Protein AF-A0A7S4AY14-F1 (afdb_monomer_lite)

Radius of gyration: 30.66 Å; chains: 1; bounding box: 81×50×84 Å

Organism: Chrysotila carterae (NCBI:txid13221)

Sequence (378 aa):
GSTLKLVDFGSAQRVGVTATPAHTRRYCPPELAARIAERRSHEPIVMRPQFDSWAAGLLVYELLAGRPFFGESVEYWDIATSADTALQARLKELPEGTISDPQARLLKCMIRLQPDLRSTAHDLSEKKVFSSADDTFDRKKLEVAAFFCDPRRDLGLMREIELLLSVFVDNRRKQVIPAATLSSVANVFDRGFLPRVISFSGHQFCGHLLFEKEGPGSSSHGALPTADDLISLLCPQRAPELQIVFLNACKTEALSHEVHRALPHLSFVCWRTLALNAAAKVFSLGFYEALARGERVPVDTAFEAGRARLLRAGYKEGDPEDHLHHPDHPHPKTDFRRCPDGAWRKCWGCNPPVHGQPVLVIRGKSHPEYVAFTPTAV

Structure (mmCIF, N/CA/C/O backbone):
data_AF-A0A7S4AY14-F1
#
_entry.id   AF-A0A7S4AY14-F1
#
loop_
_atom_site.group_PDB
_atom_site.id
_atom_site.type_symbol
_atom_site.label_atom_id
_atom_site.label_alt_id
_atom_site.label_comp_id
_atom_site.label_asym_id
_atom_site.label_entity_id
_atom_site.label_seq_id
_atom_site.pdbx_PDB_ins_code
_atom_site.Cartn_x
_atom_site.Cartn_y
_atom_site.Cartn_z
_atom_site.occupancy
_atom_site.B_iso_or_equiv
_atom_site.auth_seq_id
_atom_site.auth_comp_id
_atom_site.auth_asym_id
_atom_site.auth_atom_id
_atom_site.pdbx_PDB_model_num
ATOM 1 N N . GLY A 1 1 ? -25.460 -16.265 14.300 1.00 53.09 1 GLY A N 1
ATOM 2 C CA . GLY A 1 1 ? -25.112 -14.871 14.620 1.00 53.09 1 GLY A CA 1
ATOM 3 C C . GLY A 1 1 ? -26.214 -14.291 15.467 1.00 53.09 1 GLY A C 1
ATOM 4 O O . GLY A 1 1 ? -27.373 -14.445 15.104 1.00 53.09 1 GLY A O 1
ATOM 5 N N . SER A 1 2 ? -25.874 -13.704 16.606 1.00 72.62 2 SER A N 1
ATOM 6 C CA . SER A 1 2 ? -26.838 -13.022 17.469 1.00 72.62 2 SER A CA 1
ATOM 7 C C . SER A 1 2 ? -27.307 -11.738 16.780 1.00 72.62 2 SER A C 1
ATOM 9 O O . SER A 1 2 ? -26.481 -10.980 16.276 1.00 72.62 2 SER A O 1
ATOM 11 N N . THR A 1 3 ? -28.614 -11.489 16.724 1.00 89.25 3 THR A N 1
ATOM 12 C CA . THR A 1 3 ? -29.167 -10.252 16.152 1.00 89.25 3 THR A CA 1
ATOM 13 C C . THR A 1 3 ? -29.408 -9.237 17.264 1.00 89.25 3 THR A C 1
ATOM 15 O O . THR A 1 3 ? -30.150 -9.526 18.200 1.00 89.25 3 THR A O 1
ATOM 18 N N . LEU A 1 4 ? -28.822 -8.043 17.147 1.00 88.12 4 LEU A N 1
ATOM 19 C CA . LEU A 1 4 ? -29.134 -6.900 18.009 1.00 88.12 4 LEU A CA 1
ATOM 20 C C . LEU A 1 4 ? -30.281 -6.091 17.393 1.00 88.12 4 LEU A C 1
ATOM 22 O O . LEU A 1 4 ? -30.293 -5.852 16.186 1.00 88.12 4 LEU A O 1
ATOM 26 N N . LYS A 1 5 ? -31.250 -5.679 18.215 1.00 94.19 5 LYS A N 1
ATOM 27 C CA . LYS A 1 5 ? -32.392 -4.854 17.800 1.00 94.19 5 LYS A CA 1
ATOM 28 C C . LYS A 1 5 ? -32.566 -3.702 18.783 1.00 94.19 5 LYS A C 1
ATOM 30 O O . LYS A 1 5 ? -32.551 -3.933 19.989 1.00 94.19 5 LYS A O 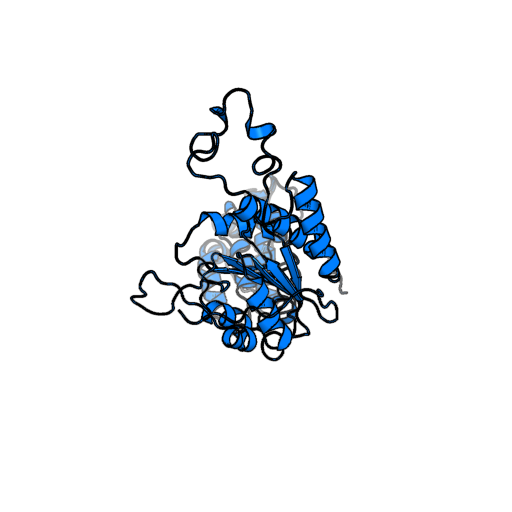1
ATOM 35 N N . LEU A 1 6 ? -32.752 -2.490 18.264 1.00 94.12 6 LEU A N 1
ATOM 36 C CA . LEU A 1 6 ? -33.176 -1.345 19.066 1.00 94.12 6 LEU A CA 1
ATOM 37 C C . LEU A 1 6 ? -34.681 -1.461 19.347 1.00 94.12 6 LEU A C 1
ATOM 39 O O . LEU A 1 6 ? -35.445 -1.855 18.464 1.00 94.12 6 LEU A O 1
ATOM 43 N N . VAL A 1 7 ? -35.090 -1.154 20.575 1.00 96.19 7 VAL A N 1
ATOM 44 C CA . VAL A 1 7 ? -36.477 -1.255 21.056 1.00 96.19 7 VAL A CA 1
ATOM 45 C C . VAL A 1 7 ? -36.861 0.016 21.818 1.00 96.19 7 VAL A C 1
ATOM 47 O O . VAL A 1 7 ? -36.018 0.885 22.010 1.00 96.19 7 VAL A O 1
ATOM 50 N N . ASP A 1 8 ? -38.121 0.094 22.254 1.00 94.44 8 ASP A N 1
ATOM 51 C CA . ASP A 1 8 ? -38.673 1.200 23.052 1.00 94.44 8 ASP A CA 1
ATOM 52 C C . ASP A 1 8 ? -38.667 2.569 22.342 1.00 94.44 8 ASP A C 1
ATOM 54 O O . ASP A 1 8 ? -38.032 3.537 22.747 1.00 94.44 8 ASP A O 1
ATOM 58 N N . PHE A 1 9 ? -39.426 2.658 21.247 1.00 95.00 9 PHE A N 1
ATOM 59 C CA . PHE A 1 9 ? -39.584 3.889 20.464 1.00 95.00 9 PHE A CA 1
ATOM 60 C C . PHE A 1 9 ? -40.647 4.853 21.033 1.00 95.00 9 PHE A C 1
ATOM 62 O O . PHE A 1 9 ? -41.056 5.782 20.339 1.00 95.00 9 PHE A O 1
ATOM 69 N N . GLY A 1 10 ? -41.118 4.655 22.273 1.00 94.69 10 GLY A N 1
ATOM 70 C CA . GLY A 1 10 ? -42.203 5.453 22.867 1.00 94.69 10 GLY A CA 1
ATOM 71 C C . GLY A 1 10 ? -41.859 6.934 23.070 1.00 94.69 10 GLY A C 1
ATOM 72 O O . GLY A 1 10 ? -42.751 7.779 23.113 1.00 94.69 10 GLY A O 1
ATOM 73 N N . SER A 1 11 ? -40.567 7.257 23.148 1.00 92.81 11 SER A N 1
ATOM 74 C CA . SER A 1 11 ? -40.036 8.618 23.285 1.00 92.81 11 SER A CA 1
ATOM 75 C C . SER A 1 11 ? -39.478 9.202 21.982 1.00 92.81 11 SER A C 1
ATOM 77 O O . SER A 1 11 ? -38.982 10.330 21.990 1.00 92.81 11 SER A O 1
ATOM 79 N N . ALA A 1 12 ? -39.549 8.467 20.866 1.00 94.31 12 ALA A N 1
ATOM 80 C CA . ALA A 1 12 ? -38.938 8.878 19.608 1.00 94.31 12 ALA A CA 1
ATOM 81 C C . ALA A 1 12 ? -39.570 10.167 19.060 1.00 94.31 12 ALA A C 1
ATOM 83 O O . ALA A 1 12 ? -40.789 10.338 19.043 1.00 94.31 12 ALA A O 1
ATOM 84 N N . GLN A 1 13 ? -38.723 11.069 18.567 1.00 95.50 13 GLN A N 1
ATOM 85 C CA . GLN A 1 13 ? -39.127 12.339 17.969 1.00 95.50 13 GLN A CA 1
ATOM 86 C C . GLN A 1 13 ? -38.498 12.492 16.584 1.00 95.50 13 GLN A C 1
ATOM 88 O O . GLN A 1 13 ? -37.452 11.916 16.287 1.00 95.50 13 GLN A O 1
ATOM 93 N N . ARG A 1 14 ? -39.126 13.294 15.717 1.00 96.19 14 ARG A N 1
ATOM 94 C CA . ARG A 1 14 ? -38.534 13.643 14.417 1.00 96.19 14 ARG A CA 1
ATOM 95 C C . ARG A 1 14 ? -37.356 14.598 14.614 1.00 96.19 14 ARG A C 1
ATOM 97 O O . ARG A 1 14 ? -37.424 15.514 15.425 1.00 96.19 14 ARG A O 1
ATOM 104 N N . VAL A 1 15 ? -36.299 14.435 13.825 1.00 95.50 15 VAL A N 1
ATOM 105 C CA . VAL A 1 15 ? -35.175 15.383 13.816 1.00 95.50 15 VAL A CA 1
ATOM 106 C C . VAL A 1 15 ? -35.672 16.783 13.436 1.00 95.50 15 VAL A C 1
ATOM 108 O O . VAL A 1 15 ? -36.480 16.931 12.521 1.00 95.50 15 VAL A O 1
ATOM 111 N N . GLY A 1 16 ? -35.193 17.806 14.146 1.00 95.88 16 GLY A N 1
ATOM 112 C CA . GLY A 1 16 ? -35.516 19.213 13.900 1.00 95.88 16 GLY A CA 1
ATOM 113 C C . GLY A 1 16 ? -36.785 19.724 14.587 1.00 95.88 16 GLY A C 1
ATOM 114 O O . GLY A 1 16 ? -37.003 20.933 14.594 1.00 95.88 16 GLY A O 1
ATOM 115 N N . VAL A 1 17 ? -37.603 18.858 15.196 1.00 96.62 17 VAL A N 1
ATOM 116 C CA . VAL A 1 17 ? -38.779 19.312 15.959 1.00 96.62 17 VAL A CA 1
ATOM 117 C C . VAL A 1 17 ? -38.370 19.814 17.335 1.00 96.62 17 VAL A C 1
ATOM 119 O O . VAL A 1 17 ? -37.401 19.331 17.920 1.00 96.62 17 VAL A O 1
ATOM 122 N N . THR A 1 18 ? -39.127 20.764 17.871 1.00 95.62 18 THR A N 1
ATOM 123 C CA . THR A 1 18 ? -38.929 21.246 19.236 1.00 95.62 18 THR A CA 1
ATOM 124 C C . THR A 1 18 ? -39.803 20.439 20.193 1.00 95.62 18 THR A C 1
ATOM 126 O O . THR A 1 18 ? -41.022 20.431 20.046 1.00 95.62 18 THR A O 1
ATOM 129 N N . ALA A 1 19 ? -39.201 19.755 21.165 1.00 92.56 19 ALA A N 1
ATOM 130 C CA . ALA A 1 19 ? -39.925 18.930 22.135 1.00 92.56 19 ALA A CA 1
ATOM 131 C C . ALA A 1 19 ? -39.189 18.861 23.484 1.00 92.56 19 ALA A C 1
ATOM 133 O O . ALA A 1 19 ? -38.037 19.285 23.596 1.00 92.56 19 ALA A O 1
ATOM 134 N N . THR A 1 20 ? -39.851 18.324 24.510 1.00 88.75 20 THR A N 1
ATOM 135 C CA . THR A 1 20 ? -39.228 17.994 25.800 1.00 88.75 20 THR A CA 1
ATOM 136 C C . THR A 1 20 ? -38.817 16.518 25.773 1.00 88.75 20 THR A C 1
ATOM 138 O O . THR A 1 20 ? -39.689 15.650 25.798 1.00 88.75 20 THR A O 1
ATOM 141 N N . PRO A 1 21 ? -37.517 16.202 25.670 1.00 87.19 21 PRO A N 1
ATOM 142 C CA . PRO A 1 21 ? -37.063 14.833 25.474 1.00 87.19 21 PRO A CA 1
ATOM 143 C C . PRO A 1 21 ? -37.178 14.027 26.772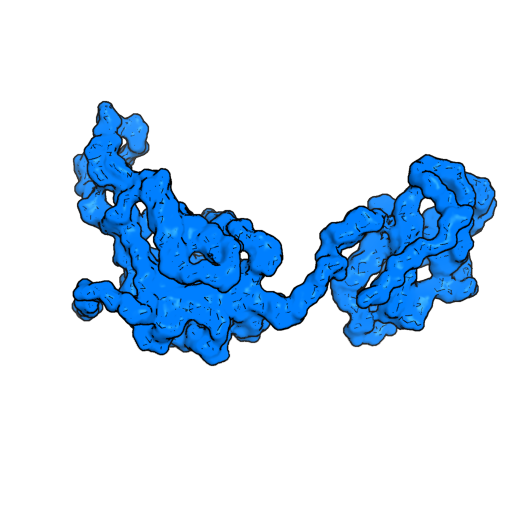 1.00 87.19 21 PRO A C 1
ATOM 145 O O . PRO A 1 21 ? -36.636 14.408 27.817 1.00 87.19 21 PRO A O 1
ATOM 148 N N . ALA A 1 22 ? -37.844 12.876 26.696 1.00 89.75 22 ALA A N 1
ATOM 149 C CA . ALA A 1 22 ? -37.750 11.867 27.742 1.00 89.75 22 ALA A CA 1
ATOM 150 C C . ALA A 1 22 ? -36.335 11.276 27.740 1.00 89.75 22 ALA A C 1
ATOM 152 O O . ALA A 1 22 ? -35.763 11.018 26.683 1.00 89.75 22 ALA A O 1
ATOM 153 N N . HIS A 1 23 ? -35.757 11.086 28.922 1.00 92.44 23 HIS A N 1
ATOM 154 C CA . HIS A 1 23 ? -34.392 10.594 29.053 1.00 92.44 23 HIS A CA 1
ATOM 155 C C . HIS A 1 23 ? -34.183 9.915 30.404 1.00 92.44 23 HIS A C 1
ATOM 157 O O . HIS A 1 23 ? -34.817 10.247 31.406 1.00 92.44 23 HIS A O 1
ATOM 163 N N . THR A 1 24 ? -33.227 8.996 30.442 1.00 94.81 24 THR A N 1
ATOM 164 C CA . THR A 1 24 ? -32.657 8.494 31.690 1.00 94.81 24 THR A CA 1
ATOM 165 C C . THR A 1 24 ? -31.478 9.378 32.071 1.00 94.81 24 THR A C 1
ATOM 167 O O . THR A 1 24 ? -30.591 9.615 31.251 1.00 94.81 24 THR A O 1
ATOM 170 N N . ARG A 1 25 ? -31.439 9.845 33.325 1.00 95.38 25 ARG A N 1
ATOM 171 C CA . ARG A 1 25 ? -30.470 10.846 33.800 1.00 95.38 25 ARG A CA 1
ATOM 172 C C . ARG A 1 25 ? -29.021 10.539 33.406 1.00 95.38 25 ARG A C 1
ATOM 174 O O . ARG A 1 25 ? -28.369 11.387 32.811 1.00 95.38 25 ARG A O 1
ATOM 181 N N . ARG A 1 26 ? -28.539 9.319 33.660 1.00 95.56 26 ARG A N 1
ATOM 182 C CA . ARG A 1 26 ? -27.143 8.920 33.392 1.00 95.56 26 ARG A CA 1
ATOM 183 C C . ARG A 1 26 ? -26.756 8.860 31.907 1.00 95.56 26 ARG A C 1
ATOM 185 O O . ARG A 1 26 ? -25.576 8.745 31.610 1.00 95.56 26 ARG A O 1
ATOM 192 N N . TYR A 1 27 ? -27.724 8.934 30.993 1.00 96.62 27 TYR A N 1
ATOM 193 C CA . TYR A 1 27 ? -27.494 8.993 29.545 1.00 96.62 27 TYR A CA 1
ATOM 194 C C . TYR A 1 27 ? -27.889 10.349 28.940 1.00 96.62 27 TYR A C 1
ATOM 196 O O . TYR A 1 27 ? -27.850 10.518 27.723 1.00 96.62 27 TYR A O 1
ATOM 204 N N . CYS A 1 28 ? -28.270 11.318 29.779 1.00 95.62 28 CYS A N 1
ATOM 205 C CA . CYS A 1 28 ? -28.648 12.659 29.355 1.00 95.62 28 CYS A CA 1
ATOM 206 C C . CYS A 1 28 ? -27.456 13.360 28.682 1.00 95.62 28 CYS A C 1
ATOM 208 O O . CYS A 1 28 ? -26.353 13.320 29.236 1.00 95.62 28 CYS A O 1
ATOM 210 N N . PRO A 1 29 ? -27.632 13.991 27.508 1.00 95.56 29 PRO A N 1
ATOM 211 C CA . PRO A 1 29 ? -26.565 14.754 26.882 1.00 95.56 29 PRO A CA 1
ATOM 212 C C . PRO A 1 29 ? -26.351 16.117 27.575 1.00 95.56 29 PRO A C 1
ATOM 214 O O . PRO A 1 29 ? -27.303 16.677 28.131 1.00 95.56 29 PRO A O 1
ATOM 217 N N . PRO A 1 30 ? -25.129 16.686 27.546 1.00 94.94 30 PRO A N 1
ATOM 218 C CA . PRO A 1 30 ? -24.771 17.890 28.304 1.00 94.94 30 PRO A CA 1
ATOM 219 C C . PRO A 1 30 ? -25.644 19.104 27.991 1.00 94.94 30 PRO A C 1
ATOM 221 O O . PRO A 1 30 ? -26.021 19.845 28.894 1.00 94.94 30 PRO A O 1
ATOM 224 N N . GLU A 1 31 ? -26.021 19.280 26.725 1.00 93.56 31 GLU A N 1
ATOM 225 C CA . GLU A 1 31 ? -26.879 20.371 26.265 1.00 93.56 31 GLU A CA 1
ATOM 226 C C . GLU A 1 31 ? -28.295 20.333 26.866 1.00 93.56 31 GLU A C 1
ATOM 228 O O . GLU A 1 31 ? -28.911 21.379 27.072 1.00 93.56 31 GLU A O 1
ATOM 233 N N . LEU A 1 32 ? -28.808 19.139 27.178 1.00 94.06 32 LEU A N 1
ATOM 234 C CA . LEU A 1 32 ? -30.088 18.959 27.858 1.00 94.06 32 LEU A CA 1
ATOM 235 C C . LEU A 1 32 ? -29.915 19.080 29.374 1.00 94.06 32 LEU A C 1
ATOM 237 O O . LEU A 1 32 ? -30.713 19.744 30.037 1.00 94.06 32 LEU A O 1
ATOM 241 N N . ALA A 1 33 ? -28.849 18.486 29.913 1.00 94.50 33 ALA A N 1
ATOM 242 C CA . ALA A 1 33 ? -28.525 18.546 31.331 1.00 94.50 33 ALA A CA 1
ATOM 243 C C . ALA A 1 33 ? -28.341 19.994 31.817 1.00 94.50 33 ALA A C 1
ATOM 245 O O . ALA A 1 33 ? -28.896 20.359 32.852 1.00 94.50 33 ALA A O 1
ATOM 246 N N . ALA A 1 34 ? -27.659 20.839 31.036 1.00 92.94 34 ALA A N 1
ATOM 247 C CA . ALA A 1 34 ? -27.481 22.261 31.331 1.00 92.94 34 ALA A CA 1
ATOM 248 C C . ALA A 1 34 ? -28.827 22.986 31.491 1.00 92.94 34 ALA A C 1
ATOM 250 O O . ALA A 1 34 ? -29.060 23.658 32.494 1.00 92.94 34 ALA A O 1
ATOM 251 N N . ARG A 1 35 ? -29.766 22.773 30.558 1.00 91.12 35 ARG A N 1
ATOM 252 C CA . ARG A 1 35 ? -31.105 23.382 30.627 1.00 91.12 35 ARG A CA 1
ATOM 253 C C . ARG A 1 35 ? -31.891 22.928 31.851 1.00 91.12 35 ARG A C 1
ATOM 255 O O . ARG A 1 35 ? -32.560 23.734 32.493 1.00 91.12 35 ARG A O 1
ATOM 262 N N . ILE A 1 36 ? -31.821 21.641 32.185 1.00 91.88 36 ILE A N 1
ATOM 263 C CA . ILE A 1 36 ? -32.515 21.105 33.360 1.00 91.88 36 ILE A CA 1
ATOM 264 C C . ILE A 1 36 ? -31.909 21.678 34.646 1.00 91.88 36 ILE A C 1
ATOM 266 O O . ILE A 1 36 ? -32.656 22.100 35.529 1.00 91.88 36 ILE A O 1
ATOM 270 N N . ALA A 1 37 ? -30.577 21.746 34.736 1.00 90.00 37 ALA A N 1
ATOM 271 C CA . ALA A 1 37 ? -29.872 22.312 35.884 1.00 90.00 37 ALA A CA 1
ATOM 272 C C . ALA A 1 37 ? -30.213 23.798 36.100 1.00 90.00 37 ALA A C 1
ATOM 274 O O . ALA A 1 37 ? -30.416 24.229 37.234 1.00 90.00 37 ALA A O 1
ATOM 275 N N . GLU A 1 38 ? -30.389 24.561 35.019 1.00 90.25 38 GLU A N 1
ATOM 276 C CA . GLU A 1 38 ? -30.843 25.960 35.039 1.00 90.25 38 GLU A CA 1
ATOM 277 C C . GLU A 1 38 ? -32.342 26.130 35.363 1.00 90.25 38 GLU A C 1
ATOM 279 O O . GLU A 1 38 ? -32.877 27.235 35.271 1.00 90.25 38 GLU A O 1
ATOM 284 N N . ARG A 1 39 ? -33.044 25.052 35.748 1.00 81.88 39 ARG A N 1
ATOM 285 C CA . ARG A 1 39 ? -34.500 25.014 35.995 1.00 81.88 39 ARG A CA 1
ATOM 286 C C . ARG A 1 39 ? -35.346 25.399 34.777 1.00 81.88 39 ARG A C 1
ATOM 288 O O . ARG A 1 39 ? -36.505 25.777 34.918 1.00 81.88 39 ARG A O 1
ATOM 295 N N . ARG A 1 40 ? -34.800 25.227 33.572 1.00 76.12 40 ARG A N 1
ATOM 296 C CA . ARG A 1 40 ? -35.500 25.376 32.286 1.00 76.12 40 ARG A CA 1
ATOM 297 C C . ARG A 1 40 ? -35.987 24.027 31.752 1.00 76.12 40 ARG A C 1
ATOM 299 O O . ARG A 1 40 ? -36.078 23.820 30.548 1.00 76.12 40 ARG A O 1
ATOM 306 N N . SER A 1 41 ? -36.298 23.084 32.644 1.00 68.62 41 SER A N 1
ATOM 307 C CA . SER A 1 41 ? -36.685 21.704 32.302 1.00 68.62 41 SER A CA 1
ATOM 308 C C . SER A 1 41 ? -37.942 21.606 31.428 1.00 68.62 41 SER A C 1
ATOM 310 O O . SER A 1 41 ? -38.132 20.604 30.742 1.00 68.62 41 SER A O 1
ATOM 312 N N . HIS A 1 42 ? -38.787 22.639 31.438 1.00 73.00 42 HIS A N 1
ATOM 313 C CA . HIS A 1 42 ? -39.993 22.723 30.615 1.00 73.00 42 HIS A CA 1
ATOM 314 C C . HIS A 1 42 ? -39.768 23.401 29.259 1.00 73.00 42 HIS A C 1
ATOM 316 O O . HIS A 1 42 ? -40.678 23.386 28.434 1.00 73.00 42 HIS A O 1
ATOM 322 N N . GLU A 1 43 ? -38.590 23.980 29.000 1.00 83.44 43 GLU A N 1
ATOM 323 C CA . GLU A 1 43 ? -38.310 24.630 27.722 1.00 83.44 43 GLU A CA 1
ATOM 324 C C . GLU A 1 43 ? -38.027 23.588 26.632 1.00 83.44 43 GLU A C 1
ATOM 326 O O . GLU A 1 43 ? -37.063 22.819 26.738 1.00 83.44 43 GLU A O 1
ATOM 331 N N . PRO A 1 44 ? -38.820 23.572 25.550 1.00 86.44 44 PRO A N 1
ATOM 332 C CA . PRO A 1 44 ? -38.586 22.671 24.435 1.00 86.44 44 PRO A CA 1
ATOM 333 C C . PRO A 1 44 ? -37.192 22.886 23.807 1.00 86.44 44 PRO A C 1
ATOM 335 O O . PRO A 1 44 ? -36.707 24.014 23.668 1.00 86.44 44 PRO A O 1
ATOM 338 N N . ILE A 1 45 ? -36.537 21.798 23.393 1.00 92.75 45 ILE A N 1
ATOM 339 C CA . ILE A 1 45 ? -35.259 21.817 22.665 1.00 92.75 45 ILE A CA 1
ATOM 340 C C . ILE A 1 45 ? -35.441 21.227 21.269 1.00 92.75 45 ILE A C 1
ATOM 342 O O . ILE A 1 45 ? -36.267 20.341 21.059 1.00 92.75 45 ILE A O 1
ATOM 346 N N . VAL A 1 46 ? -34.669 21.732 20.308 1.00 95.62 46 VAL A N 1
ATOM 347 C CA . VAL A 1 46 ? -34.634 21.184 18.950 1.00 95.62 46 VAL A CA 1
ATOM 348 C C . VAL A 1 46 ? -33.961 19.815 18.985 1.00 95.62 46 VAL A C 1
ATOM 350 O O . VAL A 1 46 ? -32.801 19.706 19.383 1.00 95.62 46 VAL A O 1
ATOM 353 N N . MET A 1 47 ? -34.682 18.785 18.550 1.00 95.69 47 MET A N 1
ATOM 354 C CA . MET A 1 47 ? -34.202 17.406 18.501 1.00 95.69 47 MET A CA 1
ATOM 355 C C . MET A 1 47 ? -33.109 17.248 17.446 1.00 95.69 47 MET A C 1
ATOM 357 O O . MET A 1 47 ? -33.293 17.628 16.286 1.00 95.69 47 MET A O 1
ATOM 361 N N . ARG A 1 48 ? -31.973 16.665 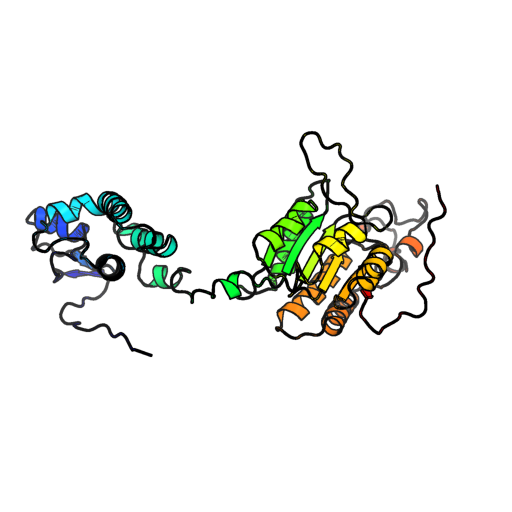17.836 1.00 95.69 48 ARG A N 1
ATOM 362 C CA . ARG A 1 48 ? -30.812 16.447 16.964 1.00 95.69 48 ARG A CA 1
ATOM 363 C C . ARG A 1 48 ? -30.302 15.004 17.091 1.00 95.69 48 ARG A C 1
ATOM 365 O O . ARG A 1 48 ? -30.310 14.484 18.205 1.00 95.69 48 ARG A O 1
ATOM 372 N N . PRO A 1 49 ? -29.774 14.379 16.019 1.00 96.06 49 PRO A N 1
ATOM 373 C CA . PRO A 1 49 ? -29.219 13.018 16.082 1.00 96.06 49 PRO A CA 1
ATOM 374 C C . PRO A 1 49 ? -28.090 12.853 17.109 1.00 96.06 49 PRO A C 1
ATOM 376 O O . PRO A 1 49 ? -27.833 11.762 17.607 1.00 96.06 49 PRO A O 1
ATOM 379 N N . GLN A 1 50 ? -27.398 13.943 17.441 1.00 96.81 50 GLN A N 1
ATOM 380 C CA . GLN A 1 50 ? -26.287 13.940 18.386 1.00 96.81 50 GLN A CA 1
ATOM 381 C C . GLN A 1 50 ? -26.705 13.564 19.814 1.00 96.81 50 GLN A C 1
ATOM 383 O O . GLN A 1 50 ? -25.848 13.123 20.581 1.00 96.81 50 GLN A O 1
ATOM 388 N N . PHE A 1 51 ? -27.985 13.689 20.175 1.00 95.88 51 PHE A N 1
ATOM 389 C CA . PHE A 1 51 ? -28.502 13.205 21.460 1.00 95.88 51 PHE A CA 1
ATOM 390 C C . PHE A 1 51 ? -28.301 11.687 21.563 1.00 95.88 51 PHE A C 1
ATOM 392 O O . PHE A 1 51 ? -27.746 11.197 22.547 1.00 95.88 51 PHE A O 1
ATOM 399 N N . ASP A 1 52 ? -28.643 10.964 20.495 1.00 96.19 52 ASP A N 1
ATOM 400 C CA . ASP A 1 52 ? -28.505 9.510 20.425 1.00 96.19 52 ASP A CA 1
ATOM 401 C C . ASP A 1 52 ? -27.037 9.090 20.340 1.00 96.19 52 ASP A C 1
ATOM 403 O O . ASP A 1 52 ? -26.629 8.148 21.016 1.00 96.19 52 ASP A O 1
ATOM 407 N N . SER A 1 53 ? -26.207 9.816 19.578 1.00 96.62 53 SER A N 1
ATOM 408 C CA . SER A 1 53 ? -24.760 9.551 19.524 1.00 96.62 53 SER A CA 1
ATOM 409 C C . SER A 1 53 ? -24.103 9.634 20.902 1.00 96.62 53 SER A C 1
ATOM 411 O O . SER A 1 53 ? -23.217 8.837 21.208 1.00 96.62 53 SER A O 1
ATOM 413 N N . TRP A 1 54 ? -24.533 10.579 21.742 1.00 96.81 54 TRP A N 1
ATOM 414 C CA . TRP A 1 54 ? -24.042 10.700 23.112 1.00 96.81 54 TRP A CA 1
ATOM 415 C C . TRP A 1 54 ? -24.447 9.497 23.960 1.00 96.81 54 TRP A C 1
ATOM 417 O O . TRP A 1 54 ? -23.583 8.827 24.527 1.00 96.81 54 TRP A O 1
ATOM 427 N N . ALA A 1 55 ? -25.746 9.187 24.004 1.00 96.88 55 ALA A N 1
ATOM 428 C CA . ALA A 1 55 ? -26.266 8.070 24.786 1.00 96.88 55 ALA A CA 1
ATOM 429 C C . ALA A 1 55 ? -25.636 6.735 24.348 1.00 96.88 55 ALA A C 1
ATOM 431 O O . ALA A 1 55 ? -25.179 5.957 25.185 1.00 96.88 55 ALA A O 1
ATOM 432 N N . ALA A 1 56 ? -25.513 6.511 23.036 1.00 96.62 56 ALA A N 1
ATOM 433 C CA . ALA A 1 56 ? -24.825 5.355 22.475 1.00 96.62 56 ALA A CA 1
ATOM 434 C C . ALA A 1 56 ? -23.337 5.322 22.857 1.00 96.62 56 ALA A C 1
ATOM 436 O O . ALA A 1 56 ? -22.812 4.254 23.155 1.00 96.62 56 ALA A O 1
ATOM 437 N N . GLY A 1 57 ? -22.654 6.470 22.898 1.00 96.38 57 GLY A N 1
ATOM 438 C CA . GLY A 1 57 ? -21.257 6.555 23.328 1.00 96.38 57 GLY A CA 1
ATOM 439 C C . GLY A 1 57 ? -21.071 6.106 24.775 1.00 96.38 57 GLY A C 1
ATOM 440 O O . GLY A 1 57 ? -20.162 5.332 25.072 1.00 96.38 57 GLY A O 1
ATOM 441 N N . LEU A 1 58 ? -21.970 6.531 25.665 1.00 96.75 58 LEU A N 1
ATOM 442 C CA . LEU A 1 58 ? -21.969 6.106 27.065 1.00 96.75 58 LEU A CA 1
ATOM 443 C C . LEU A 1 58 ? -22.279 4.608 27.218 1.00 96.75 58 LEU A C 1
ATOM 445 O O . LEU A 1 58 ? -21.645 3.951 28.040 1.00 96.75 58 LEU A O 1
ATOM 449 N N . LEU A 1 59 ? -23.179 4.052 26.397 1.00 96.69 59 LEU A N 1
ATOM 450 C CA . LEU A 1 59 ? -23.449 2.607 26.353 1.00 96.69 59 LEU A CA 1
ATOM 451 C C . LEU A 1 59 ? -22.240 1.808 25.852 1.00 96.69 59 LEU A C 1
ATOM 453 O O . LEU A 1 59 ? -21.892 0.788 26.439 1.00 96.69 59 LEU A O 1
ATOM 457 N N . VAL A 1 60 ? -21.569 2.269 24.792 1.00 95.31 60 VAL A N 1
ATOM 458 C CA . VAL A 1 60 ? -20.340 1.633 24.289 1.00 95.31 60 VAL A CA 1
ATOM 459 C C . VAL A 1 60 ? -19.253 1.668 25.359 1.00 95.31 60 VAL A C 1
ATOM 461 O O . VAL A 1 60 ? -18.589 0.659 25.575 1.00 95.31 60 VAL A O 1
ATOM 464 N N . TYR A 1 61 ? -19.091 2.792 26.064 1.00 96.31 61 TYR A N 1
ATOM 465 C CA . TYR A 1 61 ? -18.176 2.859 27.200 1.00 96.31 61 TYR A CA 1
ATOM 466 C C . TYR A 1 61 ? -18.555 1.834 28.273 1.00 96.31 61 TYR A C 1
ATOM 468 O O . TYR A 1 61 ? -17.689 1.097 28.722 1.00 96.31 61 TYR A O 1
ATOM 476 N N . GLU A 1 62 ? -19.830 1.750 28.656 1.00 97.00 62 GLU A N 1
ATOM 477 C CA . GLU A 1 62 ? -20.305 0.826 29.690 1.00 97.00 62 GLU A CA 1
ATOM 478 C C . GLU A 1 62 ? -20.058 -0.643 29.327 1.00 97.00 62 GLU A C 1
ATOM 480 O O . GLU A 1 62 ? -19.576 -1.405 30.165 1.00 97.00 62 GLU A O 1
ATOM 485 N N . LEU A 1 63 ? -20.288 -1.019 28.065 1.00 95.62 63 LEU A N 1
ATOM 486 C CA . LEU A 1 63 ? -19.992 -2.358 27.551 1.00 95.62 63 LEU A CA 1
ATOM 487 C C . LEU A 1 63 ? -18.493 -2.683 27.581 1.00 95.62 63 LEU A C 1
ATOM 489 O O . LEU A 1 63 ? -18.122 -3.811 27.894 1.00 95.62 63 LEU A O 1
ATOM 493 N N . LEU A 1 64 ? -17.633 -1.715 27.248 1.00 94.12 64 LEU A N 1
ATOM 494 C CA . LEU A 1 64 ? -16.181 -1.917 27.197 1.00 94.12 64 LEU A CA 1
ATOM 495 C C . LEU A 1 64 ? -15.524 -1.864 28.583 1.00 94.12 64 LEU A C 1
ATOM 497 O O . LEU A 1 64 ? -14.598 -2.618 28.859 1.00 94.12 64 LEU A O 1
ATOM 501 N N . ALA A 1 65 ? -15.987 -0.967 29.451 1.00 95.31 65 ALA A N 1
ATOM 502 C CA . ALA A 1 65 ? -15.433 -0.741 30.782 1.00 95.31 65 ALA A CA 1
ATOM 503 C C . ALA A 1 65 ? -16.054 -1.646 31.858 1.00 95.31 65 ALA A C 1
ATOM 505 O O . ALA A 1 65 ? -15.539 -1.696 32.975 1.00 95.31 65 ALA A O 1
ATOM 506 N N . GLY A 1 66 ? -17.184 -2.300 31.566 1.00 96.00 66 GLY A N 1
ATOM 507 C CA . GLY A 1 66 ? -17.935 -3.121 32.521 1.00 96.00 66 GLY A CA 1
ATOM 508 C C . GLY A 1 66 ? -18.639 -2.324 33.627 1.00 96.00 66 GLY A C 1
ATOM 509 O O . GLY A 1 66 ? -19.060 -2.904 34.625 1.00 96.00 66 GLY A O 1
ATOM 510 N N . ARG A 1 67 ? -18.739 -0.995 33.489 1.00 95.25 67 ARG A N 1
ATOM 511 C CA . ARG A 1 67 ? -19.373 -0.087 34.461 1.00 95.25 67 ARG A CA 1
ATOM 512 C C . ARG A 1 67 ? -19.902 1.175 33.775 1.00 95.25 67 ARG A C 1
ATOM 514 O O . ARG A 1 67 ? -19.275 1.632 32.815 1.00 95.25 67 ARG A O 1
ATOM 521 N N . PRO A 1 68 ? -20.998 1.783 34.262 1.00 95.69 68 PRO A N 1
ATOM 522 C CA . PRO A 1 68 ? -21.563 2.971 33.635 1.00 95.69 68 PRO A CA 1
ATOM 523 C C . PRO A 1 68 ? -20.602 4.164 33.733 1.00 95.69 68 PRO A C 1
ATOM 525 O O . PRO A 1 68 ? -19.839 4.297 34.693 1.00 95.69 68 PRO A O 1
ATOM 528 N N . PHE A 1 69 ? -20.642 5.048 32.732 1.00 95.00 69 PHE A N 1
ATOM 529 C CA . PHE A 1 69 ? -19.807 6.256 32.711 1.00 95.00 69 PHE A CA 1
ATOM 530 C C . PHE A 1 69 ? -20.179 7.230 33.840 1.00 95.00 69 PHE A C 1
ATOM 532 O O . PHE A 1 69 ? -19.306 7.750 34.539 1.00 95.00 69 PHE A O 1
ATOM 539 N N . PHE A 1 70 ? -21.485 7.435 34.037 1.00 94.69 70 PHE A N 1
ATOM 540 C CA . PHE A 1 70 ? -22.058 8.179 35.154 1.00 94.69 70 PHE A CA 1
ATOM 541 C C . PHE A 1 70 ? -22.794 7.229 36.103 1.00 94.69 70 PHE A C 1
ATOM 543 O O . PHE A 1 70 ? -23.522 6.341 35.659 1.00 94.69 70 PHE A O 1
ATOM 550 N N . GLY A 1 71 ? -22.622 7.431 37.411 1.00 93.50 71 GLY A N 1
ATOM 551 C CA . GLY A 1 71 ? -23.355 6.682 38.434 1.00 93.50 71 GLY A CA 1
ATOM 552 C C . GLY A 1 71 ? -24.843 7.047 38.486 1.00 93.50 71 GLY A C 1
ATOM 553 O O . GLY A 1 71 ? -25.283 8.019 37.876 1.00 93.50 71 GLY A O 1
ATOM 554 N N . GLU A 1 72 ? -25.628 6.281 39.245 1.00 92.19 72 GLU A N 1
ATOM 555 C CA . GLU A 1 72 ? -27.080 6.502 39.374 1.00 92.19 72 GLU A CA 1
ATOM 556 C C . GLU A 1 72 ? -27.433 7.835 40.045 1.00 92.19 72 GLU A C 1
ATOM 558 O O . GLU A 1 72 ? -28.443 8.450 39.710 1.00 92.19 72 GLU A O 1
ATOM 563 N N . SER A 1 73 ? -26.572 8.308 40.946 1.00 93.88 73 SER A N 1
ATOM 564 C CA . SER A 1 73 ? -26.731 9.561 41.686 1.00 93.88 73 SER A CA 1
ATOM 565 C C . SER A 1 73 ? -26.066 10.763 41.009 1.00 93.88 73 SER A C 1
ATOM 567 O O . SER A 1 73 ? -25.785 11.749 41.682 1.00 93.88 73 SER A O 1
ATOM 569 N N . VAL A 1 74 ? -25.726 10.675 39.716 1.00 94.56 74 VAL A N 1
ATOM 570 C CA . VAL A 1 74 ? -25.126 11.808 38.996 1.00 94.56 74 VAL A CA 1
ATOM 571 C C . VAL A 1 74 ? -26.097 12.990 38.975 1.00 94.56 74 VAL A C 1
ATOM 573 O O . VAL A 1 74 ? -27.298 12.804 38.761 1.00 94.56 74 VAL A O 1
ATOM 576 N N . GLU A 1 75 ? -25.590 14.205 39.162 1.00 94.50 75 GLU A N 1
ATOM 577 C CA . GLU A 1 75 ? -26.390 15.419 39.031 1.00 94.50 75 GLU A CA 1
ATOM 578 C C . GLU A 1 75 ? -26.287 15.995 37.613 1.00 94.50 75 GLU A C 1
ATOM 580 O O . GLU A 1 75 ? -25.283 15.838 36.914 1.00 94.50 75 GLU A O 1
ATOM 585 N N . TYR A 1 76 ? -27.335 16.691 37.154 1.00 94.31 76 TYR A N 1
ATOM 586 C CA . TYR A 1 76 ? -27.338 17.283 35.807 1.00 94.31 76 TYR A CA 1
ATOM 587 C C . TYR A 1 76 ? -26.210 18.301 35.611 1.00 94.31 76 TYR A C 1
ATOM 589 O O . TYR A 1 76 ? -25.680 18.430 34.509 1.00 94.31 76 TYR A O 1
ATOM 597 N N . TRP A 1 77 ? -25.810 18.989 36.681 1.00 92.56 77 TRP A N 1
ATOM 598 C CA . TRP A 1 77 ? -24.692 19.925 36.643 1.00 92.56 77 TRP A CA 1
ATOM 599 C C . TRP A 1 77 ? -23.358 19.238 36.312 1.00 92.56 77 TRP A C 1
ATOM 601 O O . TRP A 1 77 ? -22.570 19.761 35.521 1.00 92.56 77 TRP A O 1
ATOM 611 N N . ASP A 1 78 ? -23.131 18.035 36.841 1.00 91.69 78 ASP A N 1
ATOM 612 C CA . ASP A 1 78 ? -21.911 17.269 36.574 1.00 91.69 78 ASP A CA 1
ATOM 613 C C . ASP A 1 78 ? -21.859 16.821 35.110 1.00 91.69 78 ASP A C 1
ATOM 615 O O . ASP A 1 78 ? -20.826 16.942 34.446 1.00 91.69 78 ASP A O 1
ATOM 619 N N . ILE A 1 79 ? -22.998 16.369 34.573 1.00 93.44 79 ILE A N 1
ATOM 620 C CA . ILE A 1 79 ? -23.132 15.984 33.161 1.00 93.44 79 ILE A CA 1
ATOM 621 C C . ILE A 1 79 ? -22.885 17.192 32.246 1.00 93.44 79 ILE A C 1
ATOM 623 O O . ILE A 1 79 ? -22.171 17.074 31.249 1.00 93.44 79 ILE A O 1
ATOM 627 N N . ALA A 1 80 ? -23.443 18.356 32.593 1.00 92.44 80 ALA A N 1
ATOM 628 C CA . ALA A 1 80 ? -23.346 19.580 31.801 1.00 92.44 80 ALA A CA 1
ATOM 629 C C . ALA A 1 80 ? -21.914 20.132 31.681 1.00 92.44 80 ALA A C 1
ATOM 631 O O . ALA A 1 80 ? -21.632 20.889 30.755 1.00 92.44 80 ALA A O 1
ATOM 632 N N . THR A 1 81 ? -21.012 19.772 32.599 1.00 87.75 81 THR A N 1
ATOM 633 C CA . THR A 1 81 ? -19.686 20.403 32.725 1.00 87.75 81 THR A CA 1
ATOM 634 C C . THR A 1 81 ? -18.507 19.463 32.472 1.00 87.75 81 THR A C 1
ATOM 636 O O . THR A 1 81 ? -17.419 19.936 32.146 1.00 87.75 81 THR A O 1
ATOM 639 N N . SER A 1 82 ? -18.686 18.143 32.577 1.00 73.94 82 SER A N 1
ATOM 640 C CA . SER A 1 82 ? -17.539 17.245 32.801 1.00 73.94 82 SER A CA 1
ATOM 641 C C . SER A 1 82 ? -17.135 16.352 31.623 1.00 73.94 82 SER A C 1
ATOM 643 O O . SER A 1 82 ? -16.160 15.621 31.741 1.00 73.94 82 SER A O 1
ATOM 645 N N . ALA A 1 83 ? -17.830 16.381 30.486 1.00 66.44 83 ALA A N 1
ATOM 646 C CA . ALA A 1 83 ? -17.716 15.350 29.444 1.00 66.44 83 ALA A CA 1
ATOM 647 C C . ALA A 1 83 ? -16.283 15.035 28.947 1.00 66.44 83 ALA A C 1
ATOM 649 O O . ALA A 1 83 ? -15.809 13.906 29.088 1.00 66.44 83 ALA A O 1
ATOM 650 N N . ASP A 1 84 ? -15.588 16.018 28.362 1.00 69.19 84 ASP A N 1
ATOM 651 C CA . ASP A 1 84 ? -14.339 15.775 27.623 1.00 69.19 84 ASP A CA 1
ATOM 652 C C . ASP A 1 84 ? -13.160 15.459 28.568 1.00 69.19 84 ASP A C 1
ATOM 654 O O . ASP A 1 84 ? -12.378 14.536 28.315 1.00 69.19 84 ASP A O 1
ATOM 658 N N . THR A 1 85 ? -13.039 16.189 29.681 1.00 76.50 85 THR A N 1
ATOM 659 C CA . THR A 1 85 ? -12.005 15.974 30.708 1.00 76.50 85 THR A CA 1
ATOM 660 C C . THR A 1 85 ? -12.258 14.699 31.506 1.00 76.50 85 THR A C 1
ATOM 662 O O . THR A 1 85 ? -11.312 13.940 31.737 1.00 76.50 85 THR A O 1
ATOM 665 N N . ALA A 1 86 ? -13.516 14.409 31.864 1.00 82.94 86 ALA A N 1
ATOM 666 C CA . ALA A 1 86 ? -13.855 13.162 32.540 1.00 82.94 86 ALA A CA 1
ATOM 667 C C . ALA A 1 86 ? -13.604 11.958 31.635 1.00 82.94 86 ALA A C 1
ATOM 669 O O . ALA A 1 86 ? -13.074 10.966 32.119 1.00 82.94 86 ALA A O 1
ATOM 670 N N . LEU A 1 87 ? -13.888 12.033 30.328 1.00 86.44 87 LEU A N 1
ATOM 671 C CA . LEU A 1 87 ? -13.612 10.917 29.423 1.00 86.44 87 LEU A CA 1
ATOM 672 C C . LEU A 1 87 ? -12.127 10.547 29.414 1.00 86.44 87 LEU A C 1
ATOM 674 O O . LEU A 1 87 ? -11.795 9.374 29.551 1.00 86.44 87 LEU A O 1
ATOM 678 N N . GLN A 1 88 ? -11.217 11.519 29.286 1.00 86.50 88 GLN A N 1
ATOM 679 C CA . GLN A 1 88 ? -9.781 11.208 29.312 1.00 86.50 88 GLN A CA 1
ATOM 680 C C . GLN A 1 88 ? -9.345 10.630 30.661 1.00 86.50 88 GLN A C 1
ATOM 682 O O . GLN A 1 88 ? -8.563 9.683 30.680 1.00 86.50 88 GLN A O 1
ATOM 687 N N . ALA A 1 89 ? -9.832 11.186 31.774 1.00 90.56 89 ALA A N 1
ATOM 688 C CA . ALA A 1 89 ? -9.521 10.675 33.107 1.00 90.56 89 ALA A CA 1
ATOM 689 C C . ALA A 1 89 ? -10.018 9.231 33.276 1.00 90.56 89 ALA A C 1
ATOM 691 O O . ALA A 1 89 ? -9.246 8.350 33.640 1.00 90.56 89 ALA A O 1
ATOM 692 N N . ARG A 1 90 ? -11.267 8.962 32.887 1.00 90.38 90 ARG A N 1
ATOM 693 C CA . ARG A 1 90 ? -11.888 7.634 32.935 1.00 90.38 90 ARG A CA 1
ATOM 694 C C . ARG A 1 90 ? -11.164 6.614 32.070 1.00 90.38 90 ARG A C 1
ATOM 696 O O . ARG A 1 90 ? -10.941 5.503 32.527 1.00 90.38 90 ARG A O 1
ATOM 703 N N . LEU A 1 91 ? -10.758 6.984 30.855 1.00 89.94 91 LEU A N 1
ATOM 704 C CA . LEU A 1 91 ? -9.980 6.096 29.987 1.00 89.94 91 LEU A CA 1
ATOM 705 C C . LEU A 1 91 ? -8.615 5.740 30.597 1.00 89.94 91 LEU A C 1
ATOM 707 O O . LEU A 1 91 ? -8.154 4.623 30.401 1.00 89.94 91 LEU A O 1
ATOM 711 N N . LYS A 1 92 ? -7.987 6.656 31.349 1.00 91.06 92 LYS A N 1
ATOM 712 C CA . LYS A 1 92 ? -6.719 6.401 32.059 1.00 91.06 92 LYS A CA 1
ATOM 713 C C . LYS A 1 92 ? -6.877 5.535 33.310 1.00 91.06 92 LYS A C 1
ATOM 715 O O . LYS A 1 92 ? -5.913 4.904 33.720 1.00 91.06 92 LYS A O 1
ATOM 720 N N . GLU A 1 93 ? -8.056 5.532 33.929 1.00 92.81 93 GLU A N 1
ATOM 721 C CA . GLU A 1 93 ? -8.359 4.683 35.091 1.00 92.81 93 GLU A CA 1
ATOM 722 C C . GLU A 1 93 ? -8.577 3.210 34.716 1.00 92.81 93 GLU A C 1
ATOM 724 O O . GLU A 1 93 ? -8.590 2.353 35.599 1.00 92.81 93 GLU A O 1
ATOM 729 N N . LEU A 1 94 ? -8.810 2.903 33.436 1.00 91.00 94 LEU A N 1
ATOM 730 C CA . LEU A 1 94 ? -9.031 1.529 32.994 1.00 91.00 94 LEU A CA 1
ATOM 731 C C . LEU A 1 94 ? -7.704 0.759 32.929 1.00 91.00 94 LEU A C 1
ATOM 733 O O . LEU A 1 94 ? -6.691 1.333 32.523 1.00 91.00 94 LEU A O 1
ATOM 737 N N . PRO A 1 95 ? -7.700 -0.544 33.270 1.00 91.88 95 PRO A N 1
ATOM 738 C CA . PRO A 1 95 ? -6.536 -1.394 33.056 1.00 91.88 95 PRO A CA 1
ATOM 739 C C . PRO A 1 95 ? -6.059 -1.339 31.602 1.00 91.88 95 PRO A C 1
ATOM 741 O O . PRO A 1 95 ? -6.871 -1.258 30.671 1.00 91.88 95 PRO A O 1
ATOM 744 N N . GLU A 1 96 ? -4.745 -1.421 31.404 1.00 86.56 96 GLU A N 1
ATOM 745 C CA . GLU A 1 96 ? -4.147 -1.439 30.071 1.00 86.56 96 GLU A CA 1
ATOM 746 C C . GLU A 1 96 ? -4.751 -2.566 29.215 1.00 86.56 96 GLU A C 1
ATOM 748 O O . GLU A 1 96 ? -4.968 -3.682 29.684 1.00 86.56 96 GLU A O 1
ATOM 753 N N . GLY A 1 97 ? -5.083 -2.255 27.960 1.00 85.62 97 GLY A N 1
ATOM 754 C CA . GLY A 1 97 ? -5.705 -3.205 27.033 1.00 85.62 97 GLY A CA 1
ATOM 755 C C . GLY A 1 97 ? -7.228 -3.355 27.152 1.00 85.62 97 GLY A C 1
ATOM 756 O O . GLY A 1 97 ? -7.820 -3.969 26.268 1.00 85.62 97 GLY A O 1
ATOM 757 N N . THR A 1 98 ? -7.886 -2.755 28.155 1.00 91.88 98 THR A N 1
ATOM 758 C CA . THR A 1 98 ? -9.364 -2.791 28.274 1.00 91.88 98 THR A CA 1
ATOM 759 C C . THR A 1 98 ? -10.047 -2.136 27.071 1.00 91.88 98 THR A C 1
ATOM 761 O O . THR A 1 98 ? -11.037 -2.639 26.546 1.00 91.88 98 THR A O 1
ATOM 764 N N . ILE A 1 99 ? -9.508 -1.001 26.618 1.00 91.06 9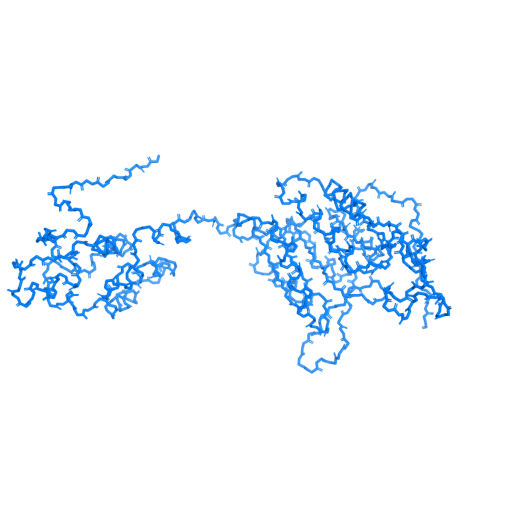9 ILE A N 1
ATOM 765 C CA . ILE A 1 99 ? -10.002 -0.250 25.462 1.00 91.06 99 ILE A CA 1
ATOM 766 C C . ILE A 1 99 ? -8.834 -0.016 24.510 1.00 91.06 99 ILE A C 1
ATOM 768 O O . ILE A 1 99 ? -7.812 0.549 24.888 1.00 91.06 99 ILE A O 1
ATOM 772 N N . SER A 1 100 ? -9.000 -0.427 23.256 1.00 87.38 100 SER A N 1
ATOM 773 C CA . SER A 1 100 ? -8.028 -0.184 22.188 1.00 87.38 100 SER A CA 1
ATOM 774 C C . SER A 1 100 ? -8.058 1.271 21.704 1.00 87.38 100 SER A C 1
ATOM 776 O O . SER A 1 100 ? -9.091 1.942 21.766 1.00 87.38 100 SER A O 1
ATOM 778 N N . ASP A 1 101 ? -6.962 1.760 21.119 1.00 82.56 101 ASP A N 1
ATOM 779 C CA . ASP A 1 101 ? -6.906 3.123 20.569 1.00 82.56 101 ASP A CA 1
ATOM 780 C C . ASP A 1 101 ? -8.039 3.463 19.576 1.00 82.56 101 ASP A C 1
ATOM 782 O O . ASP A 1 101 ? -8.574 4.576 19.642 1.00 82.56 101 ASP A O 1
ATOM 786 N N . PRO A 1 102 ? -8.451 2.571 18.646 1.00 85.50 102 PRO A N 1
ATOM 787 C CA . PRO A 1 102 ? -9.612 2.818 17.792 1.00 85.50 102 PRO A CA 1
ATOM 788 C C . PRO A 1 102 ? -10.912 3.012 18.578 1.00 85.50 102 PRO A C 1
ATOM 790 O O . PRO A 1 102 ? -11.666 3.931 18.263 1.00 85.50 102 PRO A O 1
ATOM 793 N N . GLN A 1 103 ? -11.156 2.197 19.608 1.00 90.69 103 GLN A N 1
ATOM 794 C CA . GLN A 1 103 ? -12.335 2.323 20.469 1.00 90.69 103 GLN A CA 1
ATOM 795 C C . GLN A 1 103 ? -12.278 3.617 21.294 1.00 90.69 103 GLN A C 1
ATOM 797 O O . GLN A 1 103 ? -13.272 4.331 21.392 1.00 90.69 103 GLN A O 1
ATOM 802 N N . ALA A 1 104 ? -11.103 3.994 21.806 1.00 91.44 104 ALA A N 1
ATOM 803 C CA . ALA A 1 104 ? -10.919 5.262 22.505 1.00 91.44 104 ALA A CA 1
ATOM 804 C C . ALA A 1 104 ? -11.175 6.469 21.583 1.00 91.44 104 ALA A C 1
ATOM 806 O O . ALA A 1 104 ? -11.814 7.438 21.991 1.00 91.44 104 ALA A O 1
ATOM 807 N N . ARG A 1 105 ? -10.716 6.426 20.323 1.00 90.44 105 ARG A N 1
ATOM 808 C CA . ARG A 1 105 ? -11.024 7.465 19.322 1.00 90.44 105 ARG A CA 1
ATOM 809 C C . ARG A 1 105 ? -12.512 7.516 18.982 1.00 90.44 105 ARG A C 1
ATOM 811 O O . ARG A 1 105 ? -13.045 8.613 18.862 1.00 90.44 105 ARG A O 1
ATOM 818 N N . LEU A 1 106 ? -13.169 6.360 18.868 1.00 93.56 106 LEU A N 1
ATOM 819 C CA . LEU A 1 106 ? -14.615 6.269 18.660 1.00 93.56 106 LEU A CA 1
ATOM 820 C C . LEU A 1 106 ? -15.376 6.968 19.796 1.00 93.56 106 LEU A C 1
ATOM 822 O O . LEU A 1 106 ? -16.160 7.878 19.534 1.00 93.56 106 LEU A O 1
ATOM 826 N N . LEU A 1 107 ? -15.071 6.624 21.051 1.00 94.62 107 LEU A N 1
ATOM 827 C CA . LEU A 1 107 ? -15.679 7.251 22.228 1.00 94.62 107 LEU A CA 1
ATOM 828 C C . LEU A 1 107 ? -15.459 8.770 22.250 1.00 94.62 107 LEU A C 1
ATOM 830 O O . LEU A 1 107 ? -16.395 9.517 22.520 1.00 94.62 107 LEU A O 1
ATOM 834 N N . LYS A 1 108 ? -14.266 9.251 21.875 1.00 93.56 108 LYS A N 1
ATOM 835 C CA . LYS A 1 108 ? -13.963 10.693 21.764 1.00 93.56 108 LYS A CA 1
ATOM 836 C C . LYS A 1 108 ? -14.759 11.415 20.667 1.00 93.56 108 LYS A C 1
ATOM 838 O O . LYS A 1 108 ? -14.856 12.637 20.714 1.00 93.56 108 LYS A O 1
ATOM 843 N N . CYS A 1 109 ? -15.294 10.714 19.668 1.00 93.94 109 CYS A N 1
ATOM 844 C CA . CYS A 1 109 ? -16.188 11.298 18.660 1.00 93.94 109 CYS A CA 1
ATOM 845 C C . CYS A 1 109 ? -17.656 11.319 19.120 1.00 93.94 109 CYS A C 1
ATOM 847 O O . CYS A 1 109 ? -18.416 12.187 18.693 1.00 93.94 109 CYS A O 1
ATOM 849 N N . MET A 1 110 ? -18.047 10.375 19.980 1.00 95.88 110 MET A N 1
ATOM 850 C CA . MET A 1 110 ? -19.420 10.206 20.471 1.00 95.88 110 MET A CA 1
ATOM 851 C C . MET A 1 110 ? -19.705 11.021 21.740 1.00 95.88 110 MET A C 1
ATOM 853 O O . MET A 1 110 ? -20.790 11.567 21.895 1.00 95.88 110 MET A O 1
ATOM 857 N N . ILE A 1 111 ? -18.727 11.139 22.639 1.00 95.19 111 ILE A N 1
ATOM 858 C CA . ILE A 1 111 ? -18.861 11.786 23.952 1.00 95.19 111 ILE A CA 1
ATOM 859 C C . ILE A 1 111 ? -18.139 13.140 23.902 1.00 95.19 111 ILE A C 1
ATOM 861 O O . ILE A 1 111 ? -17.098 13.342 24.522 1.00 95.19 111 ILE A O 1
ATOM 865 N N . ARG A 1 112 ? -18.673 14.054 23.083 1.00 93.75 112 ARG A N 1
ATOM 866 C CA . ARG A 1 112 ? -18.233 15.457 23.001 1.00 93.75 112 ARG A CA 1
ATOM 867 C C . ARG A 1 112 ? -19.209 16.371 23.717 1.00 93.75 112 ARG A C 1
ATOM 869 O O . ARG A 1 112 ? -20.419 16.244 23.506 1.00 93.75 112 ARG A O 1
ATOM 876 N N . LEU A 1 113 ? -18.680 17.312 24.500 1.00 91.94 113 LEU A N 1
ATOM 877 C CA . LEU A 1 113 ? -19.488 18.310 25.205 1.00 91.94 113 LEU A CA 1
ATOM 878 C C . LEU A 1 113 ? -20.302 19.176 24.236 1.00 91.94 113 LEU A C 1
ATOM 880 O O . LEU A 1 113 ? -21.504 19.347 24.413 1.00 91.94 113 LEU A O 1
ATOM 884 N N . GLN A 1 114 ? -19.650 19.690 23.190 1.00 92.19 114 GLN A N 1
ATOM 885 C CA . GLN A 1 114 ? -20.307 20.489 22.159 1.00 92.19 114 GLN A CA 1
ATOM 886 C C . GLN A 1 114 ? -21.027 19.574 21.157 1.00 92.19 114 GLN A C 1
ATOM 888 O O . GLN A 1 114 ? -20.360 18.754 20.516 1.00 92.19 114 GLN A O 1
ATOM 893 N N . PRO A 1 115 ? -22.353 19.721 20.967 1.00 94.00 115 PRO A N 1
ATOM 894 C CA . PRO A 1 115 ? -23.120 18.856 20.073 1.00 94.00 115 PRO A CA 1
ATOM 895 C C . PRO A 1 115 ? -22.618 18.909 18.631 1.00 94.00 115 PRO A C 1
ATOM 897 O O . PRO A 1 115 ? -22.520 17.876 17.988 1.00 94.00 115 PRO A O 1
ATOM 900 N N . ASP A 1 116 ? -22.228 20.082 18.133 1.00 94.44 116 ASP A N 1
ATOM 901 C CA . ASP A 1 116 ? -21.830 20.255 16.729 1.00 94.44 116 ASP A CA 1
ATOM 902 C C . ASP A 1 116 ? -20.480 19.586 16.394 1.00 94.44 116 ASP A C 1
ATOM 904 O O . ASP A 1 116 ? -20.171 19.358 15.228 1.00 94.44 116 ASP A O 1
ATOM 908 N N . LEU A 1 117 ? -19.688 19.220 17.410 1.00 93.69 117 LEU A N 1
ATOM 909 C CA . LEU A 1 117 ? -18.449 18.445 17.255 1.00 93.69 117 LEU A CA 1
ATOM 910 C C . LEU A 1 117 ? -18.667 16.934 17.419 1.00 93.69 117 LEU A C 1
ATOM 912 O O . LEU A 1 117 ? -17.728 16.148 17.259 1.00 93.69 117 LEU A O 1
ATOM 916 N N . ARG A 1 118 ? -19.883 16.521 17.784 1.00 95.31 118 ARG A N 1
ATOM 917 C CA . ARG A 1 118 ? -20.251 15.128 18.023 1.00 95.31 118 ARG A CA 1
ATOM 918 C C . ARG A 1 118 ? -20.659 14.477 16.704 1.00 95.31 118 ARG A C 1
ATOM 920 O O . ARG A 1 118 ? -21.551 14.962 16.010 1.00 95.31 118 ARG A O 1
ATOM 927 N N . SER A 1 119 ? -20.023 13.358 16.368 1.00 94.94 119 SER A N 1
ATOM 928 C CA . SER A 1 119 ? -20.337 12.610 15.145 1.00 94.94 119 SER A CA 1
ATOM 929 C C . SER A 1 119 ? -21.751 12.027 15.193 1.00 94.94 119 SER A C 1
ATOM 931 O O . SER A 1 119 ? -22.190 11.531 16.232 1.00 94.94 119 SER A O 1
ATOM 933 N N . THR A 1 120 ? -22.460 12.050 14.068 1.00 95.38 120 THR A N 1
ATOM 934 C CA . THR A 1 120 ? -23.747 11.356 13.904 1.00 95.38 120 THR A CA 1
ATOM 935 C C . THR A 1 120 ? -23.540 9.854 13.703 1.00 95.38 120 THR A C 1
ATOM 937 O O . THR A 1 120 ? -22.445 9.413 13.362 1.00 95.38 120 THR A O 1
ATOM 940 N N . ALA A 1 121 ? -24.595 9.046 13.853 1.00 92.75 121 ALA A N 1
ATOM 941 C CA . ALA A 1 121 ? -24.532 7.615 13.534 1.00 92.75 121 ALA A CA 1
ATOM 942 C C . ALA A 1 121 ? -24.063 7.347 12.088 1.00 92.75 121 ALA A C 1
ATOM 944 O O . ALA A 1 121 ? -23.315 6.399 11.853 1.00 92.75 121 ALA A O 1
ATOM 945 N N . HIS A 1 122 ? -24.442 8.216 11.143 1.00 92.12 122 HIS A N 1
ATOM 946 C CA . HIS A 1 122 ? -23.966 8.165 9.762 1.00 92.12 122 HIS A CA 1
ATOM 947 C C . HIS A 1 122 ? -22.439 8.341 9.695 1.00 92.12 122 HIS A C 1
ATOM 949 O O . HIS A 1 122 ? -21.745 7.440 9.230 1.00 92.12 122 HIS A O 1
ATOM 955 N N . ASP A 1 123 ? -21.901 9.422 10.269 1.00 92.31 123 ASP A N 1
ATOM 956 C CA . ASP A 1 123 ? -20.451 9.701 10.273 1.00 92.31 123 ASP A CA 1
ATOM 957 C C . ASP A 1 123 ? -19.640 8.608 10.983 1.00 92.31 123 ASP A C 1
ATOM 959 O O . ASP A 1 123 ? -18.468 8.369 10.681 1.00 92.31 123 ASP A O 1
ATOM 963 N N . LEU A 1 124 ? -20.249 7.974 11.988 1.00 91.00 124 LEU A N 1
ATOM 964 C CA . LEU A 1 124 ? -19.650 6.875 12.732 1.00 91.00 124 LEU A CA 1
ATOM 965 C C . LEU A 1 124 ? -19.591 5.599 11.895 1.00 91.00 124 LEU A C 1
ATOM 967 O O . LEU A 1 124 ? -18.576 4.911 11.956 1.00 91.00 124 LEU A O 1
ATOM 971 N N . SER A 1 125 ? -20.616 5.303 11.092 1.00 87.12 125 SER A N 1
ATOM 972 C CA . SER A 1 125 ? -20.659 4.099 10.250 1.00 87.12 125 SER A CA 1
ATOM 973 C C . SER A 1 125 ? -19.540 4.043 9.201 1.00 87.12 125 SER A C 1
ATOM 975 O O . SER A 1 125 ? -19.105 2.961 8.818 1.00 87.12 125 SER A O 1
ATOM 977 N N . GLU A 1 126 ? -18.997 5.199 8.815 1.00 84.25 126 GLU A N 1
ATOM 978 C CA . GLU A 1 126 ? -17.861 5.316 7.893 1.00 84.25 126 GLU A CA 1
ATOM 979 C C . GLU A 1 126 ? -16.495 5.131 8.582 1.00 84.25 126 GLU A C 1
ATOM 981 O O . GLU A 1 126 ? -15.443 5.105 7.935 1.00 84.25 126 GLU A O 1
ATOM 986 N N . LYS A 1 127 ? -16.455 5.021 9.917 1.00 80.31 127 LYS A N 1
ATOM 987 C CA . LYS A 1 127 ? -15.197 4.858 10.654 1.00 80.31 127 LYS A CA 1
ATOM 988 C C . LYS A 1 127 ? -14.689 3.424 10.535 1.00 80.31 127 LYS A C 1
ATOM 990 O O . LYS A 1 127 ? -15.384 2.464 10.852 1.00 80.31 127 LYS A O 1
ATOM 995 N N . LYS A 1 128 ? -13.383 3.296 10.272 1.00 71.50 128 LYS A N 1
ATOM 996 C CA . LYS A 1 128 ? -12.659 2.010 10.183 1.00 71.50 128 LYS A CA 1
ATOM 997 C C . LYS A 1 128 ? -12.755 1.107 11.422 1.00 71.50 128 LYS A C 1
ATOM 999 O O . LYS A 1 128 ? -12.375 -0.051 11.348 1.00 71.50 128 LYS A O 1
ATOM 1004 N N . VAL A 1 129 ? -13.213 1.623 12.567 1.00 77.31 129 VAL A N 1
ATOM 1005 C CA . VAL A 1 129 ? -13.427 0.826 13.789 1.00 77.31 129 VAL A CA 1
ATOM 1006 C C . VAL A 1 129 ? -14.591 -0.164 13.652 1.00 77.31 129 VAL A C 1
ATOM 1008 O O . VAL A 1 129 ? -14.596 -1.172 14.347 1.00 77.31 129 VAL A O 1
ATOM 1011 N N . PHE A 1 130 ? -15.549 0.110 12.758 1.00 74.81 130 PHE A N 1
ATOM 1012 C CA . PHE A 1 130 ? -16.684 -0.773 12.468 1.00 74.81 130 PHE A CA 1
ATOM 1013 C C . PHE A 1 130 ? -16.461 -1.655 11.239 1.00 74.81 130 PHE A C 1
ATOM 1015 O O . PHE A 1 130 ? -17.239 -2.575 10.993 1.00 74.81 130 PHE A O 1
ATOM 1022 N N . SER A 1 131 ? -15.399 -1.402 10.473 1.00 67.75 131 SER A N 1
ATOM 1023 C CA . SER A 1 131 ? -14.915 -2.370 9.495 1.00 67.75 131 SER A CA 1
ATOM 1024 C C . SER A 1 131 ? -14.476 -3.630 10.238 1.00 67.75 131 SER A C 1
ATOM 1026 O O . SER A 1 131 ? -13.937 -3.538 11.345 1.00 67.75 131 SER A O 1
ATOM 1028 N N . SER A 1 132 ? -14.699 -4.804 9.642 1.00 53.78 132 SER A N 1
ATOM 1029 C CA . SER A 1 132 ? -14.155 -6.056 10.166 1.00 53.78 132 SER A CA 1
ATOM 1030 C C . SER A 1 132 ? -12.683 -5.847 10.499 1.00 53.78 132 SER A C 1
ATOM 1032 O O . SER A 1 132 ? -11.917 -5.349 9.671 1.00 53.78 132 SER A O 1
ATOM 1034 N N . ALA A 1 133 ? -12.292 -6.170 11.731 1.00 49.91 133 ALA A N 1
ATOM 1035 C CA . ALA A 1 133 ? -10.884 -6.233 12.055 1.00 49.91 133 ALA A CA 1
ATOM 1036 C C . ALA A 1 133 ? -10.293 -7.313 11.150 1.00 49.91 133 ALA A C 1
ATOM 1038 O O . ALA A 1 133 ? -10.513 -8.491 11.409 1.00 49.91 133 ALA A O 1
ATOM 1039 N N . ASP A 1 134 ? -9.593 -6.915 10.084 1.00 49.12 134 ASP A N 1
ATOM 1040 C CA . ASP A 1 134 ? -8.677 -7.827 9.403 1.00 49.12 134 ASP A CA 1
ATOM 1041 C C . ASP A 1 134 ? -7.853 -8.485 10.509 1.00 49.12 134 ASP A C 1
ATOM 1043 O O . ASP A 1 134 ? -7.254 -7.757 11.327 1.00 49.12 134 ASP A O 1
ATOM 1047 N N . ASP A 1 135 ? -7.886 -9.819 10.563 1.00 51.91 135 ASP A N 1
ATOM 1048 C CA . ASP A 1 135 ? -7.079 -10.635 11.465 1.00 51.91 135 ASP A CA 1
ATOM 1049 C C . ASP A 1 135 ? -5.655 -10.056 11.481 1.00 51.91 135 ASP A C 1
ATOM 1051 O O . ASP A 1 135 ? -5.137 -9.638 10.443 1.00 51.91 135 ASP A O 1
ATOM 1055 N N . THR A 1 136 ? -5.001 -9.963 12.642 1.00 53.97 136 THR A N 1
ATOM 1056 C CA . THR A 1 136 ? -3.614 -9.471 12.724 1.00 53.97 136 THR A CA 1
ATOM 1057 C C . THR A 1 136 ? -2.678 -10.226 11.778 1.00 53.97 136 THR A C 1
ATOM 1059 O O . THR A 1 136 ? -1.681 -9.649 11.337 1.00 53.97 136 THR A O 1
ATOM 1062 N N . PHE A 1 137 ? -3.023 -11.462 11.411 1.00 56.09 137 PHE A N 1
ATOM 1063 C CA . PHE A 1 137 ? -2.380 -12.206 10.337 1.00 56.09 137 PHE A CA 1
ATOM 1064 C C . PHE A 1 137 ? -2.659 -11.627 8.936 1.00 56.09 137 PHE A C 1
ATOM 1066 O O . PHE A 1 137 ? -1.720 -11.336 8.193 1.00 56.09 137 PHE A O 1
ATOM 1073 N N . ASP A 1 138 ? -3.917 -11.351 8.591 1.00 60.62 138 ASP A N 1
ATOM 1074 C CA . ASP A 1 138 ? -4.291 -10.692 7.329 1.00 60.62 138 ASP A CA 1
ATOM 1075 C C . ASP A 1 138 ? -3.707 -9.278 7.222 1.00 60.62 138 ASP A C 1
ATOM 1077 O O . ASP A 1 138 ? -3.385 -8.803 6.134 1.00 60.62 138 ASP A O 1
ATOM 1081 N N . ARG A 1 139 ? -3.450 -8.619 8.361 1.00 62.59 139 ARG A N 1
ATOM 1082 C CA . ARG A 1 139 ? -2.770 -7.318 8.385 1.00 62.59 139 ARG A CA 1
ATOM 1083 C C . ARG A 1 139 ? -1.332 -7.356 7.897 1.00 62.59 139 ARG A C 1
ATOM 1085 O O . ARG A 1 139 ? -0.837 -6.316 7.451 1.00 62.59 139 ARG A O 1
ATOM 1092 N N . LYS A 1 140 ? -0.675 -8.504 8.056 1.00 78.81 140 LYS A N 1
ATOM 1093 C CA . LYS A 1 140 ? 0.720 -8.731 7.685 1.00 78.81 140 LYS A CA 1
ATOM 1094 C C . LYS A 1 140 ? 0.864 -9.114 6.219 1.00 78.81 140 LYS A C 1
ATOM 1096 O O . LYS A 1 140 ? 1.904 -8.819 5.638 1.00 78.81 140 LYS A O 1
ATOM 1101 N N . LYS A 1 141 ? -0.164 -9.704 5.606 1.00 85.81 141 LYS A N 1
ATOM 1102 C CA . LYS A 1 141 ? -0.165 -9.991 4.170 1.00 85.81 141 LYS A CA 1
ATOM 1103 C C . LYS A 1 141 ? -0.186 -8.684 3.385 1.00 85.81 141 LYS A C 1
ATOM 1105 O O . LYS A 1 141 ? -1.117 -7.886 3.494 1.00 85.81 141 LYS A O 1
ATOM 1110 N N . LEU A 1 142 ? 0.865 -8.464 2.605 1.00 89.12 142 LEU A N 1
ATOM 1111 C CA . LEU A 1 142 ? 0.941 -7.355 1.667 1.00 89.12 142 LEU A CA 1
ATOM 1112 C C . LEU A 1 142 ? 0.814 -7.917 0.259 1.00 89.12 142 LEU A C 1
ATOM 1114 O O . LEU A 1 142 ? 1.439 -8.908 -0.101 1.00 89.12 142 LEU A O 1
ATOM 1118 N N . GLU A 1 143 ? 0.013 -7.263 -0.561 1.00 91.44 143 GLU A N 1
ATOM 1119 C CA . GLU A 1 143 ? -0.064 -7.598 -1.973 1.00 91.44 143 GLU A CA 1
ATOM 1120 C C . GLU A 1 143 ? 1.226 -7.151 -2.672 1.00 91.44 143 GLU A C 1
ATOM 1122 O O . GLU A 1 143 ? 1.899 -7.948 -3.322 1.00 91.44 143 GLU A O 1
ATOM 1127 N N . VAL A 1 144 ? 1.626 -5.893 -2.448 1.00 93.75 144 VAL A N 1
ATOM 1128 C CA . VAL A 1 144 ? 2.860 -5.321 -2.998 1.00 93.75 144 VAL A CA 1
ATOM 1129 C C . VAL A 1 144 ? 3.590 -4.485 -1.949 1.00 93.75 144 VAL A C 1
ATOM 1131 O O . VAL A 1 144 ? 2.993 -3.603 -1.326 1.00 93.75 144 VAL A O 1
ATOM 1134 N N . ALA A 1 145 ? 4.894 -4.713 -1.809 1.00 94.56 145 ALA A N 1
ATOM 1135 C CA . ALA A 1 145 ? 5.829 -3.785 -1.181 1.00 94.56 145 ALA A CA 1
ATOM 1136 C C . ALA A 1 145 ? 6.726 -3.163 -2.265 1.00 94.56 145 ALA A C 1
ATOM 1138 O O . ALA A 1 145 ? 7.488 -3.861 -2.933 1.00 94.56 145 ALA A O 1
ATOM 1139 N N . ALA A 1 146 ? 6.608 -1.854 -2.474 1.00 94.56 146 ALA A N 1
ATOM 1140 C CA . ALA A 1 146 ? 7.368 -1.124 -3.480 1.00 94.56 146 ALA A CA 1
ATOM 1141 C C . ALA A 1 146 ? 8.452 -0.255 -2.840 1.00 94.56 146 ALA A C 1
ATOM 1143 O O . ALA A 1 146 ? 8.184 0.523 -1.924 1.00 94.56 146 ALA A O 1
ATOM 1144 N N . PHE A 1 147 ? 9.664 -0.379 -3.366 1.00 93.06 147 PHE A N 1
ATOM 1145 C CA . PHE A 1 147 ? 10.876 0.280 -2.912 1.00 93.06 147 PHE A CA 1
ATOM 1146 C C . PHE A 1 147 ? 11.397 1.205 -4.000 1.00 93.06 147 PHE A C 1
ATOM 1148 O O . PHE A 1 147 ? 11.582 0.800 -5.153 1.00 93.06 147 PHE A O 1
ATOM 1155 N N . PHE A 1 148 ? 11.642 2.451 -3.613 1.00 88.06 148 PHE A N 1
ATOM 1156 C CA . PHE A 1 148 ? 12.188 3.451 -4.511 1.00 88.06 148 PHE A CA 1
ATOM 1157 C C . PHE A 1 148 ? 13.702 3.577 -4.338 1.00 88.06 148 PHE A C 1
ATOM 1159 O O . PHE A 1 148 ? 14.176 4.042 -3.305 1.00 88.06 148 PHE A O 1
ATOM 1166 N N . CYS A 1 149 ? 14.443 3.167 -5.362 1.00 82.50 149 CYS A N 1
ATOM 1167 C CA . CYS A 1 149 ? 15.900 3.103 -5.385 1.00 82.50 149 CYS A CA 1
ATOM 1168 C C . CYS A 1 149 ? 16.457 4.275 -6.217 1.00 82.50 149 CYS A C 1
ATOM 1170 O O . CYS A 1 149 ? 16.873 4.102 -7.365 1.00 82.50 149 CYS A O 1
ATOM 1172 N N . ASP A 1 150 ? 16.396 5.494 -5.677 1.00 79.38 150 ASP A N 1
ATOM 1173 C CA . ASP A 1 150 ? 16.990 6.671 -6.320 1.00 79.38 150 ASP A CA 1
ATOM 1174 C C . ASP A 1 150 ? 17.722 7.560 -5.306 1.00 79.38 150 ASP A C 1
ATOM 1176 O O . ASP A 1 150 ? 17.080 8.283 -4.539 1.00 79.38 150 ASP A O 1
ATOM 1180 N N . PRO A 1 151 ? 19.065 7.591 -5.335 1.00 68.75 151 PRO A N 1
ATOM 1181 C CA . PRO A 1 151 ? 19.838 8.449 -4.444 1.00 68.75 151 PRO A CA 1
ATOM 1182 C C . PRO A 1 151 ? 19.676 9.946 -4.744 1.00 68.75 151 PRO A C 1
ATOM 1184 O O . PRO A 1 151 ? 20.139 10.777 -3.963 1.00 68.75 151 PRO A O 1
ATOM 1187 N N . ARG A 1 152 ? 19.038 10.324 -5.862 1.00 72.44 152 ARG A N 1
ATOM 1188 C CA . ARG A 1 152 ? 18.755 11.726 -6.210 1.00 72.44 152 ARG A CA 1
ATOM 1189 C C . ARG A 1 152 ? 17.477 12.253 -5.563 1.00 72.44 152 ARG A C 1
ATOM 1191 O O . ARG A 1 152 ? 17.247 13.460 -5.619 1.00 72.44 152 ARG A O 1
ATOM 1198 N N . ARG A 1 153 ? 16.691 11.383 -4.915 1.00 68.44 153 ARG A N 1
ATOM 1199 C CA . ARG A 1 153 ? 15.448 11.726 -4.206 1.00 68.44 153 ARG A CA 1
ATOM 1200 C C . ARG A 1 153 ? 14.410 12.417 -5.094 1.00 68.44 153 ARG A C 1
ATOM 1202 O O . ARG A 1 153 ? 13.751 13.361 -4.653 1.00 68.44 153 ARG A O 1
ATOM 1209 N N . ASP A 1 154 ? 14.239 11.954 -6.332 1.00 70.56 154 ASP A N 1
ATOM 1210 C CA . ASP A 1 154 ? 13.195 12.486 -7.208 1.00 70.56 154 ASP A CA 1
ATOM 1211 C C . ASP A 1 154 ? 11.788 12.146 -6.670 1.00 70.56 154 ASP A C 1
ATOM 1213 O O . ASP A 1 154 ? 11.304 11.014 -6.744 1.00 70.56 154 ASP A O 1
ATOM 1217 N N . LEU A 1 155 ? 11.100 13.158 -6.129 1.00 64.56 155 LEU A N 1
ATOM 1218 C CA . LEU A 1 155 ? 9.733 13.039 -5.609 1.00 64.56 155 LEU A CA 1
ATOM 1219 C C . LEU A 1 155 ? 8.695 12.731 -6.704 1.00 64.56 155 LEU A C 1
ATOM 1221 O O . LEU A 1 155 ? 7.586 12.291 -6.383 1.00 64.56 155 LEU A O 1
ATOM 1225 N N . GLY A 1 156 ? 9.018 12.969 -7.980 1.00 76.94 156 GLY A N 1
ATOM 1226 C CA . GLY A 1 156 ? 8.140 12.677 -9.109 1.00 76.94 156 GLY A CA 1
ATOM 1227 C C . GLY A 1 156 ? 7.839 11.187 -9.215 1.00 76.94 156 GLY A C 1
ATOM 1228 O O . GLY A 1 156 ? 6.673 10.797 -9.281 1.00 76.94 156 GLY A O 1
ATOM 1229 N N . LEU A 1 157 ? 8.871 10.349 -9.123 1.00 71.94 157 LEU A N 1
ATOM 1230 C CA . LEU A 1 157 ? 8.745 8.901 -9.276 1.00 71.94 157 LEU A CA 1
ATOM 1231 C C . LEU A 1 157 ? 7.939 8.255 -8.134 1.00 71.94 157 LEU A C 1
ATOM 1233 O O . LEU A 1 157 ? 7.174 7.321 -8.372 1.00 71.94 157 LEU A O 1
ATOM 1237 N N . MET A 1 158 ? 7.992 8.806 -6.917 1.00 77.12 158 MET A N 1
ATOM 1238 C CA . MET A 1 158 ? 7.149 8.342 -5.805 1.00 77.12 158 MET A CA 1
ATOM 1239 C C . MET A 1 158 ? 5.653 8.495 -6.117 1.00 77.12 158 MET A C 1
ATOM 1241 O O . MET A 1 158 ? 4.896 7.532 -5.993 1.00 77.12 158 MET A O 1
ATOM 1245 N N . ARG A 1 159 ? 5.230 9.680 -6.584 1.00 82.19 159 ARG A N 1
ATOM 1246 C CA . ARG A 1 159 ? 3.830 9.931 -6.974 1.00 82.19 159 ARG A CA 1
ATOM 1247 C C . ARG A 1 159 ? 3.388 9.008 -8.105 1.00 82.19 159 ARG A C 1
ATOM 1249 O O . ARG A 1 159 ? 2.239 8.574 -8.145 1.00 82.19 159 ARG A O 1
ATOM 1256 N N . GLU A 1 160 ? 4.293 8.703 -9.032 1.00 84.19 160 GLU A N 1
ATOM 1257 C CA . GLU A 1 160 ? 4.005 7.772 -10.120 1.00 84.19 160 GLU A CA 1
ATOM 1258 C C . GLU A 1 160 ? 3.791 6.345 -9.622 1.00 84.19 160 GLU A C 1
ATOM 1260 O O . GLU A 1 160 ? 2.844 5.701 -10.062 1.00 84.19 160 GLU A O 1
ATOM 1265 N N . ILE A 1 161 ? 4.606 5.861 -8.685 1.00 83.38 161 ILE A N 1
ATOM 1266 C CA . ILE A 1 161 ? 4.440 4.526 -8.093 1.00 83.38 161 ILE A CA 1
ATOM 1267 C C . ILE A 1 161 ? 3.150 4.451 -7.273 1.00 83.38 161 ILE A C 1
ATOM 1269 O O . ILE A 1 161 ? 2.406 3.479 -7.394 1.00 83.38 161 ILE A O 1
ATOM 1273 N N . GLU A 1 162 ? 2.831 5.478 -6.483 1.00 85.75 162 GLU A N 1
ATOM 1274 C CA . GLU A 1 162 ? 1.561 5.540 -5.750 1.00 85.75 162 GLU A CA 1
ATOM 1275 C C . GLU A 1 162 ? 0.357 5.462 -6.694 1.00 85.75 162 GLU A C 1
ATOM 1277 O O . GLU A 1 162 ? -0.598 4.725 -6.423 1.00 85.75 162 GLU A O 1
ATOM 1282 N N . LEU A 1 163 ? 0.433 6.162 -7.832 1.00 87.19 163 LEU A N 1
ATOM 1283 C CA . LEU A 1 163 ? -0.566 6.093 -8.892 1.00 87.19 163 LEU A CA 1
ATOM 1284 C C . LEU A 1 163 ? -0.618 4.700 -9.533 1.00 87.19 163 LEU A C 1
ATOM 1286 O O . LEU A 1 163 ? -1.709 4.163 -9.710 1.00 87.19 163 LEU A O 1
ATOM 1290 N N . LEU A 1 164 ? 0.526 4.086 -9.847 1.00 87.75 164 LEU A N 1
ATOM 1291 C CA . LEU A 1 164 ? 0.586 2.736 -10.420 1.00 87.75 164 LEU A CA 1
ATOM 1292 C C . LEU A 1 164 ? -0.048 1.700 -9.493 1.00 87.75 164 LEU A C 1
ATOM 1294 O O . LEU A 1 164 ? -0.786 0.832 -9.948 1.00 87.75 164 LEU A O 1
ATOM 1298 N N . LEU A 1 165 ? 0.191 1.820 -8.189 1.00 88.94 165 LEU A N 1
ATOM 1299 C CA . LEU A 1 165 ? -0.346 0.907 -7.186 1.00 88.94 165 LEU A CA 1
ATOM 1300 C C . LEU A 1 165 ? -1.750 1.306 -6.707 1.00 88.94 165 LEU A C 1
ATOM 1302 O O . LEU A 1 165 ? -2.329 0.613 -5.872 1.00 88.94 165 LEU A O 1
ATOM 1306 N N . SER A 1 166 ? -2.334 2.405 -7.199 1.00 88.38 166 SER A N 1
ATOM 1307 C CA . SER A 1 166 ? -3.736 2.783 -6.918 1.00 88.38 166 SER A CA 1
ATOM 1308 C C . SER A 1 166 ? -4.748 1.749 -7.415 1.00 88.38 166 SER A C 1
ATOM 1310 O O . SER A 1 166 ? -5.857 1.686 -6.898 1.00 88.38 166 SER A O 1
ATOM 1312 N N . VAL A 1 167 ? -4.329 0.883 -8.340 1.00 87.44 167 VAL A N 1
ATOM 1313 C CA . VAL A 1 167 ? -5.127 -0.224 -8.882 1.00 87.44 167 VAL A CA 1
ATOM 1314 C C . VAL A 1 167 ? -5.444 -1.307 -7.847 1.00 87.44 167 VAL A C 1
ATOM 1316 O O . VAL A 1 167 ? -6.409 -2.050 -8.011 1.00 87.44 167 VAL A O 1
ATOM 1319 N N . PHE A 1 168 ? -4.659 -1.397 -6.770 1.00 83.75 168 PHE A N 1
ATOM 1320 C CA . PHE A 1 168 ? -4.960 -2.264 -5.637 1.00 83.75 168 PHE A CA 1
ATOM 1321 C C . PHE A 1 168 ? -5.990 -1.569 -4.737 1.00 83.75 168 PHE A C 1
ATOM 1323 O O . PHE A 1 168 ? -5.667 -0.602 -4.047 1.00 83.75 168 PHE A O 1
ATOM 1330 N N . VAL A 1 169 ? -7.237 -2.049 -4.796 1.00 77.31 169 VAL A N 1
ATOM 1331 C CA . VAL A 1 169 ? -8.378 -1.554 -4.000 1.00 77.31 169 VAL A CA 1
ATOM 1332 C C . VAL A 1 169 ? -8.163 -1.859 -2.510 1.00 77.31 169 VAL A C 1
ATOM 1334 O O . VAL A 1 169 ? -7.482 -2.830 -2.189 1.00 77.31 169 VAL A O 1
ATOM 1337 N N . ASP A 1 170 ? -8.771 -1.067 -1.616 1.00 61.44 170 ASP A N 1
ATOM 1338 C CA . ASP A 1 170 ? -8.522 -0.991 -0.159 1.00 61.44 170 ASP A CA 1
ATOM 1339 C C . ASP A 1 170 ? -8.405 -2.326 0.606 1.00 61.44 170 ASP A C 1
ATOM 1341 O O . ASP A 1 170 ? -7.730 -2.380 1.634 1.00 61.44 170 ASP A O 1
ATOM 1345 N N . ASN A 1 171 ? -8.990 -3.415 0.101 1.00 58.12 171 ASN A N 1
ATOM 1346 C CA . ASN A 1 171 ? -8.887 -4.745 0.712 1.00 58.12 171 ASN A CA 1
ATOM 1347 C C . ASN A 1 171 ? -7.535 -5.443 0.441 1.00 58.12 171 ASN A C 1
ATOM 1349 O O . ASN A 1 171 ? -7.242 -6.468 1.049 1.00 58.12 171 ASN A O 1
ATOM 1353 N N . ARG A 1 172 ? -6.700 -4.918 -0.468 1.00 69.38 172 ARG A N 1
ATOM 1354 C CA . ARG A 1 172 ? -5.356 -5.427 -0.784 1.00 69.38 172 ARG A CA 1
ATOM 1355 C C . ARG A 1 172 ? -4.308 -4.421 -0.336 1.00 69.38 172 ARG A C 1
ATOM 1357 O O . ARG A 1 172 ? -4.100 -3.381 -0.958 1.00 69.38 172 ARG A O 1
ATOM 1364 N N . ARG A 1 173 ? -3.642 -4.734 0.774 1.00 78.00 173 ARG A N 1
ATOM 1365 C CA . ARG A 1 173 ? -2.667 -3.840 1.405 1.00 78.00 173 ARG A CA 1
ATOM 1366 C C . ARG A 1 173 ? -1.438 -3.671 0.520 1.00 78.00 173 ARG A C 1
ATOM 1368 O O . ARG A 1 173 ? -0.828 -4.649 0.096 1.00 78.00 173 ARG A O 1
ATOM 1375 N N . LYS A 1 174 ? -1.052 -2.419 0.295 1.00 86.81 174 LYS A N 1
ATOM 1376 C CA . LYS A 1 174 ? 0.190 -2.031 -0.376 1.00 86.81 174 LYS A CA 1
ATOM 1377 C C . LYS A 1 174 ? 1.051 -1.211 0.569 1.00 86.81 174 LYS A C 1
ATOM 1379 O O . LYS A 1 174 ? 0.527 -0.469 1.402 1.00 86.81 174 LYS A O 1
ATOM 1384 N N . GLN A 1 175 ? 2.360 -1.309 0.405 1.00 85.12 175 GLN A N 1
ATOM 1385 C CA . GLN A 1 175 ? 3.315 -0.463 1.103 1.00 85.12 175 GLN A CA 1
ATOM 1386 C C . GLN A 1 175 ? 4.254 0.172 0.083 1.00 85.12 175 GLN A C 1
ATOM 1388 O O . GLN A 1 175 ? 4.811 -0.522 -0.761 1.00 85.12 175 GLN A O 1
ATOM 1393 N N . VAL A 1 176 ? 4.419 1.491 0.159 1.00 85.50 176 VAL A N 1
ATOM 1394 C CA . VAL A 1 176 ? 5.382 2.241 -0.654 1.00 85.50 176 VAL A CA 1
ATOM 1395 C C . VAL A 1 176 ? 6.421 2.819 0.291 1.00 85.50 176 VAL A C 1
ATOM 1397 O O . VAL A 1 1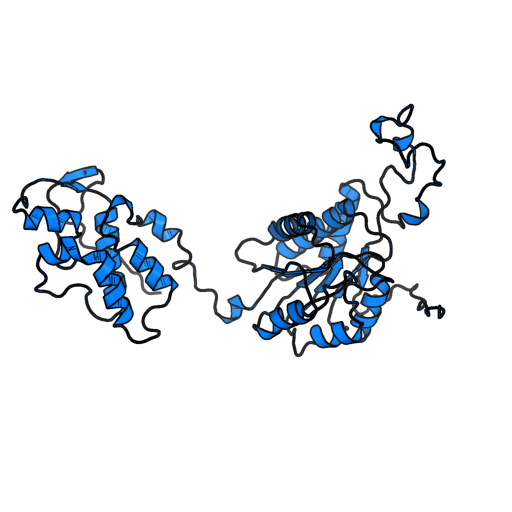76 ? 6.068 3.481 1.267 1.00 85.50 176 VAL A O 1
ATOM 1400 N N . ILE A 1 177 ? 7.690 2.521 0.032 1.00 85.06 177 ILE A N 1
ATOM 1401 C CA . ILE A 1 177 ? 8.819 2.954 0.850 1.00 85.06 177 ILE A CA 1
ATOM 1402 C C . ILE A 1 177 ? 9.727 3.819 -0.031 1.00 85.06 177 ILE A C 1
ATOM 1404 O O . ILE A 1 177 ? 10.351 3.295 -0.963 1.00 85.06 177 ILE A O 1
ATOM 1408 N N . PRO A 1 178 ? 9.782 5.140 0.220 1.00 77.94 178 PRO A N 1
ATOM 1409 C CA . PRO A 1 178 ? 10.678 6.028 -0.506 1.00 77.94 178 PRO A CA 1
ATOM 1410 C C . PRO A 1 178 ? 12.132 5.790 -0.078 1.00 77.94 178 PRO A C 1
ATOM 1412 O O . PRO A 1 178 ? 12.366 5.340 1.044 1.00 77.94 178 PRO A O 1
ATOM 1415 N N . ALA A 1 179 ? 13.092 6.162 -0.935 1.00 65.62 179 ALA A N 1
ATOM 1416 C CA . ALA A 1 179 ? 14.510 6.259 -0.566 1.00 65.62 179 ALA A CA 1
ATOM 1417 C C . ALA A 1 179 ? 15.065 4.961 0.057 1.00 65.62 179 ALA A C 1
ATOM 1419 O O . ALA A 1 179 ? 15.687 4.958 1.118 1.00 65.62 179 ALA A O 1
ATOM 1420 N N . ALA A 1 180 ? 14.769 3.828 -0.577 1.00 76.31 180 ALA A N 1
ATOM 1421 C CA . ALA A 1 180 ? 15.026 2.524 -0.001 1.00 76.31 180 ALA A CA 1
ATOM 1422 C C . ALA A 1 180 ? 16.532 2.250 0.116 1.00 76.31 180 ALA A C 1
ATOM 1424 O O . ALA A 1 180 ? 17.277 2.251 -0.868 1.00 76.31 180 ALA A O 1
ATOM 1425 N N . THR A 1 181 ? 16.949 1.954 1.343 1.00 90.06 181 THR A N 1
ATOM 1426 C CA . THR A 1 181 ? 18.201 1.259 1.659 1.00 90.06 181 THR A CA 1
ATOM 1427 C C . THR A 1 181 ? 17.948 -0.251 1.717 1.00 90.06 181 THR A C 1
ATOM 1429 O O . THR A 1 181 ? 16.792 -0.686 1.746 1.00 90.06 181 THR A O 1
ATOM 1432 N N . LEU A 1 182 ? 18.993 -1.081 1.792 1.00 90.12 182 LEU A N 1
ATOM 1433 C CA . LEU A 1 182 ? 18.786 -2.519 2.010 1.00 90.12 182 LEU A CA 1
ATOM 1434 C C . LEU A 1 182 ? 18.117 -2.812 3.354 1.00 90.12 182 LEU A C 1
ATOM 1436 O O . LEU A 1 182 ? 17.211 -3.645 3.412 1.00 90.12 182 LEU A O 1
ATOM 1440 N N . SER A 1 183 ? 18.478 -2.088 4.417 1.00 92.25 183 SER A N 1
ATOM 1441 C CA . SER A 1 183 ? 17.803 -2.225 5.710 1.00 92.25 183 SER A CA 1
ATOM 1442 C C . SER A 1 183 ? 16.328 -1.844 5.628 1.00 92.25 183 SER A C 1
ATOM 1444 O O . SER A 1 183 ? 15.506 -2.407 6.341 1.00 92.25 183 SER A O 1
ATOM 1446 N N . SER A 1 184 ? 15.945 -0.936 4.725 1.00 91.50 184 SER A N 1
ATOM 1447 C CA . SER A 1 184 ? 14.532 -0.608 4.498 1.00 91.50 184 SER A CA 1
ATOM 1448 C C . SER A 1 184 ? 13.748 -1.808 3.959 1.00 91.50 184 SER A C 1
ATOM 1450 O O . SER A 1 184 ? 12.598 -2.005 4.350 1.00 91.50 184 SER A O 1
ATOM 1452 N N . VAL A 1 185 ? 14.378 -2.635 3.117 1.00 92.38 185 VAL A N 1
ATOM 1453 C CA . VAL A 1 185 ? 13.810 -3.903 2.631 1.00 92.38 185 VAL A CA 1
ATOM 1454 C C . VAL A 1 185 ? 13.722 -4.920 3.764 1.00 92.38 185 VAL A C 1
ATOM 1456 O O . VAL A 1 185 ? 12.649 -5.470 4.002 1.00 92.38 185 VAL A O 1
ATOM 1459 N N . ALA A 1 186 ? 14.814 -5.112 4.511 1.00 93.69 186 ALA A N 1
ATOM 1460 C CA . ALA A 1 186 ? 14.850 -5.995 5.678 1.00 93.69 186 ALA A CA 1
ATOM 1461 C C . ALA A 1 186 ? 13.736 -5.660 6.684 1.00 93.69 186 ALA A C 1
ATOM 1463 O O . ALA A 1 186 ? 12.971 -6.536 7.079 1.00 93.69 186 ALA A O 1
ATOM 1464 N N . ASN A 1 187 ? 13.565 -4.373 6.993 1.00 92.00 187 ASN A N 1
ATOM 1465 C CA . ASN A 1 187 ? 12.573 -3.871 7.940 1.00 92.00 187 ASN A CA 1
ATOM 1466 C C . ASN A 1 187 ? 11.124 -4.209 7.562 1.00 92.00 187 ASN A C 1
ATOM 1468 O O . ASN A 1 187 ? 10.270 -4.267 8.448 1.00 92.00 187 ASN A O 1
ATOM 1472 N N . VAL A 1 188 ? 10.802 -4.417 6.280 1.00 92.50 188 VAL A N 1
ATOM 1473 C CA . VAL A 1 188 ? 9.462 -4.891 5.890 1.00 92.50 188 VAL A CA 1
ATOM 1474 C C . VAL A 1 188 ? 9.232 -6.291 6.452 1.00 92.50 188 VAL A C 1
ATOM 1476 O O . VAL A 1 188 ? 8.239 -6.526 7.141 1.00 92.50 188 VAL A O 1
ATOM 1479 N N . PHE A 1 189 ? 10.187 -7.191 6.241 1.00 92.25 189 PHE A N 1
ATOM 1480 C CA . PHE A 1 189 ? 10.114 -8.563 6.734 1.00 92.25 189 PHE A CA 1
ATOM 1481 C C . PHE A 1 189 ? 10.250 -8.644 8.254 1.00 92.25 189 PHE A C 1
ATOM 1483 O O . PHE A 1 189 ? 9.494 -9.365 8.898 1.00 92.25 189 PHE A O 1
ATOM 1490 N N . ASP A 1 190 ? 11.142 -7.853 8.850 1.00 90.50 190 ASP A N 1
ATOM 1491 C CA . ASP A 1 190 ? 11.408 -7.885 10.293 1.00 90.50 190 ASP A CA 1
ATOM 1492 C C . ASP A 1 190 ? 10.208 -7.361 11.107 1.00 90.50 190 ASP A C 1
ATOM 1494 O O . ASP A 1 190 ? 9.963 -7.785 12.236 1.00 90.50 190 ASP A O 1
ATOM 1498 N N . ARG A 1 191 ? 9.370 -6.503 10.506 1.00 87.62 191 ARG A N 1
ATOM 1499 C CA . ARG A 1 191 ? 8.063 -6.096 11.062 1.00 87.62 191 ARG A CA 1
ATOM 1500 C C . ARG A 1 191 ? 6.969 -7.153 10.878 1.00 87.62 191 ARG A C 1
ATOM 1502 O O . ARG A 1 191 ? 5.824 -6.948 11.290 1.00 87.62 191 ARG A O 1
ATOM 1509 N N . GLY A 1 192 ? 7.318 -8.286 10.280 1.00 88.00 192 GLY A N 1
ATOM 1510 C CA . GLY A 1 192 ? 6.449 -9.418 10.022 1.00 88.00 192 GLY A CA 1
ATOM 1511 C C . GLY A 1 192 ? 5.525 -9.228 8.828 1.00 88.00 192 GLY A C 1
ATOM 1512 O O . GLY A 1 192 ? 4.537 -9.950 8.760 1.00 88.00 192 GLY A O 1
ATOM 1513 N N . PHE A 1 193 ? 5.779 -8.271 7.930 1.00 91.44 193 PHE A N 1
ATOM 1514 C CA . PHE A 1 193 ? 5.012 -8.196 6.690 1.00 91.44 193 PHE A CA 1
ATOM 1515 C C . PHE A 1 193 ? 5.413 -9.324 5.740 1.00 91.44 193 PHE A C 1
ATOM 1517 O O . PHE A 1 193 ? 6.578 -9.702 5.646 1.00 91.44 193 PHE A O 1
ATOM 1524 N N . LEU A 1 194 ? 4.425 -9.829 5.011 1.00 93.38 194 LEU A N 1
ATOM 1525 C CA . LEU A 1 194 ? 4.529 -10.964 4.107 1.00 93.38 194 LEU A CA 1
ATOM 1526 C C . LEU A 1 194 ? 4.071 -10.519 2.710 1.00 93.38 194 LEU A C 1
ATOM 1528 O O . LEU A 1 194 ? 2.908 -10.729 2.353 1.00 93.38 194 LEU A O 1
ATOM 1532 N N . PRO A 1 195 ? 4.923 -9.803 1.952 1.00 94.56 195 PRO A N 1
ATOM 1533 C CA . PRO A 1 195 ? 4.576 -9.339 0.618 1.00 94.56 195 PRO A CA 1
ATOM 1534 C C . PRO A 1 195 ? 4.553 -10.484 -0.393 1.00 94.56 195 PRO A C 1
ATOM 1536 O O . PRO A 1 195 ? 5.504 -11.257 -0.468 1.00 94.56 195 PRO A O 1
ATOM 1539 N N . ARG A 1 196 ? 3.512 -10.534 -1.231 1.00 94.62 196 ARG A N 1
ATOM 1540 C CA . ARG A 1 196 ? 3.462 -11.417 -2.407 1.00 94.62 196 ARG A CA 1
ATOM 1541 C C . ARG A 1 196 ? 4.358 -10.912 -3.536 1.00 94.62 196 ARG A C 1
ATOM 1543 O O . ARG A 1 196 ? 4.989 -11.703 -4.241 1.00 94.62 196 ARG A O 1
ATOM 1550 N N . VAL A 1 197 ? 4.410 -9.591 -3.702 1.00 95.75 197 VAL A N 1
ATOM 1551 C CA . VAL A 1 197 ? 5.205 -8.911 -4.726 1.00 95.75 197 VAL A CA 1
ATOM 1552 C C . VAL A 1 197 ? 6.132 -7.895 -4.081 1.00 95.75 197 VAL A C 1
ATOM 1554 O O . VAL A 1 197 ? 5.704 -7.072 -3.269 1.00 95.75 197 VAL A O 1
ATOM 1557 N N . ILE A 1 198 ? 7.390 -7.901 -4.506 1.00 96.50 198 ILE A N 1
ATOM 1558 C CA . ILE A 1 198 ? 8.323 -6.809 -4.252 1.00 96.50 198 ILE A CA 1
ATOM 1559 C C . ILE A 1 198 ? 8.630 -6.095 -5.557 1.00 96.50 198 ILE A C 1
ATOM 1561 O O . ILE A 1 198 ? 8.971 -6.724 -6.554 1.00 96.50 198 ILE A O 1
ATOM 1565 N N . SER A 1 199 ? 8.516 -4.772 -5.543 1.00 96.50 199 SER A N 1
ATOM 1566 C CA . SER A 1 199 ? 8.825 -3.923 -6.690 1.00 96.50 199 SER A CA 1
ATOM 1567 C C . SER A 1 199 ? 9.960 -2.980 -6.347 1.00 96.50 199 SER A C 1
ATOM 1569 O O . SER A 1 199 ? 9.770 -2.059 -5.561 1.00 96.50 199 SER A O 1
ATOM 1571 N N . PHE A 1 200 ? 11.104 -3.144 -6.991 1.00 95.31 200 PHE A N 1
ATOM 1572 C CA . PHE A 1 200 ? 12.180 -2.164 -6.977 1.00 95.31 200 PHE A CA 1
ATOM 1573 C C . PHE A 1 200 ? 12.041 -1.272 -8.201 1.00 95.31 200 PHE A C 1
ATOM 1575 O O . PHE A 1 200 ? 11.990 -1.768 -9.321 1.00 95.31 200 PHE A O 1
ATOM 1582 N N . SER A 1 201 ? 11.973 0.039 -8.009 1.00 93.25 201 SER A N 1
ATOM 1583 C CA . SER A 1 201 ? 11.937 0.994 -9.116 1.00 93.25 201 SER A CA 1
ATOM 1584 C C . SER A 1 201 ? 12.988 2.056 -8.883 1.00 93.25 201 SER A C 1
ATOM 1586 O O . SER A 1 201 ? 13.039 2.636 -7.800 1.00 93.25 201 SER A O 1
ATOM 1588 N N . GLY A 1 202 ? 13.827 2.316 -9.880 1.00 90.62 202 GLY A N 1
ATOM 1589 C CA . GLY A 1 202 ? 14.949 3.218 -9.678 1.00 90.62 202 GLY A CA 1
ATOM 1590 C C . GLY A 1 202 ? 15.977 3.204 -10.793 1.00 90.62 202 GLY A C 1
ATOM 1591 O O . GLY A 1 202 ? 15.737 2.712 -11.897 1.00 90.62 202 GLY A O 1
ATOM 1592 N N . HIS A 1 203 ? 17.142 3.761 -10.484 1.00 88.81 203 HIS A N 1
ATOM 1593 C CA . HIS A 1 203 ? 18.283 3.749 -11.387 1.00 88.81 203 HIS A CA 1
ATOM 1594 C C . HIS A 1 203 ? 19.133 2.493 -11.207 1.00 88.81 203 HIS A C 1
ATOM 1596 O O . HIS A 1 203 ? 19.044 1.775 -10.210 1.00 88.81 203 HIS A O 1
ATOM 1602 N N . GLN A 1 204 ? 19.973 2.250 -12.206 1.00 90.00 204 GLN A N 1
ATOM 1603 C CA . GLN A 1 204 ? 20.928 1.156 -12.219 1.00 90.00 204 GLN A CA 1
ATOM 1604 C C . GLN A 1 204 ? 22.347 1.685 -12.413 1.00 90.00 204 GLN A C 1
ATOM 1606 O O . GLN A 1 204 ? 22.541 2.747 -13.014 1.00 90.00 204 GLN A O 1
ATOM 1611 N N . PHE A 1 205 ? 23.322 0.911 -11.960 1.00 89.94 205 PHE A N 1
ATOM 1612 C CA . PHE A 1 205 ? 24.720 1.059 -12.326 1.00 89.94 205 PHE A CA 1
ATOM 1613 C C . PHE A 1 205 ? 25.279 -0.318 -12.688 1.00 89.94 205 PHE A C 1
ATOM 1615 O O . PHE A 1 205 ? 25.212 -1.245 -11.884 1.00 89.94 205 PHE A O 1
ATOM 1622 N N . CYS A 1 206 ? 25.804 -0.460 -13.906 1.00 88.81 206 CYS A N 1
ATOM 1623 C CA . CYS A 1 206 ? 26.330 -1.725 -14.433 1.00 88.81 206 CYS A CA 1
ATOM 1624 C C . CYS A 1 206 ? 25.361 -2.922 -14.317 1.00 88.81 206 CYS A C 1
ATOM 1626 O O . CYS A 1 206 ? 25.784 -4.045 -14.076 1.00 88.81 206 CYS A O 1
ATOM 1628 N N . GLY A 1 207 ? 24.058 -2.687 -14.473 1.00 87.44 207 GLY A N 1
ATOM 1629 C CA . GLY A 1 207 ? 23.005 -3.702 -14.374 1.00 87.44 207 GLY A CA 1
ATOM 1630 C C . GLY A 1 207 ? 22.554 -4.030 -12.947 1.00 87.44 207 GLY A C 1
ATOM 1631 O O . GLY A 1 207 ? 21.646 -4.840 -12.762 1.00 87.44 207 GLY A O 1
ATOM 1632 N N . HIS A 1 208 ? 23.131 -3.372 -11.938 1.00 89.88 208 HIS A N 1
ATOM 1633 C CA . HIS A 1 208 ? 22.718 -3.480 -10.540 1.00 89.88 208 HIS A CA 1
ATOM 1634 C C . HIS A 1 208 ? 21.808 -2.322 -10.146 1.00 89.88 208 HIS A C 1
ATOM 1636 O O . HIS A 1 208 ? 21.988 -1.200 -10.612 1.00 89.88 208 HIS A O 1
ATOM 1642 N N . LEU A 1 209 ? 20.848 -2.578 -9.258 1.00 90.69 209 LEU A N 1
ATOM 1643 C CA . LEU A 1 209 ? 20.005 -1.533 -8.678 1.00 90.69 209 LEU A CA 1
ATOM 1644 C C . LEU A 1 209 ? 20.830 -0.581 -7.808 1.00 90.69 209 LEU A C 1
ATOM 1646 O O . LEU A 1 209 ? 21.690 -1.022 -7.055 1.00 90.69 209 LEU A O 1
ATOM 1650 N N . LEU A 1 210 ? 20.531 0.715 -7.867 1.00 91.38 210 LEU A N 1
ATOM 1651 C CA . LEU A 1 210 ? 21.210 1.733 -7.069 1.00 91.38 210 LEU A CA 1
ATOM 1652 C C . LEU A 1 210 ? 20.365 2.129 -5.849 1.00 91.38 210 LEU A C 1
ATOM 1654 O O . LEU A 1 210 ? 19.383 2.854 -5.974 1.00 91.38 210 LEU A O 1
ATOM 1658 N N . PHE A 1 211 ? 20.750 1.664 -4.664 1.00 90.25 211 PHE A N 1
ATOM 1659 C CA . PHE A 1 211 ? 20.082 1.947 -3.390 1.00 90.25 211 PHE A CA 1
ATOM 1660 C C . PHE A 1 211 ? 20.637 3.206 -2.716 1.00 90.25 211 PHE A C 1
ATOM 1662 O O . PHE A 1 211 ? 21.741 3.663 -3.021 1.00 90.25 211 PHE A O 1
ATOM 1669 N N . GLU A 1 212 ? 19.899 3.760 -1.752 1.00 87.31 212 GLU A N 1
ATOM 1670 C CA . GLU A 1 212 ? 20.469 4.784 -0.872 1.00 87.31 212 GLU A CA 1
ATOM 1671 C C . GLU A 1 212 ? 21.524 4.173 0.065 1.00 87.31 212 GLU A C 1
ATOM 1673 O O . GLU A 1 212 ? 21.405 3.031 0.519 1.00 87.31 212 GLU A O 1
ATOM 1678 N N . LYS A 1 213 ? 22.582 4.941 0.344 1.00 85.06 213 LYS A N 1
ATOM 1679 C CA . LYS A 1 213 ? 23.645 4.540 1.269 1.00 85.06 213 LYS A CA 1
ATOM 1680 C C . LYS A 1 213 ? 23.188 4.734 2.715 1.00 85.06 213 LYS A C 1
ATOM 1682 O O . LYS A 1 213 ? 22.553 5.730 3.049 1.00 85.06 213 LYS A O 1
ATOM 1687 N N . GLU A 1 214 ? 23.564 3.803 3.583 1.00 83.75 214 GLU A N 1
ATOM 1688 C CA . GLU A 1 214 ? 23.260 3.871 5.012 1.00 83.75 214 GLU A CA 1
ATOM 1689 C C . GLU A 1 214 ? 24.323 4.679 5.775 1.00 83.75 214 GLU A C 1
ATOM 1691 O O . GLU A 1 214 ? 25.523 4.546 5.524 1.00 83.75 214 GLU A O 1
ATOM 1696 N N . GLY A 1 215 ? 23.878 5.508 6.727 1.00 78.44 215 GLY A N 1
ATOM 1697 C CA . GLY A 1 215 ? 24.734 6.194 7.702 1.00 78.44 215 GLY A CA 1
ATOM 1698 C C . GLY A 1 215 ? 24.906 7.716 7.511 1.00 78.44 215 GLY A C 1
ATOM 1699 O O . GLY A 1 215 ? 24.678 8.253 6.425 1.00 78.44 215 GLY A O 1
ATOM 1700 N N . PRO A 1 216 ? 25.298 8.443 8.578 1.00 67.00 216 PRO A N 1
ATOM 1701 C CA . PRO A 1 216 ? 25.517 9.889 8.535 1.00 67.00 216 PRO A CA 1
ATOM 1702 C C . PRO A 1 216 ? 26.748 10.248 7.685 1.00 67.00 216 PRO A C 1
ATOM 1704 O O . PRO A 1 216 ? 27.818 9.669 7.852 1.00 67.00 216 PRO A O 1
ATOM 1707 N N . GLY A 1 217 ? 26.602 11.226 6.784 1.00 66.19 217 GLY A N 1
ATOM 1708 C CA . GLY A 1 217 ? 27.692 11.702 5.918 1.00 66.19 217 GLY A CA 1
ATOM 1709 C C . GLY A 1 217 ? 27.875 10.918 4.616 1.00 66.19 217 GLY A C 1
ATOM 1710 O O . GLY A 1 217 ? 28.946 10.975 4.012 1.00 66.19 217 GLY A O 1
ATOM 1711 N N . SER A 1 218 ? 26.858 10.178 4.166 1.00 57.09 218 SER A N 1
ATOM 1712 C CA . SER A 1 218 ? 26.905 9.469 2.889 1.00 57.09 218 SER A CA 1
ATOM 1713 C C . SER A 1 218 ? 27.163 10.438 1.728 1.00 57.09 218 SER A C 1
ATOM 1715 O O . SER A 1 218 ? 26.334 11.295 1.417 1.00 57.09 218 SER A O 1
ATOM 1717 N N . SER A 1 219 ? 28.311 10.279 1.071 1.00 55.88 219 SER A N 1
ATOM 1718 C CA . SER A 1 219 ? 28.569 10.843 -0.252 1.00 55.88 219 SER A CA 1
ATOM 1719 C C . SER A 1 219 ? 27.452 10.457 -1.232 1.00 55.88 219 SER A C 1
ATOM 1721 O O . SER A 1 219 ? 26.776 9.447 -1.052 1.00 55.88 219 SER A O 1
ATOM 1723 N N . SER A 1 220 ? 27.270 11.244 -2.293 1.00 60.84 220 SER A N 1
ATOM 1724 C CA . SER A 1 220 ? 26.240 11.088 -3.339 1.00 60.84 220 SER A CA 1
ATOM 1725 C C . SER A 1 220 ? 26.291 9.773 -4.140 1.00 60.84 220 SER A C 1
ATOM 1727 O O . SER A 1 220 ? 25.534 9.600 -5.095 1.00 60.84 220 SER A O 1
ATOM 1729 N N . HIS A 1 221 ? 27.172 8.841 -3.781 1.00 68.50 221 HIS A N 1
ATOM 1730 C CA . HIS A 1 221 ? 27.296 7.539 -4.417 1.00 68.50 221 HIS A CA 1
ATOM 1731 C C . HIS A 1 221 ? 26.423 6.529 -3.659 1.00 68.50 221 HIS A C 1
ATOM 1733 O O . HIS A 1 221 ? 26.698 6.209 -2.502 1.00 68.50 221 HIS A O 1
ATOM 1739 N N . GLY A 1 222 ? 25.342 6.076 -4.303 1.00 81.25 222 GLY A N 1
ATOM 1740 C CA . GLY A 1 222 ? 24.429 5.068 -3.756 1.00 81.25 222 GLY A CA 1
ATOM 1741 C C . GLY A 1 222 ? 25.103 3.713 -3.498 1.00 81.25 222 GLY A C 1
ATOM 1742 O O . GLY A 1 222 ? 26.232 3.471 -3.922 1.00 81.25 222 GLY A O 1
ATOM 1743 N N . ALA A 1 223 ? 24.405 2.827 -2.790 1.00 87.56 223 ALA A N 1
ATOM 1744 C CA . ALA A 1 223 ? 24.831 1.452 -2.549 1.00 87.56 223 ALA A CA 1
ATOM 1745 C C . ALA A 1 223 ? 24.419 0.539 -3.715 1.00 87.56 223 ALA A C 1
ATOM 1747 O O . ALA A 1 223 ? 23.333 0.686 -4.273 1.00 87.56 223 ALA A O 1
ATOM 1748 N N . LEU A 1 224 ? 25.275 -0.420 -4.065 1.00 90.81 224 LEU A N 1
ATOM 1749 C CA . LEU A 1 224 ? 25.014 -1.421 -5.100 1.00 90.81 224 LEU A CA 1
ATOM 1750 C C . LEU A 1 224 ? 24.938 -2.796 -4.436 1.00 90.81 224 LEU A C 1
ATOM 1752 O O . LEU A 1 224 ? 25.992 -3.385 -4.194 1.00 90.81 224 LEU A O 1
ATOM 1756 N N . PRO A 1 225 ? 23.741 -3.300 -4.084 1.00 91.44 225 PRO A N 1
ATOM 1757 C CA . PRO A 1 225 ? 23.626 -4.657 -3.580 1.00 91.44 225 PRO A CA 1
ATOM 1758 C C . PRO A 1 225 ? 24.146 -5.670 -4.591 1.00 91.44 225 PRO A C 1
ATOM 1760 O O . PRO A 1 225 ? 23.877 -5.599 -5.798 1.00 91.44 225 PRO A O 1
ATOM 1763 N N . THR A 1 226 ? 24.851 -6.650 -4.052 1.00 94.50 226 THR A N 1
ATOM 1764 C CA . THR A 1 226 ? 25.219 -7.868 -4.760 1.00 94.50 226 THR A CA 1
ATOM 1765 C C . THR A 1 226 ? 23.997 -8.776 -4.920 1.00 94.50 226 THR A C 1
ATOM 1767 O O . THR A 1 226 ? 22.951 -8.576 -4.291 1.00 94.50 226 THR A O 1
ATOM 1770 N N . ALA A 1 227 ? 24.114 -9.803 -5.764 1.00 96.56 227 ALA A N 1
ATOM 1771 C CA . ALA A 1 227 ? 23.088 -10.836 -5.831 1.00 96.56 227 ALA A CA 1
ATOM 1772 C C . ALA A 1 227 ? 22.930 -11.559 -4.482 1.00 96.56 227 ALA A C 1
ATOM 1774 O O . ALA A 1 227 ? 21.800 -11.792 -4.064 1.00 96.56 227 ALA A O 1
ATOM 1775 N N . ASP A 1 228 ? 24.029 -11.832 -3.771 1.00 97.75 228 ASP A N 1
ATOM 1776 C CA . ASP A 1 228 ? 24.019 -12.490 -2.457 1.00 97.75 228 ASP A CA 1
ATOM 1777 C C . ASP A 1 228 ? 23.247 -11.688 -1.400 1.00 97.75 228 ASP A C 1
ATOM 1779 O O . ASP A 1 228 ? 22.504 -12.268 -0.598 1.00 97.75 228 ASP A O 1
ATOM 1783 N N . ASP A 1 229 ? 23.347 -10.355 -1.435 1.00 96.00 229 ASP A N 1
ATOM 1784 C CA . ASP A 1 229 ? 22.571 -9.483 -0.550 1.00 96.00 229 ASP A CA 1
ATOM 1785 C C . ASP A 1 229 ? 21.062 -9.637 -0.801 1.00 96.00 229 ASP A C 1
ATOM 1787 O O . ASP A 1 229 ? 20.272 -9.800 0.134 1.00 96.00 229 ASP A O 1
ATOM 1791 N N . LEU A 1 230 ? 20.647 -9.635 -2.075 1.00 96.62 230 LEU A N 1
ATOM 1792 C CA . LEU A 1 230 ? 19.247 -9.840 -2.452 1.00 96.62 230 LEU A CA 1
ATOM 1793 C C . LEU A 1 230 ? 18.777 -11.264 -2.136 1.00 96.62 230 LEU A C 1
ATOM 1795 O O . LEU A 1 230 ? 17.666 -11.436 -1.642 1.00 96.62 230 LEU A O 1
ATOM 1799 N N . ILE A 1 231 ? 19.610 -12.281 -2.362 1.00 97.88 231 ILE A N 1
ATOM 1800 C CA . ILE A 1 231 ? 19.297 -13.677 -2.032 1.00 97.88 231 ILE A CA 1
ATOM 1801 C C . ILE A 1 231 ? 19.034 -13.818 -0.530 1.00 97.88 231 ILE A C 1
ATOM 1803 O O . ILE A 1 231 ? 18.040 -14.423 -0.126 1.00 97.88 231 ILE A O 1
ATOM 1807 N N . SER A 1 232 ? 19.883 -13.208 0.297 1.00 97.00 232 SER A N 1
ATOM 1808 C CA . SER A 1 232 ? 19.765 -13.239 1.758 1.00 97.00 232 SER A CA 1
ATOM 1809 C C . SER A 1 232 ? 18.516 -12.513 2.269 1.00 97.00 232 SER A C 1
ATOM 1811 O O . SER A 1 232 ? 17.938 -12.905 3.285 1.00 97.00 232 SER A O 1
ATOM 1813 N N . LEU A 1 233 ? 18.080 -11.455 1.579 1.00 95.69 233 LEU A N 1
ATOM 1814 C CA . LEU A 1 233 ? 16.860 -10.713 1.909 1.00 95.69 233 LEU A CA 1
ATOM 1815 C C . LEU A 1 233 ? 15.585 -11.446 1.482 1.00 95.69 233 LEU A C 1
ATOM 1817 O O . LEU A 1 233 ? 14.598 -11.425 2.212 1.00 95.69 233 LEU A O 1
ATOM 1821 N N . LEU A 1 234 ? 15.602 -12.059 0.300 1.00 97.25 234 LEU A N 1
ATOM 1822 C CA . LEU A 1 234 ? 14.412 -12.582 -0.377 1.00 97.25 234 LEU A CA 1
ATOM 1823 C C . LEU A 1 234 ? 14.232 -14.098 -0.198 1.00 97.25 234 LEU A C 1
ATOM 1825 O O . LEU A 1 234 ? 13.392 -14.702 -0.863 1.00 97.25 234 LEU A O 1
ATOM 1829 N N . CYS A 1 235 ? 15.019 -14.734 0.673 1.00 96.94 235 CYS A N 1
ATOM 1830 C CA . CYS A 1 235 ? 14.946 -16.172 0.903 1.00 96.94 235 CYS A CA 1
ATOM 1831 C C . CYS A 1 235 ? 13.606 -16.599 1.547 1.00 96.94 235 CYS A C 1
ATOM 1833 O O . CYS A 1 235 ? 13.013 -15.828 2.310 1.00 96.94 235 CYS A O 1
ATOM 1835 N N . PRO A 1 236 ? 13.141 -17.847 1.324 1.00 96.75 236 PRO A N 1
ATOM 1836 C CA . PRO A 1 236 ? 11.862 -18.337 1.853 1.00 96.75 236 PRO A CA 1
ATOM 1837 C C . PRO A 1 236 ? 11.710 -18.216 3.371 1.00 96.75 236 PRO A C 1
ATOM 1839 O O . PRO A 1 236 ? 10.601 -18.075 3.873 1.00 96.75 236 PRO A O 1
ATOM 1842 N N . GLN A 1 237 ? 12.818 -18.276 4.115 1.00 95.56 237 GLN A N 1
ATOM 1843 C CA . GLN A 1 237 ? 12.811 -18.163 5.573 1.00 95.56 237 GLN A CA 1
ATOM 1844 C C . GLN A 1 237 ? 12.378 -16.768 6.039 1.00 95.56 237 GLN A C 1
ATOM 1846 O O . GLN A 1 237 ? 11.750 -16.649 7.087 1.00 95.56 237 GLN A O 1
ATOM 1851 N N . ARG A 1 238 ? 12.705 -15.721 5.271 1.00 94.44 238 ARG A N 1
ATOM 1852 C CA . ARG A 1 238 ? 12.326 -14.332 5.574 1.00 94.44 238 ARG A CA 1
ATOM 1853 C C . ARG A 1 238 ? 11.066 -13.896 4.839 1.00 94.44 238 ARG A C 1
ATOM 1855 O O . ARG A 1 238 ? 10.282 -13.122 5.379 1.00 94.44 238 ARG A O 1
ATOM 1862 N N . ALA A 1 239 ? 10.875 -14.399 3.624 1.00 96.00 239 ALA A N 1
ATOM 1863 C CA . ALA A 1 239 ? 9.836 -13.968 2.703 1.00 96.00 239 ALA A CA 1
ATOM 1864 C C . ALA A 1 239 ? 8.990 -15.160 2.204 1.00 96.00 239 ALA A C 1
ATOM 1866 O O . ALA A 1 239 ? 8.957 -15.429 1.004 1.00 96.00 239 ALA A O 1
ATOM 1867 N N . PRO A 1 240 ? 8.292 -15.895 3.093 1.00 95.50 240 PRO A N 1
ATOM 1868 C CA . PRO A 1 240 ? 7.638 -17.161 2.738 1.00 95.50 240 PRO A CA 1
ATOM 1869 C C . PRO A 1 240 ? 6.478 -17.014 1.742 1.00 95.50 240 PRO A C 1
ATOM 1871 O O . PRO A 1 240 ? 6.159 -17.961 1.031 1.00 95.50 240 PRO A O 1
ATOM 1874 N N . GLU A 1 241 ? 5.856 -15.835 1.679 1.00 94.94 241 GLU A N 1
ATOM 1875 C CA . GLU A 1 241 ? 4.741 -15.537 0.767 1.00 94.94 241 GLU A CA 1
ATOM 1876 C C . GLU A 1 241 ? 5.196 -14.860 -0.536 1.00 94.94 241 GLU A C 1
ATOM 1878 O O . GLU A 1 241 ? 4.374 -14.609 -1.420 1.00 94.94 241 GLU A O 1
ATOM 1883 N N . LEU A 1 242 ? 6.489 -14.542 -0.667 1.00 96.88 242 LEU A N 1
ATOM 1884 C CA . LEU A 1 242 ? 7.007 -13.825 -1.825 1.00 96.88 242 LEU A CA 1
ATOM 1885 C C . LEU A 1 242 ? 6.996 -14.727 -3.058 1.00 96.88 242 LEU A C 1
ATOM 1887 O O . LEU A 1 242 ? 7.474 -15.858 -3.040 1.00 96.88 242 LEU A O 1
ATOM 1891 N N . GLN A 1 243 ? 6.454 -14.197 -4.151 1.00 96.56 243 GLN A N 1
ATOM 1892 C CA . GLN A 1 243 ? 6.316 -14.916 -5.417 1.00 96.56 243 GLN A CA 1
ATOM 1893 C C . GLN A 1 243 ? 6.952 -14.156 -6.577 1.00 96.56 243 GLN A C 1
ATOM 1895 O O . GLN A 1 243 ? 7.468 -14.773 -7.510 1.00 96.56 243 GLN A O 1
ATOM 1900 N N . ILE A 1 244 ? 6.900 -12.821 -6.542 1.00 97.69 244 ILE A N 1
ATOM 1901 C CA . ILE A 1 244 ? 7.295 -11.973 -7.666 1.00 97.69 244 ILE A CA 1
ATOM 1902 C C . ILE A 1 244 ? 8.254 -10.885 -7.191 1.00 97.69 244 ILE A C 1
ATOM 1904 O O . ILE A 1 244 ? 7.970 -10.167 -6.231 1.00 97.69 244 ILE A O 1
ATOM 1908 N N . VAL A 1 245 ? 9.350 -10.719 -7.925 1.00 98.00 245 VAL A N 1
ATOM 1909 C CA . VAL A 1 245 ? 10.281 -9.602 -7.780 1.00 98.00 245 VAL A CA 1
ATOM 1910 C C . VAL A 1 245 ? 10.315 -8.823 -9.090 1.00 98.00 245 VAL A C 1
ATOM 1912 O O . VAL A 1 245 ? 10.710 -9.343 -10.129 1.00 98.00 245 VAL A O 1
ATOM 1915 N N . PHE A 1 246 ? 9.899 -7.565 -9.060 1.00 97.81 246 PHE A N 1
ATOM 1916 C CA . PHE A 1 246 ? 9.948 -6.678 -10.215 1.00 97.81 246 PHE A CA 1
ATOM 1917 C C . PHE A 1 246 ? 11.132 -5.714 -10.063 1.00 97.81 246 PHE A C 1
ATOM 1919 O O . PHE A 1 246 ? 11.097 -4.812 -9.232 1.00 97.81 246 PHE A O 1
ATOM 1926 N N . LEU A 1 247 ? 12.180 -5.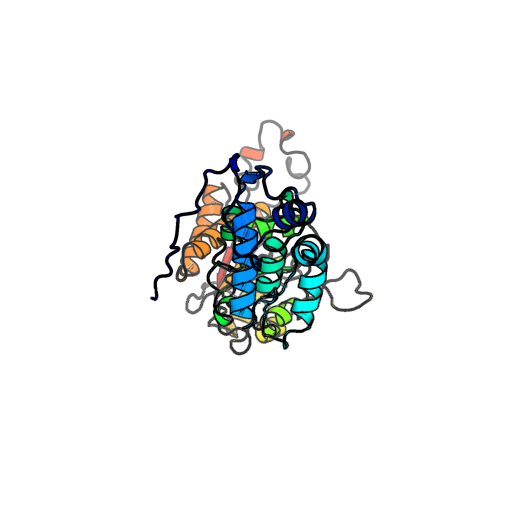902 -10.869 1.00 96.75 247 LEU A N 1
ATOM 1927 C CA . LEU A 1 247 ? 13.326 -5.000 -11.006 1.00 96.75 247 LEU A CA 1
ATOM 1928 C C . LEU A 1 247 ? 13.053 -3.972 -12.118 1.00 96.75 247 LEU A C 1
ATOM 1930 O O . LEU A 1 247 ? 13.491 -4.115 -13.259 1.00 96.75 247 LEU A O 1
ATOM 1934 N N . ASN A 1 248 ? 12.305 -2.921 -11.799 1.00 95.25 248 ASN A N 1
ATOM 1935 C CA . ASN A 1 248 ? 11.994 -1.835 -12.724 1.00 95.25 248 ASN A CA 1
ATOM 1936 C C . ASN A 1 248 ? 13.167 -0.840 -12.853 1.00 95.25 248 ASN A C 1
ATOM 1938 O O . ASN A 1 248 ? 13.072 0.322 -12.454 1.00 95.25 248 ASN A O 1
ATOM 1942 N N . ALA A 1 249 ? 14.284 -1.327 -13.395 1.00 94.06 249 ALA A N 1
ATOM 1943 C CA . ALA A 1 249 ? 15.459 -0.547 -13.774 1.00 94.06 249 ALA A CA 1
ATOM 1944 C C . ALA A 1 249 ? 16.143 -1.173 -15.002 1.00 94.06 249 ALA A C 1
ATOM 1946 O O . ALA A 1 249 ? 16.026 -2.377 -15.239 1.00 94.06 249 ALA A O 1
ATOM 1947 N N . CYS A 1 250 ? 16.852 -0.360 -15.789 1.00 94.75 250 CYS A N 1
ATOM 1948 C CA . CYS A 1 250 ? 17.471 -0.791 -17.048 1.00 94.75 250 CYS A CA 1
ATOM 1949 C C . CYS A 1 250 ? 18.512 -1.909 -16.846 1.00 94.75 250 CYS A C 1
ATOM 1951 O O . CYS A 1 250 ? 19.210 -1.926 -15.836 1.00 94.75 250 CYS A O 1
ATOM 1953 N N . LYS A 1 251 ? 18.685 -2.779 -17.847 1.00 94.94 251 LYS A N 1
ATOM 1954 C CA . LYS A 1 251 ? 19.775 -3.777 -17.906 1.00 94.94 251 LYS A CA 1
ATOM 1955 C C . LYS A 1 251 ? 19.907 -4.667 -16.646 1.00 94.94 251 LYS A C 1
ATOM 1957 O O . LYS A 1 251 ? 21.007 -5.062 -16.280 1.00 94.94 251 LYS A O 1
ATOM 1962 N N . THR A 1 252 ? 18.795 -5.000 -15.985 1.00 96.25 252 THR A N 1
ATOM 1963 C CA . THR A 1 252 ? 18.734 -5.794 -14.734 1.00 96.25 252 THR A CA 1
ATOM 1964 C C . THR A 1 252 ? 18.528 -7.301 -14.953 1.00 96.25 252 THR A C 1
ATOM 1966 O O . THR A 1 252 ? 18.364 -8.065 -13.997 1.00 96.25 252 THR A O 1
ATOM 1969 N N . GLU A 1 253 ? 18.529 -7.768 -16.203 1.00 96.12 253 GLU A N 1
ATOM 1970 C CA . GLU A 1 253 ? 18.301 -9.180 -16.543 1.00 96.12 253 GLU A CA 1
ATOM 1971 C C . GLU A 1 253 ? 19.395 -10.113 -15.996 1.00 96.12 253 GLU A C 1
ATOM 1973 O O . GLU A 1 253 ? 19.076 -11.161 -15.434 1.00 96.12 253 GLU A O 1
ATOM 1978 N N . ALA A 1 254 ? 20.671 -9.711 -16.060 1.00 95.56 254 ALA A N 1
ATOM 1979 C CA . ALA A 1 254 ? 21.778 -10.514 -15.531 1.00 95.56 254 ALA A CA 1
ATOM 1980 C C . ALA A 1 254 ? 21.639 -10.759 -14.017 1.00 95.56 254 ALA A C 1
ATOM 1982 O O . ALA A 1 254 ? 21.671 -11.910 -13.574 1.00 95.56 254 ALA A O 1
ATOM 1983 N N . LEU A 1 255 ? 21.376 -9.694 -13.249 1.00 96.25 255 LEU A N 1
ATOM 1984 C CA . LEU A 1 255 ? 21.092 -9.771 -11.814 1.00 96.25 255 LEU A CA 1
ATOM 1985 C C . LEU A 1 255 ? 19.872 -10.662 -11.530 1.00 96.25 255 LEU A C 1
ATOM 1987 O O . LEU A 1 255 ? 19.903 -11.492 -10.624 1.00 96.25 255 LEU A O 1
ATOM 1991 N N . SER A 1 256 ? 18.810 -10.542 -12.336 1.00 96.81 256 SER A N 1
ATOM 1992 C CA . SER A 1 256 ? 17.603 -11.371 -12.198 1.00 96.81 256 SER A CA 1
ATOM 1993 C C . SER A 1 256 ? 17.909 -12.860 -12.359 1.00 96.81 256 SER A C 1
ATOM 1995 O O . SER A 1 256 ? 17.449 -13.671 -11.559 1.00 96.81 256 SER A O 1
ATOM 1997 N N . HIS A 1 257 ? 18.706 -13.235 -13.363 1.00 96.94 257 HIS A N 1
ATOM 1998 C CA . HIS A 1 257 ? 19.117 -14.624 -13.570 1.00 96.94 257 HIS A CA 1
ATOM 1999 C C . HIS A 1 257 ? 20.016 -15.149 -12.452 1.00 96.94 257 HIS A C 1
ATOM 2001 O O . HIS A 1 257 ? 19.911 -16.317 -12.079 1.00 96.94 257 HIS A O 1
ATOM 2007 N N . GLU A 1 258 ? 20.911 -14.319 -11.926 1.00 96.94 258 GLU A N 1
ATOM 2008 C CA . GLU A 1 258 ? 21.773 -14.689 -10.807 1.00 96.94 258 GLU A CA 1
ATOM 2009 C C . GLU A 1 258 ? 20.967 -14.991 -9.542 1.00 96.94 258 GLU A C 1
ATOM 2011 O O . GLU A 1 258 ? 21.080 -16.091 -9.001 1.00 96.94 258 GLU A O 1
ATOM 2016 N N . VAL A 1 259 ? 20.066 -14.090 -9.144 1.00 97.44 259 VAL A N 1
ATOM 2017 C CA . VAL A 1 259 ? 19.209 -14.297 -7.968 1.00 97.44 259 VAL A CA 1
ATOM 2018 C C . VAL A 1 259 ? 18.226 -15.453 -8.195 1.00 97.44 259 VAL A C 1
ATOM 2020 O O . VAL A 1 259 ? 18.046 -16.293 -7.313 1.00 97.44 259 VAL A O 1
ATOM 2023 N N . HIS A 1 260 ? 17.620 -15.566 -9.383 1.00 97.50 260 HIS A N 1
ATOM 2024 C CA . HIS A 1 260 ? 16.671 -16.642 -9.692 1.00 97.50 260 HIS A CA 1
ATOM 2025 C C . HIS A 1 260 ? 17.308 -18.038 -9.643 1.00 97.50 260 HIS A C 1
ATOM 2027 O O . HIS A 1 260 ? 16.646 -18.993 -9.238 1.00 97.50 260 HIS A O 1
ATOM 2033 N N . ARG A 1 261 ? 18.594 -18.181 -10.003 1.00 96.69 261 ARG A N 1
ATOM 2034 C CA . ARG A 1 261 ? 19.318 -19.459 -9.867 1.00 96.69 261 ARG A CA 1
ATOM 2035 C C . ARG A 1 261 ? 19.354 -19.943 -8.415 1.00 96.69 261 ARG A C 1
ATOM 2037 O O . ARG A 1 261 ? 19.198 -21.140 -8.183 1.00 96.69 261 ARG A O 1
ATOM 2044 N N . ALA A 1 262 ? 19.531 -19.032 -7.459 1.00 97.56 262 ALA A N 1
ATOM 2045 C CA . ALA A 1 262 ? 19.516 -19.350 -6.033 1.00 97.56 262 ALA A CA 1
ATOM 2046 C C . ALA A 1 262 ? 18.090 -19.465 -5.460 1.00 97.56 262 ALA A C 1
ATOM 2048 O O . ALA A 1 262 ? 17.848 -20.268 -4.560 1.00 97.56 262 ALA A O 1
ATOM 2049 N N . LEU A 1 263 ? 17.133 -18.699 -5.996 1.00 97.69 263 LEU A N 1
ATOM 2050 C CA . LEU A 1 263 ? 15.743 -18.631 -5.530 1.00 97.69 263 LEU A CA 1
ATOM 2051 C C . LEU A 1 263 ? 14.738 -19.008 -6.643 1.00 97.69 263 LEU A C 1
ATOM 2053 O O . LEU A 1 263 ? 13.913 -18.185 -7.044 1.00 97.69 263 LEU A O 1
ATOM 2057 N N . PRO A 1 264 ? 14.726 -20.267 -7.126 1.00 96.94 264 PRO A N 1
ATOM 2058 C CA . PRO A 1 264 ? 13.956 -20.673 -8.312 1.00 96.94 264 PRO A CA 1
ATOM 2059 C C . PRO A 1 264 ? 12.432 -20.725 -8.107 1.00 96.94 264 PRO A C 1
ATOM 2061 O O . PRO A 1 264 ? 11.690 -21.007 -9.047 1.00 96.94 264 PRO A O 1
ATOM 2064 N N . HIS A 1 265 ? 11.954 -20.510 -6.879 1.00 95.62 265 HIS A N 1
ATOM 2065 C CA . HIS A 1 265 ? 10.529 -20.378 -6.564 1.00 95.62 265 HIS A CA 1
ATOM 2066 C C . HIS A 1 265 ? 9.996 -18.970 -6.875 1.00 95.62 265 HIS A C 1
ATOM 2068 O O . HIS A 1 265 ? 8.789 -18.805 -7.032 1.00 95.62 265 HIS A O 1
ATOM 2074 N N . LEU A 1 266 ? 10.883 -17.975 -6.991 1.00 97.69 266 LEU A N 1
ATOM 2075 C CA . LEU A 1 266 ? 10.527 -16.602 -7.327 1.00 97.69 266 LEU A CA 1
ATOM 2076 C C . LEU A 1 266 ? 10.486 -16.395 -8.836 1.00 97.69 266 LEU A C 1
ATOM 2078 O O . LEU A 1 266 ? 11.293 -16.948 -9.581 1.00 97.69 266 LEU A O 1
ATOM 2082 N N . SER A 1 267 ? 9.577 -15.536 -9.275 1.00 98.00 267 SER A N 1
ATOM 2083 C CA . SER A 1 267 ? 9.504 -15.034 -10.645 1.00 98.00 267 SER A CA 1
ATOM 2084 C C . SER A 1 267 ? 10.070 -13.622 -10.705 1.00 98.00 267 SER A C 1
ATOM 2086 O O . SER A 1 267 ? 9.709 -12.792 -9.870 1.00 98.00 267 SER A O 1
ATOM 2088 N N . PHE A 1 268 ? 10.917 -13.325 -11.690 1.00 98.06 268 PHE A N 1
ATOM 2089 C CA . PHE A 1 268 ? 11.477 -11.985 -11.863 1.00 98.06 268 PHE A CA 1
ATOM 2090 C C . PHE A 1 268 ? 10.918 -11.309 -13.105 1.00 98.06 268 PHE A C 1
ATOM 2092 O O . PHE A 1 268 ? 10.902 -11.901 -14.180 1.00 98.06 268 PHE A O 1
ATOM 2099 N N . VAL A 1 269 ? 10.506 -10.054 -12.955 1.00 98.19 269 VAL A N 1
ATOM 2100 C CA . VAL A 1 269 ? 10.210 -9.154 -14.072 1.00 98.19 269 VAL A CA 1
ATOM 2101 C C . VAL A 1 269 ? 11.290 -8.085 -14.093 1.00 98.19 269 VAL A C 1
ATOM 2103 O O . VAL A 1 269 ? 11.532 -7.442 -13.076 1.00 98.19 269 VAL A O 1
ATOM 2106 N N . CYS A 1 270 ? 11.968 -7.903 -15.217 1.00 97.44 270 CYS A N 1
ATOM 2107 C CA . CYS A 1 270 ? 13.107 -6.993 -15.322 1.00 97.44 270 CYS A CA 1
ATOM 2108 C C . CYS A 1 270 ? 13.232 -6.412 -16.732 1.00 97.44 270 CYS A C 1
ATOM 2110 O O . CYS A 1 270 ? 12.373 -6.645 -17.584 1.00 97.44 270 CYS A O 1
ATOM 2112 N N . TRP A 1 271 ? 14.291 -5.641 -16.978 1.00 96.88 271 TRP A N 1
ATOM 2113 C CA . TRP A 1 271 ? 14.573 -5.066 -18.292 1.00 96.88 271 TRP A CA 1
ATOM 2114 C C . TRP A 1 271 ? 15.926 -5.541 -18.809 1.00 96.88 271 TRP A C 1
ATOM 2116 O O . TRP A 1 271 ? 16.937 -5.397 -18.119 1.00 96.88 271 TRP A O 1
ATOM 2126 N N . ARG A 1 272 ? 15.958 -6.045 -20.046 1.00 95.69 272 ARG A N 1
ATOM 2127 C CA . ARG A 1 272 ? 17.206 -6.404 -20.741 1.00 95.69 272 ARG A CA 1
ATOM 2128 C C . ARG A 1 272 ? 18.008 -5.179 -21.159 1.00 95.69 272 ARG A C 1
ATOM 2130 O O . ARG A 1 272 ? 19.221 -5.138 -20.995 1.00 95.69 272 ARG A O 1
ATOM 2137 N N . THR A 1 273 ? 17.319 -4.175 -21.689 1.00 94.62 273 THR A N 1
ATOM 2138 C CA . THR A 1 273 ? 17.914 -2.999 -22.341 1.00 94.62 273 THR A CA 1
ATOM 2139 C C . THR A 1 273 ? 17.496 -1.705 -21.628 1.00 94.62 273 THR A C 1
ATOM 2141 O O . THR A 1 273 ? 17.043 -1.739 -20.476 1.00 94.62 273 THR A O 1
ATOM 2144 N N . LEU A 1 274 ? 17.689 -0.540 -22.260 1.00 91.50 274 LEU A N 1
ATOM 2145 C CA . LEU A 1 274 ? 17.260 0.743 -21.696 1.00 91.50 274 LEU A CA 1
ATOM 2146 C C . LEU A 1 274 ? 15.733 0.852 -21.626 1.00 91.50 274 LEU A C 1
ATOM 2148 O O . LEU A 1 274 ? 15.043 0.794 -22.636 1.00 91.50 274 LEU A O 1
ATOM 2152 N N . ALA A 1 275 ? 15.191 1.089 -20.436 1.00 89.50 275 ALA A N 1
ATOM 2153 C CA . ALA A 1 275 ? 13.768 1.321 -20.238 1.00 89.50 275 ALA A CA 1
ATOM 2154 C C . ALA A 1 275 ? 13.464 2.827 -20.260 1.00 89.50 275 ALA A C 1
ATOM 2156 O O . ALA A 1 275 ? 13.931 3.582 -19.410 1.00 89.50 275 ALA A O 1
ATOM 2157 N N . LEU A 1 276 ? 12.652 3.279 -21.219 1.00 88.88 276 LEU A N 1
ATOM 2158 C CA . LEU A 1 276 ? 12.120 4.642 -21.208 1.00 88.88 276 LEU A CA 1
ATOM 2159 C C . LEU A 1 276 ? 11.083 4.772 -20.082 1.00 88.88 276 LEU A C 1
ATOM 2161 O O . LEU A 1 276 ? 10.133 3.992 -20.061 1.00 88.88 276 LEU A O 1
ATOM 2165 N N . ASN A 1 277 ? 11.193 5.786 -19.215 1.00 89.38 277 ASN A N 1
ATOM 2166 C CA . ASN A 1 277 ? 10.296 5.971 -18.058 1.00 89.38 277 ASN A CA 1
ATOM 2167 C C . ASN A 1 277 ? 8.804 5.868 -18.420 1.00 89.38 277 ASN A C 1
ATOM 2169 O O . ASN A 1 277 ? 8.047 5.153 -17.766 1.00 89.38 277 ASN A O 1
ATOM 2173 N N . ALA A 1 278 ? 8.379 6.536 -19.499 1.00 90.56 278 ALA A N 1
ATOM 2174 C CA . ALA A 1 278 ? 6.986 6.514 -19.941 1.00 90.56 278 ALA A CA 1
ATOM 2175 C C . ALA A 1 278 ? 6.523 5.108 -20.372 1.00 90.56 278 ALA A C 1
ATOM 2177 O O . ALA A 1 278 ? 5.429 4.682 -20.002 1.00 90.56 278 ALA A O 1
ATOM 2178 N N . ALA A 1 279 ? 7.370 4.358 -21.085 1.00 92.44 279 ALA A N 1
ATOM 2179 C CA . ALA A 1 279 ? 7.076 2.978 -21.459 1.00 92.44 279 ALA A CA 1
ATOM 2180 C C . ALA A 1 279 ? 7.057 2.069 -20.220 1.00 92.44 279 ALA A C 1
ATOM 2182 O O . ALA A 1 279 ? 6.090 1.346 -19.998 1.00 92.44 279 ALA A O 1
ATOM 2183 N N . ALA A 1 280 ? 8.063 2.170 -19.347 1.00 94.06 280 ALA A N 1
ATOM 2184 C CA . ALA A 1 280 ? 8.142 1.382 -18.119 1.00 94.06 280 ALA A CA 1
ATOM 2185 C C . ALA A 1 280 ? 6.919 1.575 -17.211 1.00 94.06 280 ALA A C 1
ATOM 2187 O O . ALA A 1 280 ? 6.394 0.609 -16.652 1.00 94.06 280 ALA A O 1
ATOM 2188 N N . LYS A 1 281 ? 6.402 2.807 -17.140 1.00 94.00 281 LYS A N 1
ATOM 2189 C CA . LYS A 1 281 ? 5.150 3.146 -16.458 1.00 94.00 281 LYS A CA 1
ATOM 2190 C C . LYS A 1 281 ? 3.941 2.469 -17.101 1.00 94.00 281 LYS A C 1
ATOM 2192 O O . LYS A 1 281 ? 3.127 1.876 -16.397 1.00 94.00 281 LYS A O 1
ATOM 2197 N N . VAL A 1 282 ? 3.816 2.526 -18.428 1.00 95.44 282 VAL A N 1
ATOM 2198 C CA . VAL A 1 282 ? 2.711 1.881 -19.157 1.00 95.44 282 VAL A CA 1
ATOM 2199 C C . VAL A 1 282 ? 2.741 0.363 -18.985 1.00 95.44 282 VAL A C 1
ATOM 2201 O O . VAL A 1 282 ? 1.700 -0.229 -18.700 1.00 95.44 282 VAL A O 1
ATOM 2204 N N . PHE A 1 283 ? 3.912 -0.263 -19.095 1.00 96.88 283 PHE A N 1
ATOM 2205 C CA . PHE A 1 283 ? 4.078 -1.691 -18.831 1.00 96.88 283 PHE A CA 1
ATOM 2206 C C . PHE A 1 283 ? 3.654 -2.043 -17.401 1.00 96.88 283 PHE A C 1
ATOM 2208 O O . PHE A 1 283 ? 2.777 -2.885 -17.206 1.00 96.88 283 PHE A O 1
ATOM 2215 N N . SER A 1 284 ? 4.221 -1.339 -16.414 1.00 96.50 284 SER A N 1
ATOM 2216 C CA . SER A 1 284 ? 3.937 -1.547 -14.991 1.00 96.50 284 SER A CA 1
ATOM 2217 C C . SER A 1 284 ? 2.448 -1.428 -14.684 1.00 96.50 284 SER A C 1
ATOM 2219 O O . SER A 1 284 ? 1.908 -2.240 -13.942 1.00 96.50 284 SER A O 1
ATOM 2221 N N . LEU A 1 285 ? 1.753 -0.461 -15.289 1.00 95.69 285 LEU A N 1
ATOM 2222 C CA . LEU A 1 285 ? 0.317 -0.290 -15.091 1.00 95.69 285 LEU A CA 1
ATOM 2223 C C . LEU A 1 285 ? -0.478 -1.499 -15.599 1.00 95.69 285 LEU A C 1
ATOM 2225 O O . LEU A 1 285 ? -1.343 -2.001 -14.892 1.00 95.69 285 LEU A O 1
ATOM 2229 N N . GLY A 1 286 ? -0.172 -1.999 -16.801 1.00 96.50 286 GLY A N 1
ATOM 2230 C CA . GLY A 1 286 ? -0.827 -3.201 -17.332 1.00 96.50 286 GLY A CA 1
ATOM 2231 C C . GLY A 1 286 ? -0.543 -4.446 -16.492 1.00 96.50 286 GLY A C 1
ATOM 2232 O O . GLY A 1 286 ? -1.451 -5.239 -16.244 1.00 96.50 286 GLY A O 1
ATOM 2233 N N . PHE A 1 287 ? 0.692 -4.568 -16.006 1.00 97.00 287 PHE A N 1
ATOM 2234 C CA . PHE A 1 287 ? 1.125 -5.645 -15.125 1.00 97.00 287 PHE A CA 1
ATOM 2235 C C . PHE A 1 287 ? 0.386 -5.624 -13.777 1.00 97.00 287 PHE A C 1
ATOM 2237 O O . PHE A 1 287 ? -0.243 -6.612 -13.394 1.00 97.00 287 PHE A O 1
ATOM 2244 N N . TYR A 1 288 ? 0.393 -4.487 -13.075 1.00 95.56 288 TYR A N 1
ATOM 2245 C CA . TYR A 1 288 ? -0.249 -4.359 -11.765 1.00 95.56 288 TYR A CA 1
ATOM 2246 C C . TYR A 1 288 ? -1.773 -4.425 -11.840 1.00 95.56 288 TYR A C 1
ATOM 2248 O O . TYR A 1 288 ? -2.383 -5.050 -10.977 1.00 95.56 288 TYR A O 1
ATOM 2256 N N . GLU A 1 289 ? -2.404 -3.864 -12.877 1.00 94.06 289 GLU A N 1
ATOM 2257 C CA . GLU A 1 289 ? -3.847 -4.036 -13.086 1.00 94.06 289 GLU A CA 1
ATOM 2258 C C . GLU A 1 289 ? -4.221 -5.510 -13.253 1.00 94.06 289 GLU A C 1
ATOM 2260 O O . GLU A 1 289 ? -5.261 -5.936 -12.757 1.00 94.06 289 GLU A O 1
ATOM 2265 N N . ALA A 1 290 ? -3.395 -6.301 -13.944 1.00 94.50 290 ALA A N 1
ATOM 2266 C CA . ALA A 1 290 ? -3.637 -7.729 -14.078 1.00 94.50 290 ALA A CA 1
ATOM 2267 C C . ALA A 1 290 ? -3.506 -8.446 -12.727 1.00 94.50 290 ALA A C 1
ATOM 2269 O O . ALA A 1 290 ? -4.393 -9.220 -12.373 1.00 94.50 290 ALA A O 1
ATOM 2270 N N . LEU A 1 291 ? -2.474 -8.139 -11.935 1.00 92.56 291 LEU A N 1
ATOM 2271 C CA . LEU A 1 291 ? -2.305 -8.711 -10.592 1.00 92.56 291 LEU A CA 1
ATOM 2272 C C . LEU A 1 291 ? -3.427 -8.318 -9.619 1.00 92.56 291 LEU A C 1
ATOM 2274 O O . LEU A 1 291 ? -3.838 -9.136 -8.795 1.00 92.56 291 LEU A O 1
ATOM 2278 N N . ALA A 1 292 ? -3.946 -7.094 -9.721 1.00 90.81 292 ALA A N 1
ATOM 2279 C CA . ALA A 1 292 ? -5.000 -6.583 -8.847 1.00 90.81 292 ALA A CA 1
ATOM 2280 C C . ALA A 1 292 ? -6.368 -7.253 -9.074 1.00 90.81 292 ALA A C 1
ATOM 2282 O O . ALA A 1 292 ? -7.212 -7.237 -8.178 1.00 90.81 292 ALA A O 1
ATOM 2283 N N . ARG A 1 293 ? -6.595 -7.884 -10.237 1.00 88.31 293 ARG A N 1
ATOM 2284 C CA . ARG A 1 293 ? -7.871 -8.543 -10.585 1.00 88.31 293 ARG A CA 1
ATOM 2285 C C . ARG A 1 293 ? -8.181 -9.804 -9.775 1.00 88.31 293 ARG A C 1
ATOM 2287 O O . ARG A 1 293 ? -9.299 -10.302 -9.867 1.00 88.31 293 ARG A O 1
ATOM 2294 N N . GLY A 1 294 ? -7.238 -10.359 -9.013 1.00 71.44 294 GLY A N 1
ATOM 2295 C CA . GLY A 1 294 ? -7.490 -11.595 -8.271 1.00 71.44 294 GLY A CA 1
ATOM 2296 C C . GLY A 1 294 ? -6.249 -12.222 -7.641 1.00 71.44 294 GLY A C 1
ATOM 2297 O O . GLY A 1 294 ? -5.117 -11.923 -8.000 1.00 71.44 294 GLY A O 1
ATOM 2298 N N . GLU A 1 295 ? -6.447 -13.121 -6.674 1.00 66.19 295 GLU A N 1
ATOM 2299 C CA . GLU A 1 295 ? -5.354 -13.760 -5.910 1.00 66.19 295 GLU A CA 1
ATOM 2300 C C . GLU A 1 295 ? -4.531 -14.775 -6.719 1.00 66.19 295 GLU A C 1
ATOM 2302 O O . GLU A 1 295 ? -3.527 -15.280 -6.230 1.00 66.19 295 GLU A O 1
ATOM 2307 N N . ARG A 1 296 ? -4.918 -15.088 -7.962 1.00 72.00 296 ARG A N 1
ATOM 2308 C CA . ARG A 1 296 ? -4.356 -16.230 -8.705 1.00 72.00 296 ARG A CA 1
ATOM 2309 C C . ARG A 1 296 ? -4.028 -15.951 -10.164 1.00 72.00 296 ARG A C 1
ATOM 2311 O O . ARG A 1 296 ? -3.952 -16.891 -10.944 1.00 72.00 296 ARG A O 1
ATOM 2318 N N . VAL A 1 297 ? -3.860 -14.688 -10.553 1.00 88.69 297 VAL A N 1
ATOM 2319 C CA . VAL A 1 297 ? -3.377 -14.396 -11.909 1.00 88.69 297 VAL A CA 1
ATOM 2320 C C . VAL A 1 297 ? -1.932 -14.891 -12.020 1.00 88.69 297 VAL A C 1
ATOM 2322 O O . VAL A 1 297 ? -1.092 -14.424 -11.248 1.00 88.69 297 VAL A O 1
ATOM 2325 N N . PRO A 1 298 ? -1.629 -15.834 -12.932 1.00 93.62 298 PRO A N 1
ATOM 2326 C CA . PRO A 1 298 ? -0.262 -16.279 -13.157 1.00 93.62 298 PRO A CA 1
ATOM 2327 C C . PRO A 1 298 ? 0.630 -15.108 -13.581 1.00 93.62 298 PRO A C 1
ATOM 2329 O O . PRO A 1 298 ? 0.198 -14.218 -14.318 1.00 93.62 298 PRO A O 1
ATOM 2332 N N . VAL A 1 299 ? 1.884 -15.101 -13.127 1.00 95.00 299 VAL A N 1
ATOM 2333 C CA . VAL A 1 299 ? 2.823 -14.001 -13.405 1.00 95.00 299 VAL A CA 1
ATOM 2334 C C . VAL A 1 299 ? 3.046 -13.780 -14.903 1.00 95.00 299 VAL A C 1
ATOM 2336 O O . VAL A 1 299 ? 3.178 -12.639 -15.332 1.00 95.00 299 VAL A O 1
ATOM 2339 N N . ASP A 1 300 ? 3.026 -14.840 -15.714 1.00 95.69 300 ASP A N 1
ATOM 2340 C CA . ASP A 1 300 ? 3.161 -14.742 -17.168 1.00 95.69 300 ASP A CA 1
ATOM 2341 C C . ASP A 1 300 ? 1.948 -14.065 -17.812 1.00 95.69 300 ASP A C 1
ATOM 2343 O O . ASP A 1 300 ? 2.102 -13.220 -18.686 1.00 95.69 300 ASP A O 1
ATOM 2347 N N . THR A 1 301 ? 0.747 -14.333 -17.305 1.00 95.44 301 THR A N 1
ATOM 2348 C CA . THR A 1 301 ? -0.473 -13.637 -17.723 1.00 95.44 301 THR A CA 1
ATOM 2349 C C . THR A 1 301 ? -0.401 -12.146 -17.386 1.00 95.44 301 THR A C 1
ATOM 2351 O O . THR A 1 301 ? -0.761 -11.307 -18.213 1.00 95.44 301 THR A O 1
ATOM 2354 N N . ALA A 1 302 ? 0.088 -11.791 -16.193 1.00 96.38 302 ALA A N 1
ATOM 2355 C CA . ALA A 1 302 ? 0.281 -10.391 -15.816 1.00 96.38 302 ALA A CA 1
ATOM 2356 C C . ALA A 1 302 ? 1.368 -9.711 -16.667 1.00 96.38 302 ALA A C 1
ATOM 2358 O O . ALA A 1 302 ? 1.193 -8.573 -17.107 1.00 96.38 302 ALA A O 1
ATOM 2359 N N . PHE A 1 303 ? 2.464 -10.416 -16.947 1.00 97.44 303 PHE A N 1
ATOM 2360 C CA . PHE A 1 303 ? 3.550 -9.952 -17.808 1.00 97.44 303 PHE A CA 1
ATOM 2361 C C . PHE A 1 303 ? 3.062 -9.656 -19.233 1.00 97.44 303 PHE A C 1
ATOM 2363 O O . PHE A 1 303 ? 3.273 -8.553 -19.742 1.00 97.44 303 PHE A O 1
ATOM 2370 N N . GLU A 1 304 ? 2.318 -10.582 -19.841 1.00 97.06 304 GLU A N 1
ATOM 2371 C CA . GLU A 1 304 ? 1.723 -10.387 -21.166 1.00 97.06 304 GLU A CA 1
ATOM 2372 C C . GLU A 1 304 ? 0.677 -9.264 -21.175 1.00 97.06 304 GLU A C 1
ATOM 2374 O O . GLU A 1 304 ? 0.584 -8.511 -22.145 1.00 97.06 304 GLU A O 1
ATOM 2379 N N . ALA A 1 305 ? -0.070 -9.060 -20.084 1.00 97.06 305 ALA A N 1
ATOM 2380 C CA . ALA A 1 305 ? -0.963 -7.907 -19.960 1.00 97.06 305 ALA A CA 1
ATOM 2381 C C . ALA A 1 305 ? -0.194 -6.571 -19.964 1.00 97.06 305 ALA A C 1
ATOM 2383 O O . ALA A 1 305 ? -0.640 -5.608 -20.600 1.00 97.06 305 ALA A O 1
ATOM 2384 N N . GLY A 1 306 ? 0.971 -6.526 -19.306 1.00 97.00 306 GLY A N 1
ATOM 2385 C CA . GLY A 1 306 ? 1.909 -5.404 -19.362 1.00 97.00 306 GLY A CA 1
ATOM 2386 C C . GLY A 1 306 ? 2.403 -5.133 -20.786 1.00 97.00 306 GLY A C 1
ATOM 2387 O O . GLY A 1 306 ? 2.262 -4.012 -21.282 1.00 97.00 306 GLY A O 1
ATOM 2388 N N . ARG A 1 307 ? 2.904 -6.163 -21.482 1.00 96.94 307 ARG A N 1
ATOM 2389 C CA . ARG A 1 307 ? 3.374 -6.063 -22.881 1.00 96.94 307 ARG A CA 1
ATOM 2390 C C . ARG A 1 307 ? 2.268 -5.634 -23.840 1.00 96.94 307 ARG A C 1
ATOM 2392 O O . ARG A 1 307 ? 2.435 -4.708 -24.630 1.00 96.94 307 ARG A O 1
ATOM 2399 N N . ALA A 1 308 ? 1.083 -6.224 -23.717 1.00 96.19 308 ALA A N 1
ATOM 2400 C CA . ALA A 1 308 ? -0.068 -5.845 -24.527 1.00 96.19 308 ALA A CA 1
ATOM 2401 C C . ALA A 1 308 ? -0.466 -4.374 -24.312 1.00 96.19 308 ALA A C 1
ATOM 2403 O O . ALA A 1 308 ? -0.934 -3.717 -25.244 1.00 96.19 308 ALA A O 1
ATOM 2404 N N . ARG A 1 309 ? -0.286 -3.831 -23.098 1.00 96.69 309 ARG A N 1
ATOM 2405 C CA . ARG A 1 309 ? -0.540 -2.410 -22.826 1.00 96.69 309 ARG A CA 1
ATOM 2406 C C . ARG A 1 309 ? 0.517 -1.500 -23.454 1.00 96.69 309 ARG A C 1
ATOM 2408 O O . ARG A 1 309 ? 0.126 -0.459 -23.975 1.00 96.69 309 ARG A O 1
ATOM 2415 N N . LEU A 1 310 ? 1.794 -1.896 -23.464 1.00 94.44 310 LEU A N 1
ATOM 2416 C CA . LEU A 1 310 ? 2.848 -1.185 -24.205 1.00 94.44 310 LEU A CA 1
ATOM 2417 C C . LEU A 1 310 ? 2.488 -1.055 -25.687 1.00 94.44 310 LEU A C 1
ATOM 2419 O O . LEU A 1 310 ? 2.418 0.057 -26.209 1.00 94.44 310 LEU A O 1
ATOM 2423 N N . LEU A 1 311 ? 2.173 -2.181 -26.332 1.00 93.00 311 LEU A N 1
ATOM 2424 C CA . LEU A 1 311 ? 1.834 -2.217 -27.756 1.00 93.00 311 LEU A CA 1
ATOM 2425 C C . LEU A 1 311 ? 0.614 -1.340 -28.075 1.00 93.00 311 LEU A C 1
ATOM 2427 O O . LEU A 1 311 ? 0.644 -0.549 -29.015 1.00 93.00 311 LEU A O 1
ATOM 2431 N N . ARG A 1 312 ? -0.447 -1.411 -27.257 1.00 95.81 312 ARG A N 1
ATOM 2432 C CA . ARG A 1 312 ? -1.640 -0.557 -27.421 1.00 95.81 312 ARG A CA 1
ATOM 2433 C C . ARG A 1 312 ? -1.357 0.931 -27.228 1.00 95.81 312 ARG A C 1
ATOM 2435 O O . ARG A 1 312 ? -2.045 1.750 -27.827 1.00 95.81 312 ARG A O 1
ATOM 2442 N N . ALA A 1 313 ? -0.374 1.282 -26.405 1.00 94.44 313 ALA A N 1
ATOM 2443 C CA . ALA A 1 313 ? 0.068 2.662 -26.224 1.00 94.44 313 ALA A CA 1
ATOM 2444 C C . ALA A 1 313 ? 0.983 3.155 -27.362 1.00 94.44 313 ALA A C 1
ATOM 2446 O O . ALA A 1 313 ? 1.443 4.294 -27.319 1.00 94.44 313 ALA A O 1
ATOM 2447 N N . GLY A 1 314 ? 1.223 2.328 -28.387 1.00 92.81 314 GLY A N 1
ATOM 2448 C CA . GLY A 1 314 ? 2.024 2.688 -29.553 1.00 92.81 314 GLY A CA 1
ATOM 2449 C C . GLY A 1 314 ? 3.525 2.604 -29.305 1.00 92.81 314 GLY A C 1
ATOM 2450 O O . GLY A 1 314 ? 4.282 3.259 -30.007 1.00 92.81 314 GLY A O 1
ATOM 2451 N N . TYR A 1 315 ? 3.960 1.834 -28.309 1.00 91.31 315 TYR A N 1
ATOM 2452 C CA . TYR A 1 315 ? 5.369 1.561 -28.058 1.00 91.31 315 TYR A CA 1
ATOM 2453 C C . TYR A 1 315 ? 5.838 0.316 -28.820 1.00 91.31 315 TYR A C 1
ATOM 2455 O O . TYR A 1 315 ? 5.058 -0.612 -29.046 1.00 91.31 315 TYR A O 1
ATOM 2463 N N . LYS A 1 316 ? 7.120 0.290 -29.202 1.00 89.56 316 LYS A N 1
ATOM 2464 C CA . LYS A 1 316 ? 7.759 -0.864 -29.848 1.00 89.56 316 LYS A CA 1
ATOM 2465 C C . LYS A 1 316 ? 8.905 -1.409 -28.993 1.00 89.56 316 LYS A C 1
ATOM 2467 O O . LYS A 1 316 ? 9.822 -0.666 -28.657 1.00 89.56 316 LYS A O 1
ATOM 2472 N N . GLU A 1 317 ? 8.873 -2.704 -28.698 1.00 90.69 317 GLU A N 1
ATOM 2473 C CA . GLU A 1 317 ? 9.940 -3.394 -27.962 1.00 90.69 317 GLU A CA 1
ATOM 2474 C C . GLU A 1 317 ? 11.239 -3.453 -28.792 1.00 90.69 317 GLU A C 1
ATOM 2476 O O . GLU A 1 317 ? 11.213 -3.823 -29.968 1.00 90.69 317 GLU A O 1
ATOM 2481 N N . GLY A 1 318 ? 12.374 -3.109 -28.180 1.00 88.00 318 GLY A N 1
ATOM 2482 C CA . GLY A 1 318 ? 13.710 -3.154 -28.787 1.00 88.00 318 GLY A CA 1
ATOM 2483 C C . GLY A 1 318 ? 14.795 -2.614 -27.848 1.00 88.00 318 GLY A C 1
ATOM 2484 O O . GLY A 1 318 ? 14.529 -2.354 -26.676 1.00 88.00 318 GLY A O 1
ATOM 2485 N N . ASP A 1 319 ? 16.029 -2.453 -28.323 1.00 88.56 319 ASP A N 1
ATOM 2486 C CA . ASP A 1 319 ? 17.017 -1.655 -27.593 1.00 88.56 319 ASP A CA 1
ATOM 2487 C C . ASP A 1 319 ? 16.943 -0.205 -28.075 1.00 88.56 319 ASP A C 1
ATOM 2489 O O . ASP A 1 319 ? 17.231 0.057 -29.242 1.00 88.56 319 ASP A O 1
ATOM 2493 N N . PRO A 1 320 ? 16.561 0.767 -27.228 1.00 85.88 320 PRO A N 1
ATOM 2494 C CA . PRO A 1 320 ? 16.645 2.170 -27.609 1.00 85.88 320 PRO A CA 1
ATOM 2495 C C . PRO A 1 320 ? 18.041 2.591 -28.069 1.00 85.88 320 PRO A C 1
ATOM 2497 O O . PRO A 1 320 ? 18.125 3.509 -28.878 1.00 85.88 320 PRO A O 1
ATOM 2500 N N . GLU A 1 321 ? 19.112 1.940 -27.592 1.00 85.25 321 GLU A N 1
ATOM 2501 C CA . GLU A 1 321 ? 20.493 2.225 -28.009 1.00 85.25 321 GLU A CA 1
ATOM 2502 C C . GLU A 1 321 ? 20.701 1.995 -29.512 1.00 85.25 321 GLU A C 1
ATOM 2504 O O . GLU A 1 321 ? 21.332 2.830 -30.160 1.00 85.25 321 GLU A O 1
ATOM 2509 N N . ASP A 1 322 ? 20.060 0.979 -30.100 1.00 82.50 322 ASP A N 1
ATOM 2510 C CA . ASP A 1 322 ? 20.097 0.701 -31.549 1.00 82.50 322 ASP A CA 1
ATOM 2511 C C . ASP A 1 322 ? 19.394 1.783 -32.385 1.00 82.50 322 ASP A C 1
ATOM 2513 O O . ASP A 1 322 ? 19.523 1.856 -33.610 1.00 82.50 322 ASP A O 1
ATOM 2517 N N . HIS A 1 323 ? 18.612 2.629 -31.718 1.00 75.50 323 HIS A N 1
ATOM 2518 C CA . HIS A 1 323 ? 17.832 3.703 -32.314 1.00 75.50 323 HIS A CA 1
ATOM 2519 C C . HIS A 1 323 ? 18.303 5.087 -31.870 1.00 75.50 323 HIS A C 1
ATOM 2521 O O . HIS A 1 323 ? 17.718 6.090 -32.294 1.00 75.50 323 HIS A O 1
ATOM 2527 N N . LEU A 1 324 ? 19.357 5.160 -31.047 1.00 71.06 324 LEU A N 1
ATOM 2528 C CA . LEU A 1 324 ? 19.975 6.422 -30.688 1.00 71.06 324 LEU A CA 1
ATOM 2529 C C . LEU A 1 324 ? 20.593 7.038 -31.933 1.00 71.06 324 LEU A C 1
ATOM 2531 O O . LEU A 1 324 ? 21.378 6.445 -32.671 1.00 71.06 324 LEU A O 1
ATOM 2535 N N . HIS A 1 325 ? 20.207 8.275 -32.172 1.00 69.06 325 HIS A N 1
ATOM 2536 C CA . HIS A 1 325 ? 20.689 9.017 -33.307 1.00 69.06 325 HIS A CA 1
ATOM 2537 C C . HIS A 1 325 ? 22.074 9.607 -33.045 1.00 69.06 325 HIS A C 1
ATOM 2539 O O . HIS A 1 325 ? 22.368 10.044 -31.931 1.00 69.06 325 HIS A O 1
ATOM 2545 N N . HIS A 1 326 ? 22.893 9.706 -34.097 1.00 70.44 326 HIS A N 1
ATOM 2546 C CA . HIS A 1 326 ? 24.106 10.523 -34.052 1.00 70.44 326 HIS A CA 1
ATOM 2547 C C . HIS A 1 326 ? 23.747 11.963 -33.626 1.00 70.44 326 HIS A C 1
ATOM 2549 O O . HIS A 1 326 ? 22.672 12.444 -34.004 1.00 70.44 326 HIS A O 1
ATOM 2555 N N . PRO A 1 327 ? 24.620 12.688 -32.899 1.00 69.31 327 PRO A N 1
ATOM 2556 C CA . PRO A 1 327 ? 24.379 14.079 -32.504 1.00 69.31 327 PRO A CA 1
ATOM 2557 C C . PRO A 1 327 ? 23.964 15.034 -33.635 1.00 69.31 327 PRO A C 1
ATOM 2559 O O . PRO A 1 327 ? 23.317 16.042 -33.352 1.00 69.31 327 PRO A O 1
ATOM 2562 N N . ASP A 1 328 ? 24.319 14.703 -34.881 1.00 71.31 328 ASP A N 1
ATOM 2563 C CA . ASP A 1 328 ? 24.033 15.482 -36.098 1.00 71.31 328 ASP A CA 1
ATOM 2564 C C . ASP A 1 328 ? 22.755 15.052 -36.828 1.00 71.31 328 ASP A C 1
ATOM 2566 O O . ASP A 1 328 ? 22.410 15.591 -37.880 1.00 71.31 328 ASP A O 1
ATOM 2570 N N . HIS A 1 329 ? 22.038 14.057 -36.309 1.00 68.81 329 HIS A N 1
ATOM 2571 C CA . HIS A 1 329 ? 20.739 13.700 -36.857 1.00 68.81 329 HIS A CA 1
ATOM 2572 C C . HIS A 1 329 ? 19.767 14.888 -36.689 1.00 68.81 329 HIS A C 1
ATOM 2574 O O . HIS A 1 329 ? 19.921 15.663 -35.753 1.00 68.81 329 HIS A O 1
ATOM 2580 N N . PRO A 1 330 ? 18.762 15.087 -37.556 1.00 65.69 330 PRO A N 1
ATOM 2581 C CA . PRO A 1 330 ? 17.937 16.302 -37.524 1.00 65.69 330 PRO A CA 1
ATOM 2582 C C . PRO A 1 330 ? 16.959 16.450 -36.337 1.00 65.69 330 PRO A C 1
ATOM 2584 O O . PRO A 1 330 ? 16.373 17.518 -36.174 1.00 65.69 330 PRO A O 1
ATOM 2587 N N . HIS A 1 331 ? 16.756 15.418 -35.507 1.00 68.69 331 HIS A N 1
ATOM 2588 C CA . HIS A 1 331 ? 15.737 15.380 -34.432 1.00 68.69 331 HIS A CA 1
ATOM 2589 C C . HIS A 1 331 ? 16.200 15.254 -32.950 1.00 68.69 331 HIS A C 1
ATOM 2591 O O . HIS A 1 331 ? 15.330 15.308 -32.085 1.00 68.69 331 HIS A O 1
ATOM 2597 N N . PRO A 1 332 ? 17.485 15.067 -32.573 1.00 53.94 332 PRO A N 1
ATOM 2598 C CA . PRO A 1 332 ? 17.888 14.738 -31.207 1.00 53.94 332 PRO A CA 1
ATOM 2599 C C . PRO A 1 332 ? 18.088 15.959 -30.290 1.00 53.94 332 PRO A C 1
ATOM 2601 O O . PRO A 1 332 ? 18.389 15.770 -29.115 1.00 53.94 332 PRO A O 1
ATOM 2604 N N . LYS A 1 333 ? 17.950 17.206 -30.778 1.00 48.47 333 LYS A N 1
ATOM 2605 C CA . LYS A 1 333 ? 18.273 18.419 -29.986 1.00 48.47 333 LYS A CA 1
ATOM 2606 C C . LYS A 1 333 ? 17.208 19.514 -29.937 1.00 48.47 333 LYS A C 1
ATOM 2608 O O . LYS A 1 333 ? 17.349 20.448 -29.151 1.00 48.47 333 LYS A O 1
ATOM 2613 N N . THR A 1 334 ? 16.148 19.440 -30.729 1.00 46.38 334 THR A N 1
ATOM 2614 C CA . THR A 1 334 ? 15.118 20.482 -30.769 1.00 46.38 334 THR A CA 1
ATOM 2615 C C . THR A 1 334 ? 13.755 19.866 -30.515 1.00 46.38 334 THR A C 1
ATOM 2617 O O . THR A 1 334 ? 13.448 18.803 -31.043 1.00 46.38 334 THR A O 1
ATOM 2620 N N . ASP A 1 335 ? 12.970 20.538 -29.665 1.00 58.34 335 ASP A N 1
ATOM 2621 C CA . ASP A 1 335 ? 11.520 20.384 -29.511 1.00 58.34 335 ASP A CA 1
ATOM 2622 C C . ASP A 1 335 ? 10.915 19.716 -30.754 1.00 58.34 335 ASP A C 1
ATOM 2624 O O . ASP A 1 335 ? 11.020 20.286 -31.837 1.00 58.34 335 ASP A O 1
ATOM 2628 N N . PHE A 1 336 ? 10.336 18.512 -30.632 1.00 59.47 336 PHE A N 1
ATOM 2629 C CA . PHE A 1 336 ? 9.822 17.718 -31.765 1.00 59.47 336 PHE A CA 1
ATOM 2630 C C . PHE A 1 336 ? 8.884 18.523 -32.691 1.00 59.47 336 PHE A C 1
ATOM 2632 O O . PHE A 1 336 ? 8.691 18.174 -33.856 1.00 59.47 336 PHE A O 1
ATOM 2639 N N . ARG A 1 337 ? 8.338 19.641 -32.188 1.00 58.69 337 ARG A N 1
ATOM 2640 C CA . ARG A 1 337 ? 7.570 20.657 -32.923 1.00 58.69 337 ARG A CA 1
ATOM 2641 C C . ARG A 1 337 ? 8.368 21.431 -33.985 1.00 58.69 337 ARG A C 1
ATOM 2643 O O . ARG A 1 337 ? 7.757 22.024 -34.864 1.00 58.69 337 ARG A O 1
ATOM 2650 N N . ARG A 1 338 ? 9.702 21.450 -33.914 1.00 58.94 338 ARG A N 1
ATOM 2651 C CA . ARG A 1 338 ? 10.623 22.141 -34.839 1.00 58.94 338 ARG A CA 1
ATOM 2652 C C . ARG A 1 338 ? 11.195 21.239 -35.926 1.00 58.94 338 ARG A C 1
ATOM 2654 O O . ARG A 1 338 ? 11.989 21.707 -36.734 1.00 58.94 338 ARG A O 1
ATOM 2661 N N . CYS A 1 339 ? 10.822 19.965 -35.945 1.00 60.91 339 CYS A N 1
ATOM 2662 C CA . CYS A 1 339 ? 11.227 19.054 -37.000 1.00 60.91 339 CYS A CA 1
ATOM 2663 C C . CYS A 1 339 ? 10.582 19.504 -38.326 1.00 60.91 339 CYS A C 1
ATOM 2665 O O . CYS A 1 339 ? 9.347 19.481 -38.413 1.00 60.91 339 CYS A O 1
ATOM 2667 N N . PRO A 1 340 ? 11.370 19.926 -39.336 1.00 60.72 340 PRO A N 1
ATOM 2668 C CA . PRO A 1 340 ? 10.821 20.325 -40.625 1.00 60.72 340 PRO A CA 1
ATOM 2669 C C . PRO A 1 340 ? 9.985 19.177 -41.199 1.00 60.72 340 PRO A C 1
ATOM 2671 O O . PRO A 1 340 ? 10.369 18.007 -41.119 1.00 60.72 340 PRO A O 1
ATOM 2674 N N . ASP A 1 341 ? 8.801 19.505 -41.710 1.00 68.56 341 ASP A N 1
ATOM 2675 C CA . ASP A 1 341 ? 7.945 18.603 -42.493 1.00 68.56 341 ASP A CA 1
ATOM 2676 C C . ASP A 1 341 ? 7.435 17.340 -41.773 1.00 68.56 341 ASP A C 1
ATOM 2678 O O . ASP A 1 341 ? 6.959 16.391 -42.401 1.00 68.56 341 ASP A O 1
ATOM 2682 N N . GLY A 1 342 ? 7.512 17.298 -40.438 1.00 68.81 342 GLY A N 1
ATOM 2683 C CA . GLY A 1 342 ? 7.065 16.141 -39.661 1.00 68.81 342 GLY A CA 1
ATOM 2684 C C . GLY A 1 342 ? 7.912 14.884 -39.888 1.00 68.81 342 GLY A C 1
ATOM 2685 O O . GLY A 1 342 ? 7.414 13.776 -39.673 1.00 68.81 342 GLY A O 1
ATOM 2686 N N . ALA A 1 343 ? 9.177 15.037 -40.302 1.00 72.31 343 ALA A N 1
ATOM 2687 C CA . ALA A 1 343 ? 10.094 13.931 -40.588 1.00 72.31 343 ALA A CA 1
ATOM 2688 C C . ALA A 1 343 ? 10.238 12.938 -39.417 1.00 72.31 343 ALA A C 1
ATOM 2690 O O . ALA A 1 343 ? 10.358 11.733 -39.643 1.00 72.31 343 ALA A O 1
ATOM 2691 N N . TRP A 1 344 ? 10.093 13.401 -38.170 1.00 73.12 344 TRP A N 1
ATOM 2692 C CA . TRP A 1 344 ? 10.085 12.545 -36.979 1.00 73.12 344 TRP A CA 1
ATOM 2693 C C . TRP A 1 344 ? 9.019 11.436 -37.031 1.00 73.12 344 TRP A C 1
ATOM 2695 O O . TRP A 1 344 ? 9.266 10.338 -36.543 1.00 73.12 344 TRP A O 1
ATOM 2705 N N . ARG A 1 345 ? 7.860 11.673 -37.671 1.00 76.38 345 ARG A N 1
ATOM 2706 C CA . ARG A 1 345 ? 6.787 10.667 -37.815 1.00 76.38 345 ARG A CA 1
ATOM 2707 C C . ARG A 1 345 ? 7.198 9.500 -38.706 1.00 76.38 345 ARG A C 1
ATOM 2709 O O . ARG A 1 345 ? 6.610 8.429 -38.603 1.00 76.38 345 ARG A O 1
ATOM 2716 N N . LYS A 1 346 ? 8.163 9.729 -39.596 1.00 78.75 346 LYS A N 1
ATOM 2717 C CA . LYS A 1 346 ? 8.726 8.730 -40.509 1.00 78.75 346 LYS A CA 1
ATOM 2718 C C . LYS A 1 346 ? 10.015 8.114 -39.956 1.00 78.75 346 LYS A C 1
ATOM 2720 O O . LYS A 1 346 ? 10.514 7.152 -40.531 1.00 78.75 346 LYS A O 1
ATOM 2725 N N . CYS A 1 347 ? 10.563 8.658 -38.867 1.00 76.06 347 CYS A N 1
ATOM 2726 C CA . CYS A 1 347 ? 11.769 8.134 -38.248 1.00 76.06 347 CYS A CA 1
ATOM 2727 C C . CYS A 1 347 ? 11.452 6.855 -37.467 1.00 76.06 347 CYS A C 1
ATOM 2729 O O . CYS A 1 347 ? 10.750 6.894 -36.459 1.00 76.06 347 CYS A O 1
ATOM 2731 N N . TRP A 1 348 ? 12.027 5.734 -37.901 1.00 73.75 348 TRP A N 1
ATOM 2732 C CA . TRP A 1 348 ? 11.775 4.412 -37.321 1.00 73.75 348 TRP A CA 1
ATOM 2733 C C . TRP A 1 348 ? 12.210 4.276 -35.853 1.00 73.75 348 TRP A C 1
ATOM 2735 O O . TRP A 1 348 ? 11.658 3.450 -35.135 1.00 73.75 348 TRP A O 1
ATOM 2745 N N . GLY A 1 349 ? 13.177 5.089 -35.408 1.00 69.19 349 GLY A N 1
ATOM 2746 C CA . GLY A 1 349 ? 13.620 5.138 -34.010 1.00 69.19 349 GLY A CA 1
ATOM 2747 C C . GLY A 1 349 ? 12.773 6.049 -33.114 1.00 69.19 349 GLY A C 1
ATOM 2748 O O . GLY A 1 349 ? 12.685 5.818 -31.910 1.00 69.19 349 GLY A O 1
ATOM 2749 N N . CYS A 1 350 ? 12.124 7.072 -33.686 1.00 70.62 350 CYS A N 1
ATOM 2750 C CA . CYS A 1 350 ? 11.313 8.034 -32.929 1.00 70.62 350 CYS A CA 1
ATOM 2751 C C . CYS A 1 350 ? 9.810 7.727 -32.956 1.00 70.62 350 CYS A C 1
ATOM 2753 O O . CYS A 1 350 ? 9.092 8.187 -32.069 1.00 70.62 350 CYS A O 1
ATOM 2755 N N . ASN A 1 351 ? 9.316 7.015 -33.975 1.00 77.12 351 ASN A N 1
ATOM 2756 C CA . ASN A 1 351 ? 7.893 6.757 -34.161 1.00 77.12 351 ASN A CA 1
ATOM 2757 C C . ASN A 1 351 ? 7.617 5.383 -34.823 1.00 77.12 351 ASN A C 1
ATOM 2759 O O . ASN A 1 351 ? 7.865 5.227 -36.021 1.00 77.12 351 ASN A O 1
ATOM 2763 N N . PRO A 1 352 ? 7.035 4.411 -34.095 1.00 73.56 352 PRO A N 1
ATOM 2764 C CA . PRO A 1 352 ? 6.788 4.452 -32.653 1.00 73.56 352 PRO A CA 1
ATOM 2765 C C . PRO A 1 352 ? 8.105 4.510 -31.860 1.00 73.56 352 PRO A C 1
ATOM 2767 O O . PRO A 1 352 ? 9.102 3.948 -32.314 1.00 73.56 352 PRO A O 1
ATOM 2770 N N . PRO A 1 353 ? 8.140 5.166 -30.688 1.00 79.81 353 PRO A N 1
ATOM 2771 C CA . PRO A 1 353 ? 9.337 5.190 -29.858 1.00 79.81 353 PRO A CA 1
ATOM 2772 C C . PRO A 1 353 ? 9.712 3.765 -29.444 1.00 79.81 353 PRO A C 1
ATOM 2774 O O . PRO A 1 353 ? 8.895 3.032 -28.868 1.00 79.81 353 PRO A O 1
ATOM 2777 N N . VAL A 1 354 ? 10.956 3.386 -29.740 1.00 83.19 354 VAL A N 1
ATOM 2778 C CA . VAL A 1 354 ? 11.505 2.115 -29.275 1.00 83.19 354 VAL A CA 1
ATOM 2779 C C . VAL A 1 354 ? 11.826 2.231 -27.793 1.00 83.19 354 VAL A C 1
ATOM 2781 O O . VAL A 1 354 ? 12.378 3.231 -27.333 1.00 83.19 354 VAL A O 1
ATOM 2784 N N . HIS A 1 355 ? 11.429 1.224 -27.030 1.00 87.81 355 HIS A N 1
ATOM 2785 C CA . HIS A 1 355 ? 11.674 1.137 -25.597 1.00 87.81 355 HIS A CA 1
ATOM 2786 C C . HIS A 1 355 ? 12.271 -0.218 -25.258 1.00 87.81 355 HIS A C 1
ATOM 2788 O O . HIS A 1 355 ? 12.147 -1.162 -26.035 1.00 87.81 355 HIS A O 1
ATOM 2794 N N . GLY A 1 356 ? 12.825 -0.311 -24.051 1.00 89.69 356 GLY A N 1
ATOM 2795 C CA . GLY A 1 356 ? 13.504 -1.508 -23.599 1.00 89.69 356 GLY A CA 1
ATOM 2796 C C . GLY A 1 356 ? 12.671 -2.778 -23.640 1.00 89.69 356 GLY A C 1
ATOM 2797 O O . GLY A 1 356 ? 11.442 -2.743 -23.637 1.00 89.69 356 GLY A O 1
ATOM 2798 N N . GLN A 1 357 ? 13.351 -3.913 -23.641 1.00 95.06 357 GLN A N 1
ATOM 2799 C CA . GLN A 1 357 ? 12.712 -5.222 -23.677 1.00 95.06 357 GLN A CA 1
ATOM 2800 C C . GLN A 1 357 ? 12.419 -5.689 -22.244 1.00 95.06 357 GLN A C 1
ATOM 2802 O O . GLN A 1 357 ? 13.372 -5.961 -21.501 1.00 95.06 357 GLN A O 1
ATOM 2807 N N . PRO A 1 358 ? 11.139 -5.758 -21.823 1.00 96.50 358 PRO A N 1
ATOM 2808 C CA . PRO A 1 358 ? 10.799 -6.382 -20.555 1.00 96.50 358 PRO A CA 1
ATOM 2809 C C . PRO A 1 358 ? 11.074 -7.885 -20.659 1.00 96.50 358 PRO A C 1
ATOM 2811 O O . PRO A 1 358 ? 10.845 -8.501 -21.701 1.00 96.50 358 PRO A O 1
ATOM 2814 N N . VAL A 1 359 ? 11.550 -8.483 -19.574 1.00 96.75 359 VAL A N 1
ATOM 2815 C CA . VAL A 1 359 ? 11.885 -9.908 -19.500 1.00 96.75 359 VAL A CA 1
ATOM 2816 C C . VAL A 1 359 ? 11.207 -10.526 -18.288 1.00 96.75 359 VAL A C 1
ATOM 2818 O O . VAL A 1 359 ? 11.124 -9.910 -17.226 1.00 96.75 359 VAL A O 1
ATOM 2821 N N . LEU A 1 360 ? 10.724 -11.755 -18.465 1.00 97.50 360 LEU A N 1
ATOM 2822 C CA . LEU A 1 360 ? 10.195 -12.599 -17.405 1.00 97.50 360 LEU A CA 1
ATOM 2823 C C . LEU A 1 360 ? 11.133 -13.792 -17.194 1.00 97.50 360 LEU A C 1
ATOM 2825 O O . LEU A 1 360 ? 11.250 -14.653 -18.066 1.00 97.50 360 LEU A O 1
ATOM 2829 N N . VAL A 1 361 ? 11.762 -13.868 -16.024 1.00 97.00 361 VAL A N 1
ATOM 2830 C CA . VAL A 1 361 ? 12.595 -15.004 -15.610 1.00 97.00 361 VAL A CA 1
ATOM 2831 C C . VAL A 1 361 ? 11.782 -15.889 -14.667 1.00 97.00 361 VAL A C 1
ATOM 2833 O O . VAL A 1 361 ? 11.434 -15.475 -13.560 1.00 97.00 361 VAL A O 1
ATOM 2836 N N . ILE A 1 362 ? 11.465 -17.107 -15.113 1.00 96.25 362 ILE A N 1
ATOM 2837 C CA . ILE A 1 362 ? 10.716 -18.107 -14.340 1.00 96.25 362 ILE A CA 1
ATOM 2838 C C . ILE A 1 362 ? 11.294 -19.508 -14.530 1.00 96.25 362 ILE A C 1
ATOM 2840 O O . ILE A 1 362 ? 11.912 -19.820 -15.551 1.00 96.25 362 ILE A O 1
ATOM 2844 N N . ARG A 1 363 ? 11.031 -20.389 -13.560 1.00 92.69 363 ARG A N 1
ATOM 2845 C CA . ARG A 1 363 ? 11.506 -21.774 -13.584 1.00 92.69 363 ARG A CA 1
ATOM 2846 C C . ARG A 1 363 ? 11.021 -22.509 -14.837 1.00 92.69 363 ARG A C 1
ATOM 2848 O O . ARG A 1 363 ? 9.845 -22.462 -15.185 1.00 92.69 363 ARG A O 1
ATOM 2855 N N . GLY A 1 364 ? 11.926 -23.245 -15.481 1.00 84.00 364 GLY A N 1
ATOM 2856 C CA . GLY A 1 364 ? 11.598 -24.147 -16.591 1.00 84.00 364 GLY A CA 1
ATOM 2857 C C . GLY A 1 364 ? 11.382 -23.471 -17.948 1.00 84.00 364 GLY A C 1
ATOM 2858 O O . GLY A 1 364 ? 11.279 -24.177 -18.946 1.00 84.00 364 GLY A O 1
ATOM 2859 N N . LYS A 1 365 ? 11.378 -22.133 -18.022 1.00 77.88 365 LYS A N 1
ATOM 2860 C CA . LYS A 1 365 ? 11.503 -21.401 -19.288 1.00 77.88 365 LYS A CA 1
ATOM 2861 C C . LYS A 1 365 ? 12.935 -20.888 -19.410 1.00 77.88 365 LYS A C 1
ATOM 2863 O O . LYS A 1 365 ? 13.243 -19.764 -19.031 1.00 77.88 365 LYS A O 1
ATOM 2868 N N . SER A 1 366 ? 13.837 -21.731 -19.906 1.00 55.22 366 SER A N 1
ATOM 2869 C CA . SER A 1 366 ? 15.144 -21.260 -20.366 1.00 55.22 366 SER A CA 1
ATOM 2870 C C . SER A 1 366 ? 14.933 -20.469 -21.654 1.00 55.22 366 SER A C 1
ATOM 2872 O O . SER A 1 366 ? 14.547 -21.055 -22.667 1.00 55.22 366 SER A O 1
ATOM 2874 N N . HIS A 1 367 ? 15.179 -19.159 -21.638 1.00 55.62 367 HIS A N 1
ATOM 2875 C CA . HIS A 1 367 ? 15.406 -18.446 -22.891 1.00 55.62 367 HIS A CA 1
ATOM 2876 C C . HIS A 1 367 ? 16.717 -18.981 -23.494 1.00 55.62 367 HIS A C 1
ATOM 2878 O O . HIS A 1 367 ? 17.744 -18.929 -22.817 1.00 55.62 367 HIS A O 1
ATOM 2884 N N . PRO A 1 368 ? 16.703 -19.530 -24.721 1.00 49.56 368 PRO A N 1
ATOM 2885 C CA . PRO A 1 368 ? 17.834 -20.274 -25.281 1.00 49.56 368 PRO A CA 1
ATOM 2886 C C . PRO A 1 368 ? 19.087 -19.437 -25.616 1.00 49.56 368 PRO A C 1
ATOM 2888 O O . PRO A 1 368 ? 20.029 -19.984 -26.175 1.00 49.56 368 PRO A O 1
ATOM 2891 N N . GLU A 1 369 ? 19.148 -18.149 -25.265 1.00 51.28 369 GLU A N 1
ATOM 2892 C CA . GLU A 1 369 ? 20.200 -17.231 -25.740 1.00 51.28 369 GLU A CA 1
ATOM 2893 C C . GLU A 1 369 ? 21.021 -16.541 -24.639 1.00 51.28 369 GLU A C 1
ATOM 2895 O O . GLU A 1 369 ? 21.856 -15.693 -24.942 1.00 51.28 369 GLU A O 1
ATOM 2900 N N . TYR A 1 370 ? 20.858 -16.903 -23.361 1.00 47.41 370 TYR A N 1
ATOM 2901 C CA . TYR A 1 370 ? 21.674 -16.298 -22.301 1.00 47.41 370 TYR A CA 1
ATOM 2902 C C . TYR A 1 370 ? 23.064 -16.949 -22.213 1.00 47.41 370 TYR A C 1
ATOM 2904 O O . TYR A 1 370 ? 23.324 -17.819 -21.382 1.00 47.41 370 TYR A O 1
ATOM 2912 N N . VAL A 1 371 ? 23.976 -16.526 -23.090 1.00 49.19 371 VAL A N 1
ATOM 2913 C CA . VAL A 1 371 ? 25.416 -16.748 -22.912 1.00 49.19 371 VAL A CA 1
ATOM 2914 C C . VAL A 1 371 ? 25.879 -15.782 -21.826 1.00 49.19 371 VAL A C 1
ATOM 2916 O O . VAL A 1 371 ? 25.761 -14.569 -21.980 1.00 49.19 371 VAL A O 1
ATOM 2919 N N . ALA A 1 372 ? 26.344 -16.317 -20.696 1.00 45.91 372 ALA A N 1
ATOM 2920 C CA . ALA A 1 372 ? 26.793 -15.522 -19.559 1.00 45.91 372 ALA A CA 1
ATOM 2921 C C . ALA A 1 372 ? 27.812 -14.462 -20.006 1.00 45.91 372 ALA A C 1
ATOM 2923 O O . ALA A 1 372 ? 28.890 -14.792 -20.498 1.00 45.91 372 ALA A O 1
ATOM 2924 N N . PHE A 1 373 ? 27.463 -13.189 -19.830 1.00 40.69 373 PHE A N 1
ATOM 2925 C CA . PHE A 1 373 ? 28.379 -12.080 -20.051 1.00 40.69 373 PHE A CA 1
ATOM 2926 C C . PHE A 1 373 ? 29.414 -12.109 -18.919 1.00 40.69 373 PHE A C 1
ATOM 2928 O O . PHE A 1 373 ? 29.142 -11.664 -17.806 1.00 40.69 373 PHE A O 1
ATOM 2935 N N . THR A 1 374 ? 30.582 -12.703 -19.160 1.00 36.56 374 THR A N 1
ATOM 2936 C CA . THR A 1 374 ? 31.733 -12.561 -18.259 1.00 36.56 374 THR A CA 1
ATOM 2937 C C . THR A 1 374 ? 32.192 -11.106 -18.304 1.00 36.56 374 THR A C 1
ATOM 2939 O O . THR A 1 374 ? 32.560 -10.646 -19.389 1.00 36.56 374 THR A O 1
ATOM 2942 N N . PRO A 1 375 ? 32.188 -10.365 -17.181 1.00 37.62 375 PRO A N 1
ATOM 2943 C CA . PRO A 1 375 ? 32.709 -9.009 -17.163 1.00 37.62 375 PRO A CA 1
ATOM 2944 C C . PRO A 1 375 ? 34.197 -9.069 -17.512 1.00 37.62 375 PRO A C 1
ATOM 2946 O O . PRO A 1 375 ? 34.985 -9.685 -16.794 1.00 37.62 375 PRO A O 1
ATOM 2949 N N . THR A 1 376 ? 34.596 -8.454 -18.622 1.00 32.12 376 THR A N 1
ATOM 2950 C CA . THR A 1 376 ? 36.004 -8.129 -18.847 1.00 32.12 376 THR A CA 1
ATOM 2951 C C . THR A 1 376 ? 36.431 -7.178 -17.738 1.00 32.12 376 THR A C 1
ATOM 2953 O O . THR A 1 376 ? 35.840 -6.107 -17.596 1.00 32.12 376 THR A O 1
ATOM 2956 N N . ALA A 1 377 ? 37.401 -7.601 -16.925 1.00 31.95 377 ALA A N 1
ATOM 2957 C CA . ALA A 1 377 ? 38.001 -6.770 -15.888 1.00 31.95 377 ALA A CA 1
ATOM 2958 C C . ALA A 1 377 ? 38.453 -5.429 -16.494 1.00 31.95 377 ALA A C 1
ATOM 2960 O O . ALA A 1 377 ? 39.106 -5.423 -17.540 1.00 31.95 377 ALA A O 1
ATOM 2961 N N . VAL A 1 378 ? 38.044 -4.326 -15.858 1.00 36.16 378 VAL A N 1
ATOM 2962 C CA . VAL A 1 378 ? 38.470 -2.953 -16.181 1.00 36.16 378 VAL A CA 1
ATOM 2963 C C . VAL A 1 378 ? 39.778 -2.653 -15.473 1.00 36.16 378 VAL A C 1
ATOM 2965 O O . VAL A 1 378 ? 39.860 -2.984 -14.266 1.00 36.16 378 VAL A O 1
#

Foldseek 3Di:
DDDDDDDDCVQPDDAQDWAQGDDQLLLAALVQLVCVVVVVSVGTDGDHLLSVLSSVLQVLCCVLQVHGLDDNPDHSVCNNPPQQVSLVVVVVPGPPPSADPLNSVSSNQSRDNDSVSHDGPVRSCPRCVPPPPCDVLLVQEAQEEEEEQELVQPPVVQVLVVVLLVLQPPSHHYHYDYQDDLVNLLVSLVVPHAYQEYEYAYEDDPLFGFGADDDPPDDSGGDGDDLVSVLVSCPCVRHVNYAEYEHNYALNVLSVVSNCVSVQSHKYKYFNAAADPVLSSQLSSQLSNQSSVDPDRDNVNSNVSSVVSSVVVQEAEDHLVVLDDDPPDQQPPDDCVPRPPNVLCVRPCNGVPYGTDIDMDHPPDPPPPCPDDDDDDD

Secondary structure (DSSP, 8-state):
-PPP----GGG---TT-EE-----GGG--HHHHHHHHTT-TTS-EE--THHHHHHHHHHHHHHHHSS-SS-TT--HHHHHHHHHHHHHHHHHHSPTTSS-HHHHHHHHHHS-SSGGGSPPHHHHHTSTTSS----TTTTTEEEEEEEEE-TT--HHHHHHHHHHGGGS-TTS-EEEESS--HHHHHHHHHTT-EEEEEEEEE-EETTEE-BPPPSTT--S--B---HHHHHHHHSTTT-TT--EEEEESTT-HHHHHHHHHH-TTSEEEEESSPPPHHHHHHHHHHHHHHHHT-TT--HHHHHHHHHHHHHHTT-EES-GGGGPPPTTSSSSSS-GGGSGGGGGGG-TTBTTBEE--EEEE-TT---TT----PPPP-

InterPro domains:
  IPR000719 Protein kinase domain [PF00069] (3-129)
  IPR000719 Protein kinase domain [PS50011] (1-130)
  IPR011009 Protein kinase-like domain superfamily [SSF56112] (3-185)

pLDDT: mean 85.68, std 14.03, range [31.95, 98.19]